Protein 1MC3 (pdb70)

Solvent-accessible surface area: 25332 Å² total

Nearest PDB structures (foldseek):
  4b4b-assembly1_B-2  TM=9.577E-01  e=1.842E-43  Pseudomonas aeruginosa PAO1
  4b42-assembly2_B-3  TM=9.585E-01  e=7.383E-43  Pseudomonas aeruginosa PAO1
  4b42-assembly2_D  TM=9.578E-01  e=2.622E-42  Pseudomonas aeruginosa PAO1
  4arw-assembly2_B  TM=9.558E-01  e=7.317E-42  Pseudomonas aeruginosa PAO1
  4hoc-assembly2_B  TM=9.678E-01  e=1.042E-40  Aneurinibacillus thermoaerophilus

Structure (mmCIF, N/CA/C/O backbone):
data_1MC3
#
_entry.id   1MC3
#
_cell.length_a   144.338
_cell.length_b   71.682
_cell.length_c   59.413
_cell.angle_alpha   90.00
_cell.angle_beta   90.00
_cell.angle_gamma   90.00
#
_symmetry.space_group_name_H-M   'P 21 21 2'
#
loop_
_entity.id
_entity.type
_entity.pdbx_description
1 polymer 'GLUCOSE-1-PHOSPHATE THYMIDYLYLTRANSFERASE'
2 non-polymer 'MAGNESIUM ION'
3 non-polymer "THYMIDINE-5'-TRIPHOSPHATE"
4 water water
#
loop_
_atom_site.group_PDB
_atom_site.id
_atom_site.type_symbol
_atom_site.label_atom_id
_atom_site.label_alt_id
_atom_site.label_comp_id
_atom_site.label_asym_id
_atom_site.label_entity_id
_atom_site.label_seq_id
_atom_site.pdbx_PDB_ins_code
_atom_site.Cartn_x
_atom_site.Cartn_y
_atom_site.Cartn_z
_atom_site.occupancy
_atom_site.B_iso_or_equiv
_atom_site.auth_seq_id
_atom_site.auth_comp_id
_atom_site.auth_asym_id
_atom_site.auth_atom_id
_atom_site.pdbx_PDB_model_num
ATOM 1 N N . HIS A 1 3 ? 42.507 30.077 15.245 1.00 65.91 0 HIS A N 1
ATOM 2 C CA . HIS A 1 3 ? 42.082 28.716 15.674 1.00 65.81 0 HIS A CA 1
ATOM 3 C C . HIS A 1 3 ? 41.998 27.769 14.481 1.00 65.21 0 HIS A C 1
ATOM 4 O O . HIS A 1 3 ? 41.287 28.038 13.508 1.00 65.61 0 HIS A O 1
ATOM 19 N N . LYS A 1 5 ? 42.211 23.265 13.211 1.00 59.15 2 LYS A N 1
ATOM 20 C CA . LYS A 1 5 ? 41.912 21.895 13.648 1.00 56.84 2 LYS A CA 1
ATOM 21 C C . LYS A 1 5 ? 42.955 20.876 13.196 1.00 55.19 2 LYS A C 1
ATOM 22 O O . LYS A 1 5 ? 43.641 21.080 12.202 1.00 55.18 2 LYS A O 1
ATOM 28 N N . GLY A 1 6 ? 43.076 19.776 13.928 1.00 53.40 3 GLY A N 1
ATOM 29 C CA . GLY A 1 6 ? 44.054 18.784 13.545 1.00 51.14 3 GLY A CA 1
ATOM 30 C C . GLY A 1 6 ? 43.473 17.396 13.411 1.00 49.45 3 GLY A C 1
ATOM 31 O O . GLY A 1 6 ? 42.505 17.051 14.105 1.00 49.41 3 GLY A O 1
ATOM 32 N N . ILE A 1 7 ? 44.066 16.609 12.511 1.00 47.58 4 ILE A N 1
ATOM 33 C CA . ILE A 1 7 ? 43.649 15.231 12.278 1.00 45.53 4 ILE A CA 1
ATOM 34 C C . ILE A 1 7 ? 44.858 14.292 12.396 1.00 44.82 4 ILE A C 1
ATOM 35 O O . ILE A 1 7 ? 45.964 14.657 12.045 1.00 44.50 4 ILE A O 1
ATOM 40 N N . ILE A 1 8 ? 44.645 13.082 12.894 1.00 43.99 5 ILE A N 1
ATOM 41 C CA . ILE A 1 8 ? 45.722 12.113 12.985 1.00 43.16 5 ILE A CA 1
ATOM 42 C C . ILE A 1 8 ? 45.268 10.792 12.377 1.00 43.02 5 ILE A C 1
ATOM 43 O O . ILE A 1 8 ? 44.322 10.171 12.869 1.00 42.95 5 ILE A O 1
ATOM 48 N N . LEU A 1 9 ? 45.921 10.376 11.291 1.00 42.82 6 LEU A N 1
ATOM 49 C CA . LEU A 1 9 ? 45.620 9.085 10.655 1.00 42.56 6 LEU A CA 1
ATOM 50 C C . LEU A 1 9 ? 46.299 8.024 11.525 1.00 42.43 6 LEU A C 1
ATOM 51 O O . LEU A 1 9 ? 47.547 7.922 11.553 1.00 42.49 6 LEU A O 1
ATOM 56 N N . ALA A 1 10 ? 45.483 7.253 12.243 1.00 42.11 7 ALA A N 1
ATOM 57 C CA . ALA A 1 10 ? 46.001 6.222 13.123 1.00 41.87 7 ALA A CA 1
ATOM 58 C C . ALA A 1 10 ? 45.431 4.855 12.774 1.00 41.85 7 ALA A C 1
ATOM 59 O O . ALA A 1 10 ? 45.237 4.008 13.658 1.00 41.70 7 ALA A O 1
ATOM 61 N N . GLY A 1 11 ? 45.161 4.648 11.485 1.00 41.67 8 GLY A N 1
ATOM 62 C CA . GLY A 1 11 ? 44.607 3.388 11.036 1.00 41.54 8 GLY A CA 1
ATOM 63 C C . GLY A 1 11 ? 45.665 2.605 10.315 1.00 41.48 8 GLY A C 1
ATOM 64 O O . GLY A 1 11 ? 46.766 2.447 10.826 1.00 41.51 8 GLY A O 1
ATOM 65 N N . GLY A 1 12 ? 45.332 2.131 9.123 1.00 41.44 9 GLY A N 1
ATOM 66 C CA . GLY A 1 12 ? 46.271 1.360 8.331 1.00 41.38 9 GLY A CA 1
ATOM 67 C C . GLY A 1 12 ? 46.378 -0.096 8.751 1.00 41.35 9 GLY A C 1
ATOM 68 O O . GLY A 1 12 ? 46.000 -0.465 9.856 1.00 41.33 9 GLY A O 1
ATOM 69 N N . SER A 1 13 ? 46.892 -0.930 7.855 1.00 41.39 10 SER A N 1
ATOM 70 C CA . SER A 1 13 ? 47.058 -2.360 8.122 1.00 41.36 10 SER A CA 1
ATOM 71 C C . SER A 1 13 ? 48.438 -2.657 8.685 1.00 41.36 10 SER A C 1
ATOM 72 O O . SER A 1 13 ? 48.672 -3.768 9.157 1.00 41.30 10 SER A O 1
ATOM 75 N N . GLY A 1 14 ? 49.339 -1.672 8.601 1.00 41.51 11 GLY A N 1
ATOM 76 C CA . GLY A 1 14 ? 50.706 -1.816 9.083 1.00 41.75 11 GLY A CA 1
ATOM 77 C C . GLY A 1 14 ? 51.320 -3.162 8.741 1.00 41.95 11 GLY A C 1
ATOM 78 O O . GLY A 1 14 ? 51.888 -3.833 9.608 1.00 42.11 11 GLY A O 1
ATOM 79 N N . THR A 1 15 ? 51.238 -3.565 7.476 1.00 42.06 12 THR A N 1
ATOM 80 C CA . THR A 1 15 ? 51.761 -4.879 7.084 1.00 42.32 12 THR A CA 1
ATOM 81 C C . THR A 1 15 ? 53.267 -5.122 7.272 1.00 41.84 12 THR A C 1
ATOM 82 O O . THR A 1 15 ? 53.675 -6.253 7.500 1.00 41.97 12 THR A O 1
ATOM 86 N N . ARG A 1 16 ? 54.083 -4.081 7.151 1.00 41.85 13 ARG A N 1
ATOM 87 C CA . ARG A 1 16 ? 55.521 -4.244 7.286 1.00 41.96 13 ARG A CA 1
ATOM 88 C C . ARG A 1 16 ? 56.010 -4.638 8.676 1.00 41.95 13 ARG A C 1
ATOM 89 O O . ARG A 1 16 ? 57.169 -4.998 8.852 1.00 41.95 13 ARG A O 1
ATOM 97 N N . LEU A 1 17 ? 55.130 -4.584 9.663 1.00 42.27 14 LEU A N 1
ATOM 98 C CA . LEU A 1 17 ? 55.501 -4.965 11.026 1.00 42.78 14 LEU A CA 1
ATOM 99 C C . LEU A 1 17 ? 54.702 -6.217 11.322 1.00 43.00 14 LEU A C 1
ATOM 100 O O . LEU A 1 17 ? 54.498 -6.582 12.469 1.00 43.26 14 LEU A O 1
ATOM 105 N N . HIS A 1 18 ? 54.321 -6.916 10.266 1.00 43.61 15 HIS A N 1
ATOM 106 C CA . HIS A 1 18 ? 53.392 -8.013 10.399 1.00 43.92 15 HIS A CA 1
ATOM 107 C C . HIS A 1 18 ? 53.255 -9.089 11.403 1.00 43.43 15 HIS A C 1
ATOM 108 O O . HIS A 1 18 ? 52.162 -9.225 11.938 1.00 44.02 15 HIS A O 1
ATOM 115 N N . PRO A 1 19 ? 54.266 -9.892 11.685 1.00 43.23 16 PRO A N 1
ATOM 116 C CA . PRO A 1 19 ? 53.713 -10.795 12.707 1.00 43.11 16 PRO A CA 1
ATOM 117 C C . PRO A 1 19 ? 52.945 -10.030 13.843 1.00 42.71 16 PRO A C 1
ATOM 118 O O . PRO A 1 19 ? 51.824 -10.407 14.206 1.00 42.91 16 PRO A O 1
ATOM 122 N N . ILE A 1 20 ? 53.505 -8.906 14.309 1.00 42.65 17 ILE A N 1
ATOM 123 C CA . ILE A 1 20 ? 52.946 -8.083 15.387 1.00 42.33 17 ILE A CA 1
ATOM 124 C C . ILE A 1 20 ? 51.602 -7.405 15.137 1.00 42.26 17 ILE A C 1
ATOM 125 O O . ILE A 1 20 ? 50.657 -7.621 15.887 1.00 42.32 17 ILE A O 1
ATOM 130 N N . THR A 1 21 ? 51.537 -6.546 14.118 1.00 42.26 18 THR A N 1
ATOM 131 C CA . THR A 1 21 ? 50.320 -5.792 13.796 1.00 42.01 18 THR A CA 1
ATOM 132 C C . THR A 1 21 ? 49.118 -6.634 13.362 1.00 41.99 18 THR A C 1
ATOM 133 O O . THR A 1 21 ? 48.090 -6.113 12.939 1.00 41.84 18 THR A O 1
ATOM 137 N N . ARG A 1 22 ? 49.260 -7.943 13.469 1.00 42.15 19 ARG A N 1
ATOM 138 C CA . ARG A 1 22 ? 48.175 -8.846 13.143 1.00 42.19 19 ARG A CA 1
ATOM 139 C C . ARG A 1 22 ? 47.263 -8.782 14.345 1.00 42.13 19 ARG A C 1
ATOM 140 O O . ARG A 1 22 ? 46.109 -9.191 14.290 1.00 42.25 19 ARG A O 1
ATOM 148 N N . GLY A 1 23 ? 47.792 -8.269 15.444 1.00 41.95 20 GLY A N 1
ATOM 149 C CA . GLY A 1 23 ? 47.004 -8.212 16.649 1.00 41.66 20 GLY A CA 1
ATOM 150 C C . GLY A 1 23 ? 46.600 -6.831 17.065 1.00 41.39 20 GLY A C 1
ATOM 151 O O . GLY A 1 23 ? 45.415 -6.550 17.187 1.00 41.75 20 GLY A O 1
ATOM 152 N N . VAL A 1 24 ? 47.581 -5.964 17.256 1.00 40.93 21 VAL A N 1
ATOM 153 C CA . VAL A 1 24 ? 47.327 -4.610 17.712 1.00 40.56 21 VAL A CA 1
ATOM 154 C C . VAL A 1 24 ? 47.736 -3.594 16.673 1.00 39.88 21 VAL A C 1
ATOM 155 O O . VAL A 1 24 ? 48.662 -3.838 15.919 1.00 39.99 21 VAL A O 1
ATOM 159 N N . SER A 1 25 ? 47.060 -2.449 16.656 1.00 39.50 22 SER A N 1
ATOM 160 C CA . SER A 1 25 ? 47.390 -1.383 15.721 1.00 39.18 22 SER A CA 1
ATOM 161 C C . SER A 1 25 ? 48.813 -0.888 15.925 1.00 38.77 22 SER A C 1
ATOM 162 O O . SER A 1 25 ? 49.266 -0.764 17.046 1.00 38.85 22 SER A O 1
ATOM 165 N N . LYS A 1 26 ? 49.503 -0.584 14.835 1.00 38.56 23 LYS A N 1
ATOM 166 C CA . LYS A 1 26 ? 50.878 -0.061 14.879 1.00 38.28 23 LYS A CA 1
ATOM 167 C C . LYS A 1 26 ? 51.027 1.174 15.774 1.00 38.04 23 LYS A C 1
ATOM 168 O O . LYS A 1 26 ? 52.042 1.353 16.429 1.00 37.87 23 LYS A O 1
ATOM 174 N N . GLN A 1 27 ? 50.006 2.025 15.782 1.00 37.73 24 GLN A N 1
ATOM 175 C CA . GLN A 1 27 ? 50.030 3.251 16.551 1.00 37.29 24 GLN A CA 1
ATOM 176 C C . GLN A 1 27 ? 49.865 3.067 18.041 1.00 37.23 24 GLN A C 1
ATOM 177 O O . GLN A 1 27 ? 49.914 4.024 18.792 1.00 37.14 24 GLN A O 1
ATOM 183 N N . LEU A 1 28 ? 49.666 1.840 18.486 1.00 37.06 25 LEU A N 1
ATOM 184 C CA . LEU A 1 28 ? 49.551 1.602 19.913 1.00 37.01 25 LEU A CA 1
ATOM 185 C C . LEU A 1 28 ? 50.862 1.004 20.411 1.00 37.30 25 LEU A C 1
ATOM 186 O O . LEU A 1 28 ? 51.089 0.906 21.605 1.00 37.23 25 LEU A O 1
ATOM 191 N N . LEU A 1 29 ? 51.736 0.623 19.486 1.00 37.37 26 LEU A N 1
ATOM 192 C CA . LEU A 1 29 ? 53.018 0.035 19.841 1.00 37.46 26 LEU A CA 1
ATOM 193 C C . LEU A 1 29 ? 53.888 1.043 20.550 1.00 37.69 26 LEU A C 1
ATOM 194 O O . LEU A 1 29 ? 53.705 2.245 20.392 1.00 37.72 26 LEU A O 1
ATOM 199 N N . PRO A 1 30 ? 54.863 0.562 21.333 1.00 37.77 27 PRO A N 1
ATOM 200 C CA . PRO A 1 30 ? 55.703 1.515 22.033 1.00 37.63 27 PRO A CA 1
ATOM 201 C C . PRO A 1 30 ? 56.965 2.078 21.407 1.00 37.85 27 PRO A C 1
ATOM 202 O O . PRO A 1 30 ? 57.734 1.364 20.760 1.00 37.86 27 PRO A O 1
ATOM 206 N N . ILE A 1 31 ? 57.144 3.383 21.606 1.00 37.72 28 ILE A N 1
ATOM 207 C CA . ILE A 1 31 ? 58.356 4.086 21.210 1.00 37.67 28 ILE A CA 1
ATOM 208 C C . ILE A 1 31 ? 58.893 4.375 22.613 1.00 37.78 28 ILE A C 1
ATOM 209 O O . ILE A 1 31 ? 58.517 5.351 23.250 1.00 37.82 28 ILE A O 1
ATOM 214 N N . TYR A 1 32 ? 59.736 3.473 23.096 1.00 37.55 29 TYR A N 1
ATOM 215 C CA . TYR A 1 32 ? 60.312 3.525 24.433 1.00 37.29 29 TYR A CA 1
ATOM 216 C C . TYR A 1 32 ? 59.309 3.333 25.556 1.00 37.03 29 TYR A C 1
ATOM 217 O O . TYR A 1 32 ? 58.912 2.218 25.849 1.00 36.96 29 TYR A O 1
ATOM 226 N N . ASP A 1 33 ? 58.908 4.423 26.192 1.00 36.43 30 ASP A N 1
ATOM 227 C CA . ASP A 1 33 ? 57.978 4.345 27.309 1.00 35.81 30 ASP A CA 1
ATOM 228 C C . ASP A 1 33 ? 56.600 4.919 27.004 1.00 35.34 30 ASP A C 1
ATOM 229 O O . ASP A 1 33 ? 55.721 4.910 27.869 1.00 35.06 30 ASP A O 1
ATOM 234 N N . LYS A 1 34 ? 56.404 5.407 25.780 1.00 34.82 31 LYS A N 1
ATOM 235 C CA . LYS A 1 34 ? 55.116 5.993 25.423 1.00 34.51 31 LYS A CA 1
ATOM 236 C C . LYS A 1 34 ? 54.535 5.348 24.191 1.00 33.99 31 LYS A C 1
ATOM 237 O O . LYS A 1 34 ? 55.271 4.958 23.298 1.00 33.90 31 LYS A O 1
ATOM 243 N N . PRO A 1 35 ? 53.195 5.221 24.138 1.00 34.03 32 PRO A N 1
ATOM 244 C CA . PRO A 1 35 ? 52.506 4.620 22.996 1.00 34.08 32 PRO A CA 1
ATOM 245 C C . PRO A 1 35 ? 52.900 5.427 21.766 1.00 34.32 32 PRO A C 1
ATOM 246 O O . PRO A 1 35 ? 53.112 6.635 21.861 1.00 34.11 32 PRO A O 1
ATOM 258 N N . ILE A 1 37 ? 51.277 6.697 19.280 1.00 35.89 34 ILE A N 1
ATOM 259 C CA . ILE A 1 37 ? 50.426 7.840 18.975 1.00 36.10 34 ILE A CA 1
ATOM 260 C C . ILE A 1 37 ? 50.698 9.097 19.798 1.00 36.85 34 ILE A C 1
ATOM 261 O O . ILE A 1 37 ? 50.339 10.196 19.398 1.00 36.71 34 ILE A O 1
ATOM 266 N N . TYR A 1 38 ? 51.345 8.927 20.944 1.00 37.81 35 TYR A N 1
ATOM 267 C CA . TYR A 1 38 ? 51.699 10.042 21.799 1.00 38.48 35 TYR A CA 1
ATOM 268 C C . TYR A 1 38 ? 52.583 11.012 21.040 1.00 38.86 35 TYR A C 1
ATOM 269 O O . TYR A 1 38 ? 52.574 12.218 21.302 1.00 38.75 35 TYR A O 1
ATOM 278 N N . TYR A 1 39 ? 53.355 10.491 20.097 1.00 39.10 36 TYR A N 1
ATOM 279 C CA . TYR A 1 39 ? 54.251 11.346 19.362 1.00 39.33 36 TYR A CA 1
ATOM 280 C C . TYR A 1 39 ? 53.569 12.255 18.339 1.00 39.77 36 TYR A C 1
ATOM 281 O O . TYR A 1 39 ? 53.698 13.477 18.421 1.00 39.84 36 TYR A O 1
ATOM 290 N N . PRO A 1 40 ? 52.840 11.693 17.360 1.00 39.98 37 PRO A N 1
ATOM 291 C CA . PRO A 1 40 ? 52.219 12.631 16.430 1.00 40.36 37 PRO A CA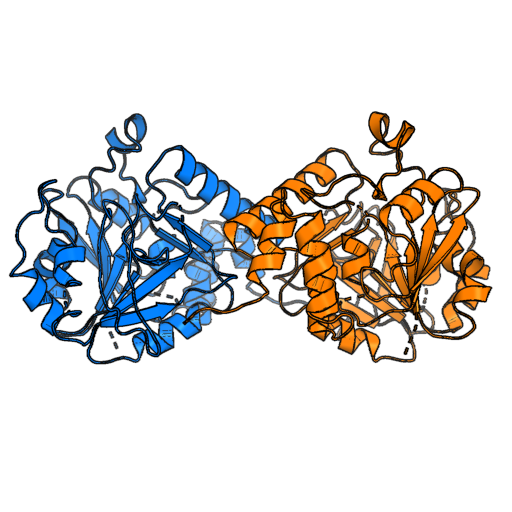 1
ATOM 292 C C . PRO A 1 40 ? 51.334 13.631 17.160 1.00 40.58 37 PRO A C 1
ATOM 293 O O . PRO A 1 40 ? 51.288 14.799 16.818 1.00 40.86 37 PRO A O 1
ATOM 297 N N . LEU A 1 41 ? 50.656 13.174 18.195 1.00 40.79 38 LEU A N 1
ATOM 298 C CA . LEU A 1 41 ? 49.777 14.023 18.979 1.00 41.15 38 LEU A CA 1
ATOM 299 C C . LEU A 1 41 ? 50.517 15.229 19.558 1.00 41.31 38 LEU A C 1
ATOM 300 O O . LEU A 1 41 ? 50.083 16.356 19.420 1.00 41.34 38 LEU A O 1
ATOM 305 N N . SER A 1 42 ? 51.651 14.987 20.198 1.00 41.47 39 SER A N 1
ATOM 306 C CA . SER A 1 42 ? 52.449 16.052 20.811 1.00 41.39 39 SER A CA 1
ATOM 307 C C . SER A 1 42 ? 52.816 17.149 19.818 1.00 41.23 39 SER A C 1
ATOM 308 O O . SER A 1 42 ? 52.973 18.320 20.186 1.00 41.21 39 SER A O 1
ATOM 311 N N . VAL A 1 43 ? 52.976 16.755 18.561 1.00 41.21 40 VAL A N 1
ATOM 312 C CA . VAL A 1 43 ? 53.305 17.704 17.517 1.00 41.22 40 VAL A CA 1
ATOM 313 C C . VAL A 1 43 ? 52.149 18.711 17.415 1.00 41.24 40 VAL A C 1
ATOM 314 O O . VAL A 1 43 ? 52.359 19.926 17.571 1.00 41.19 40 VAL A O 1
ATOM 318 N N . LEU A 1 44 ? 50.935 18.196 17.185 1.00 41.41 41 LEU A N 1
ATOM 319 C CA . LEU A 1 44 ? 49.744 19.034 17.085 1.00 41.42 41 LEU A CA 1
ATOM 320 C C . LEU A 1 44 ? 49.638 19.923 18.323 1.00 41.76 41 LEU A C 1
ATOM 321 O O . LEU A 1 44 ? 49.264 21.094 18.239 1.00 41.78 41 LEU A O 1
ATOM 334 N N . LEU A 1 46 ? 52.115 20.973 20.145 1.00 43.76 43 LEU A N 1
ATOM 335 C CA . LEU A 1 46 ? 53.185 21.963 20.104 1.00 44.27 43 LEU A CA 1
ATOM 336 C C . LEU A 1 46 ? 52.807 23.045 19.078 1.00 44.62 43 LEU A C 1
ATOM 337 O O . LEU A 1 46 ? 53.312 24.172 19.113 1.00 44.80 43 LEU A O 1
ATOM 342 N N . ALA A 1 47 ? 51.889 22.702 18.181 1.00 44.93 44 ALA A N 1
ATOM 343 C CA . ALA A 1 47 ? 51.428 23.656 17.175 1.00 45.26 44 ALA A CA 1
ATOM 344 C C . ALA A 1 47 ? 50.273 24.454 17.770 1.00 45.57 44 ALA A C 1
ATOM 345 O O . ALA A 1 47 ? 49.729 25.347 17.118 1.00 45.60 44 ALA A O 1
ATOM 347 N N . GLY A 1 48 ? 49.909 24.131 19.011 1.00 45.98 45 GLY A N 1
ATOM 348 C CA . GLY A 1 48 ? 48.821 24.830 19.673 1.00 46.60 45 GLY A CA 1
ATOM 349 C C . GLY A 1 48 ? 47.401 24.443 19.263 1.00 47.20 45 GLY A C 1
ATOM 350 O O . GLY A 1 48 ? 46.481 25.241 19.436 1.00 47.19 45 GLY A O 1
ATOM 351 N N . ILE A 1 49 ? 47.213 23.226 18.746 1.00 47.62 46 ILE A N 1
ATOM 352 C CA . ILE A 1 49 ? 45.898 22.748 18.299 1.00 47.60 46 ILE A CA 1
ATOM 353 C C . ILE A 1 49 ? 45.233 21.876 19.360 1.00 48.53 46 ILE A C 1
ATOM 354 O O . ILE A 1 49 ? 45.809 20.873 19.777 1.00 48.51 46 ILE A O 1
ATOM 359 N N . ARG A 1 50 ? 44.025 22.245 19.787 1.00 49.07 47 ARG A N 1
ATOM 360 C CA . ARG A 1 50 ? 43.306 21.480 20.809 1.00 49.57 47 ARG A CA 1
ATOM 361 C C . ARG A 1 50 ? 42.162 20.593 20.335 1.00 49.48 47 ARG A C 1
ATOM 362 O O . ARG A 1 50 ? 41.741 19.700 21.078 1.00 49.63 47 ARG A O 1
ATOM 370 N N . GLU A 1 51 ? 41.621 20.868 19.147 1.00 49.12 48 GLU A N 1
ATOM 371 C CA . GLU A 1 51 ? 40.535 20.058 18.610 1.00 48.69 48 GLU A CA 1
ATOM 372 C C . GLU A 1 51 ? 41.205 19.095 17.645 1.00 47.70 48 GLU A C 1
ATOM 373 O O . GLU A 1 51 ? 41.730 19.493 16.610 1.00 47.85 48 GLU A O 1
ATOM 379 N N . ILE A 1 52 ? 41.195 17.819 17.993 1.00 46.58 49 ILE A N 1
ATOM 380 C CA . ILE A 1 52 ? 41.862 16.805 17.185 1.00 45.50 49 ILE A CA 1
ATOM 381 C C . ILE A 1 52 ? 41.006 15.581 16.919 1.00 44.64 49 ILE A C 1
ATOM 382 O O . ILE A 1 52 ? 40.478 14.966 17.850 1.00 44.57 49 ILE A O 1
ATOM 387 N N . LEU A 1 53 ? 40.886 15.231 15.642 1.00 44.01 50 LEU A N 1
ATOM 388 C CA . LEU A 1 53 ? 40.133 14.053 15.240 1.00 43.39 50 LEU A CA 1
ATOM 389 C C . LEU A 1 53 ? 41.142 12.928 15.018 1.00 42.85 50 LEU A C 1
ATOM 390 O O . LEU A 1 53 ? 42.147 13.125 14.347 1.00 43.04 50 LEU A O 1
ATOM 395 N N . ILE A 1 54 ? 40.904 11.771 15.622 1.00 42.33 51 ILE A N 1
ATOM 396 C CA . ILE A 1 54 ? 41.791 10.637 15.445 1.00 41.86 51 ILE A CA 1
ATOM 397 C C . ILE A 1 54 ? 41.038 9.631 14.594 1.00 41.49 51 ILE A C 1
ATOM 398 O O . ILE A 1 54 ? 39.957 9.186 14.971 1.00 41.59 51 ILE A O 1
ATOM 403 N N . ILE A 1 55 ? 41.590 9.284 13.440 1.00 41.25 52 ILE A N 1
ATOM 404 C CA . ILE A 1 55 ? 40.932 8.307 12.601 1.00 41.28 52 ILE A CA 1
ATOM 405 C C . ILE A 1 55 ? 41.650 6.981 12.816 1.00 41.05 52 ILE A C 1
ATOM 406 O O . ILE A 1 55 ? 42.878 6.887 12.697 1.00 41.01 52 ILE A O 1
ATOM 411 N N . THR A 1 56 ? 40.858 5.964 13.135 1.00 41.35 53 THR A N 1
ATOM 412 C CA . THR A 1 56 ? 41.354 4.625 13.400 1.00 41.93 53 THR A CA 1
ATOM 413 C C . THR A 1 56 ? 40.480 3.569 12.696 1.00 41.77 53 THR A C 1
ATOM 414 O O . THR A 1 56 ? 39.452 3.882 12.096 1.00 42.01 53 THR A O 1
ATOM 418 N N . THR A 1 57 ? 40.901 2.313 12.768 1.00 42.31 54 THR A N 1
ATOM 419 C CA . THR A 1 57 ? 40.134 1.234 12.183 1.00 43.69 54 THR A CA 1
ATOM 420 C C . THR A 1 57 ? 38.987 0.911 13.156 1.00 43.32 54 THR A C 1
ATOM 421 O O . THR A 1 57 ? 39.008 1.290 14.324 1.00 43.48 54 THR A O 1
ATOM 425 N N . PRO A 1 58 ? 37.957 0.201 12.679 1.00 43.63 55 PRO A N 1
ATOM 426 C CA . PRO A 1 58 ? 36.838 -0.131 13.572 1.00 45.14 55 PRO A CA 1
ATOM 427 C C . PRO A 1 58 ? 37.275 -1.050 14.695 1.00 45.05 55 PRO A C 1
ATOM 428 O O . PRO A 1 58 ? 36.721 -1.015 15.793 1.00 45.18 55 PRO A O 1
ATOM 432 N N . GLU A 1 59 ? 38.275 -1.875 14.416 1.00 45.66 56 GLU A N 1
ATOM 433 C CA . GLU A 1 59 ? 38.749 -2.820 15.401 1.00 46.54 56 GLU A CA 1
ATOM 434 C C . GLU A 1 59 ? 39.604 -2.230 16.510 1.00 46.64 56 GLU A C 1
ATOM 435 O O . GLU A 1 59 ? 39.510 -2.678 17.654 1.00 46.94 56 GLU A O 1
ATOM 441 N N . ASP A 1 60 ? 40.422 -1.229 16.198 1.00 46.68 57 ASP A N 1
ATOM 442 C CA . ASP A 1 60 ? 41.290 -0.651 17.220 1.00 46.64 57 ASP A CA 1
ATOM 443 C C . ASP A 1 60 ? 40.691 0.456 18.089 1.00 46.69 57 ASP A C 1
ATOM 444 O O . ASP A 1 60 ? 41.158 0.689 19.194 1.00 46.57 57 ASP A O 1
ATOM 449 N N . LYS A 1 61 ? 39.660 1.127 17.584 1.00 46.75 58 LYS A N 1
ATOM 450 C CA . LYS A 1 61 ? 38.981 2.236 18.259 1.00 46.71 58 LYS A CA 1
ATOM 451 C C . LYS A 1 61 ? 38.924 2.198 19.800 1.00 46.94 58 LYS A C 1
ATOM 452 O O . LYS A 1 61 ? 39.455 3.074 20.484 1.00 46.74 58 LYS A O 1
ATOM 458 N N . GLY A 1 62 ? 38.261 1.188 20.341 1.00 47.03 59 GLY A N 1
ATOM 459 C CA . GLY A 1 62 ? 38.125 1.091 21.775 1.00 47.28 59 GLY A CA 1
ATOM 460 C C . GLY A 1 62 ? 39.433 1.071 22.523 1.00 47.56 59 GLY A C 1
ATOM 461 O O . GLY A 1 62 ? 39.509 1.458 23.686 1.00 47.67 59 GLY A O 1
ATOM 462 N N . TYR A 1 63 ? 40.480 0.605 21.871 1.00 47.64 60 TYR A N 1
ATOM 463 C CA . TYR A 1 63 ? 41.778 0.560 22.526 1.00 47.51 60 TYR A CA 1
ATOM 464 C C . TYR A 1 63 ? 42.316 1.975 22.641 1.00 47.08 60 TYR A C 1
ATOM 465 O O . TYR A 1 63 ? 42.913 2.338 23.652 1.00 46.79 60 TYR A O 1
ATOM 474 N N . PHE A 1 64 ? 42.098 2.776 21.600 1.00 46.36 61 PHE A N 1
ATOM 475 C CA . PHE A 1 64 ? 42.554 4.148 21.630 1.00 45.59 61 PHE A CA 1
ATOM 476 C C . PHE A 1 64 ? 41.757 4.912 22.659 1.00 45.68 61 PHE A C 1
ATOM 477 O O . PHE A 1 64 ? 42.324 5.669 23.438 1.00 45.57 61 PHE A O 1
ATOM 485 N N . GLN A 1 65 ? 40.444 4.708 22.666 1.00 45.69 62 GLN A N 1
ATOM 486 C CA . GLN A 1 65 ? 39.588 5.397 23.609 1.00 45.75 62 GLN A CA 1
ATOM 487 C C . GLN A 1 65 ? 39.987 4.999 24.998 1.00 45.99 62 GLN A C 1
ATOM 488 O O . GLN A 1 65 ? 40.068 5.821 25.902 1.00 46.02 62 GLN A O 1
ATOM 494 N N . ARG A 1 66 ? 40.243 3.716 25.156 1.00 46.36 63 ARG A N 1
ATOM 495 C CA . ARG A 1 66 ? 40.650 3.161 26.433 1.00 46.78 63 ARG A CA 1
ATOM 496 C C . ARG A 1 66 ? 41.958 3.798 26.928 1.00 45.98 63 ARG A C 1
ATOM 497 O O . ARG A 1 66 ? 42.188 3.925 28.125 1.00 46.05 63 ARG A O 1
ATOM 505 N N . LEU A 1 67 ? 42.802 4.209 25.990 1.00 45.30 64 LEU A N 1
ATOM 506 C CA . LEU A 1 67 ? 44.083 4.824 26.301 1.00 44.70 64 LEU A CA 1
ATOM 507 C C . LEU A 1 67 ? 44.071 6.355 26.323 1.00 44.21 64 LEU A C 1
ATOM 508 O O . LEU A 1 67 ? 44.819 6.975 27.065 1.00 44.30 64 LEU A O 1
ATOM 513 N N . LEU A 1 68 ? 43.236 6.975 25.506 1.00 44.13 65 LEU A N 1
ATOM 514 C CA . LEU A 1 68 ? 43.218 8.433 25.448 1.00 44.16 65 LEU A CA 1
ATOM 515 C C . LEU A 1 68 ? 41.943 9.117 25.968 1.00 44.05 65 LEU A C 1
ATOM 516 O O . LEU A 1 68 ? 41.950 10.314 26.267 1.00 44.07 65 LEU A O 1
ATOM 521 N N . GLY A 1 69 ? 40.852 8.367 26.069 1.00 44.30 66 GLY A N 1
ATOM 522 C CA . GLY A 1 69 ? 39.617 8.948 26.552 1.00 44.56 66 GLY A CA 1
ATOM 523 C C . GLY A 1 69 ? 39.198 10.105 25.689 1.00 44.80 66 GLY A C 1
ATOM 524 O O . GLY A 1 69 ? 39.459 10.093 24.481 1.00 44.81 66 GLY A O 1
ATOM 525 N N . ASP A 1 70 ? 38.554 11.100 26.292 1.00 45.16 67 ASP A N 1
ATOM 526 C CA . ASP A 1 70 ? 38.108 12.269 25.535 1.00 45.49 67 ASP A CA 1
ATOM 527 C C . ASP A 1 70 ? 39.223 13.305 25.425 1.00 45.78 67 ASP A C 1
ATOM 528 O O . ASP A 1 70 ? 39.026 14.386 24.857 1.00 45.84 67 ASP A O 1
ATOM 533 N N . GLY A 1 71 ? 40.388 12.966 25.975 1.00 46.13 68 GLY A N 1
ATOM 534 C CA . GLY A 1 71 ? 41.535 13.854 25.912 1.00 46.54 68 GLY A CA 1
ATOM 535 C C . GLY A 1 71 ? 41.552 14.937 26.964 1.00 46.83 68 GLY A C 1
ATOM 536 O O . GLY A 1 71 ? 42.483 15.746 27.028 1.00 46.84 68 GLY A O 1
ATOM 537 N N . SER A 1 72 ? 40.517 14.958 27.791 1.00 47.15 69 SER A N 1
ATOM 538 C CA . SER A 1 72 ? 40.432 15.952 28.845 1.00 47.47 69 SER A CA 1
ATOM 539 C C . SER A 1 72 ? 41.612 15.814 29.809 1.00 47.64 69 SER A C 1
ATOM 540 O O . SER A 1 72 ? 41.989 16.768 30.486 1.00 47.70 69 SER A O 1
ATOM 543 N N . GLU A 1 73 ? 42.200 14.626 29.864 1.00 47.86 70 GLU A N 1
ATOM 544 C CA . GLU A 1 73 ? 43.340 14.396 30.730 1.00 48.05 70 GLU A CA 1
ATOM 545 C C . GLU A 1 73 ? 44.576 15.142 30.248 1.00 47.99 70 GLU A C 1
ATOM 546 O O . GLU A 1 73 ? 45.533 15.320 30.988 1.00 48.02 70 GLU A O 1
ATOM 552 N N . PHE A 1 74 ? 44.558 15.579 29.002 1.00 48.06 71 PHE A N 1
ATOM 553 C CA . PHE A 1 74 ? 45.696 16.290 28.461 1.00 48.16 71 PHE A CA 1
ATOM 554 C C . PHE A 1 74 ? 45.224 17.666 28.067 1.00 48.17 71 PHE A C 1
ATOM 555 O O . PHE A 1 74 ? 45.913 18.387 27.338 1.00 48.27 71 PHE A O 1
ATOM 563 N N . GLY A 1 75 ? 44.033 18.016 28.538 1.00 48.03 72 GLY A N 1
ATOM 564 C CA . GLY A 1 75 ? 43.481 19.315 28.230 1.00 47.84 72 GLY A CA 1
ATOM 565 C C . GLY A 1 75 ? 43.362 19.528 26.745 1.00 47.65 72 GLY A C 1
ATOM 566 O O . GLY A 1 75 ? 43.887 20.487 26.206 1.00 47.71 72 GLY A O 1
ATOM 567 N N . ILE A 1 76 ? 42.685 18.614 26.073 1.00 47.53 73 ILE A N 1
ATOM 568 C CA . ILE A 1 76 ? 42.473 18.743 24.642 1.00 47.45 73 ILE A CA 1
ATOM 569 C C . ILE A 1 76 ? 41.132 18.097 24.338 1.00 47.37 73 ILE A C 1
ATOM 570 O O . ILE A 1 76 ? 40.640 17.300 25.130 1.00 47.25 73 ILE A O 1
ATOM 575 N N . GLN A 1 77 ? 40.538 18.458 23.203 1.00 47.41 74 GLN A N 1
ATOM 576 C CA . GLN A 1 77 ? 39.237 17.925 22.811 1.00 47.43 74 GLN A CA 1
ATOM 577 C C . GLN A 1 77 ? 39.367 16.871 21.714 1.00 47.32 74 GLN A C 1
ATOM 578 O O . GLN A 1 77 ? 39.486 17.209 20.556 1.00 47.42 74 GLN A O 1
ATOM 580 N N . LEU A 1 78 ? 39.332 15.596 22.088 1.00 47.39 75 LEU A N 1
ATOM 581 C CA . LEU A 1 78 ? 39.480 14.513 21.127 1.00 47.62 75 LEU A CA 1
ATOM 582 C C . LEU A 1 78 ? 38.201 13.950 20.553 1.00 47.54 75 LEU A C 1
ATOM 583 O O . LEU A 1 78 ? 37.278 13.629 21.284 1.00 47.78 75 LEU A O 1
ATOM 588 N N . GLU A 1 79 ? 38.163 13.803 19.237 1.00 47.77 76 GLU A N 1
ATOM 589 C CA . GLU A 1 79 ? 37.020 13.211 18.585 1.00 48.20 76 GLU A CA 1
ATOM 590 C C . GLU A 1 79 ? 37.535 11.990 17.851 1.00 47.56 76 GLU A C 1
ATOM 591 O O . GLU A 1 79 ? 38.679 11.968 17.417 1.00 47.62 76 GLU A O 1
ATOM 597 N N . TYR A 1 80 ? 36.695 10.973 17.715 1.00 47.29 77 TYR A N 1
ATOM 598 C CA . TYR A 1 80 ? 37.110 9.766 17.020 1.00 47.03 77 TYR A CA 1
ATOM 599 C C . TYR A 1 80 ? 36.248 9.526 15.776 1.00 46.80 77 TYR A C 1
ATOM 600 O O . TYR A 1 80 ? 35.113 9.979 15.710 1.00 47.00 77 TYR A O 1
ATOM 609 N N . ALA A 1 81 ? 36.807 8.825 14.797 1.00 46.89 78 ALA A N 1
ATOM 610 C CA . ALA A 1 81 ? 36.120 8.500 13.556 1.00 46.94 78 ALA A CA 1
ATOM 611 C C . ALA A 1 81 ? 36.740 7.204 12.979 1.00 46.92 78 ALA A C 1
ATOM 612 O O . ALA A 1 81 ? 37.953 7.025 13.033 1.00 46.97 78 ALA A O 1
ATOM 614 N N . GLU A 1 82 ? 35.921 6.304 12.434 1.00 47.01 79 GLU A N 1
ATOM 615 C CA . GLU A 1 82 ? 36.431 5.043 11.889 1.00 46.99 79 GLU A CA 1
ATOM 616 C C . GLU A 1 82 ? 36.625 5.038 10.371 1.00 46.76 79 GLU A C 1
ATOM 617 O O . GLU A 1 82 ? 35.779 5.530 9.636 1.00 46.92 79 GLU A O 1
ATOM 623 N N . GLN A 1 83 ? 37.741 4.482 9.911 1.00 46.42 80 GLN A N 1
ATOM 624 C CA . GLN A 1 83 ? 38.005 4.358 8.487 1.00 45.95 80 GLN A CA 1
ATOM 625 C C . GLN A 1 83 ? 37.834 2.847 8.263 1.00 46.07 80 GLN A C 1
ATOM 626 O O . GLN A 1 83 ? 38.753 2.065 8.535 1.00 46.11 80 GLN A O 1
ATOM 632 N N . PRO A 1 84 ? 36.651 2.431 7.758 1.00 45.84 81 PRO A N 1
ATOM 633 C CA . PRO A 1 84 ? 36.215 1.057 7.466 1.00 45.60 81 PRO A CA 1
ATOM 634 C C . PRO A 1 84 ? 37.270 0.137 6.876 1.00 45.78 81 PRO A C 1
ATOM 635 O O . PRO A 1 84 ? 37.461 -0.996 7.338 1.00 45.65 81 PRO A O 1
ATOM 639 N N . SER A 1 85 ? 37.940 0.646 5.846 1.00 45.69 82 SER A N 1
ATOM 640 C CA . SER A 1 85 ? 38.963 -0.077 5.113 1.00 45.59 82 SER A CA 1
ATOM 641 C C . SER A 1 85 ? 40.078 0.908 4.794 1.00 45.74 82 SER A C 1
ATOM 642 O O . SER A 1 85 ? 39.794 2.051 4.457 1.00 45.61 82 SER A O 1
ATOM 645 N N . PRO A 1 86 ? 41.357 0.476 4.865 1.00 45.57 83 PRO A N 1
ATOM 646 C CA . PRO A 1 86 ? 42.527 1.338 4.591 1.00 45.51 83 PRO A CA 1
ATOM 647 C C . PRO A 1 86 ? 42.697 1.773 3.127 1.00 45.73 83 PRO A C 1
ATOM 648 O O . PRO A 1 86 ? 43.617 1.352 2.434 1.00 45.80 83 PRO A O 1
ATOM 652 N N . ASP A 1 87 ? 41.826 2.663 2.677 1.00 45.68 84 ASP A N 1
ATOM 653 C CA . ASP A 1 87 ? 41.831 3.116 1.293 1.00 45.59 84 ASP A CA 1
ATOM 654 C C . ASP A 1 87 ? 42.760 4.281 0.910 1.00 45.61 84 ASP A C 1
ATOM 655 O O . ASP A 1 87 ? 42.624 4.853 -0.182 1.00 45.79 84 ASP A O 1
ATOM 660 N N . GLY A 1 88 ? 43.703 4.641 1.769 1.00 45.25 85 GLY A N 1
ATOM 661 C CA . GLY A 1 88 ? 44.578 5.741 1.400 1.00 44.97 85 GLY A CA 1
ATOM 662 C C . GLY A 1 88 ? 44.493 6.925 2.336 1.00 44.77 85 GLY A C 1
ATOM 663 O O . GLY A 1 88 ? 43.527 7.077 3.057 1.00 44.72 85 GLY A O 1
ATOM 664 N N . LEU A 1 89 ? 45.503 7.781 2.309 1.00 44.56 86 LEU A N 1
ATOM 665 C CA . LEU A 1 89 ? 45.559 8.942 3.196 1.00 44.34 86 LEU A CA 1
ATOM 666 C C . LEU A 1 89 ? 44.608 10.092 2.870 1.00 44.34 86 LEU A C 1
ATOM 667 O O . LEU A 1 89 ? 44.017 10.682 3.753 1.00 44.37 86 LEU A O 1
ATOM 672 N N . ALA A 1 90 ? 44.488 10.431 1.599 1.00 44.30 87 ALA A N 1
ATOM 673 C CA . ALA A 1 90 ? 43.624 11.518 1.166 1.00 44.37 87 ALA A CA 1
ATOM 674 C C . ALA A 1 90 ? 42.220 11.404 1.768 1.00 44.54 87 ALA A C 1
ATOM 675 O O . ALA A 1 90 ? 41.547 12.395 2.032 1.00 44.53 87 ALA A O 1
ATOM 677 N N . GLN A 1 91 ? 41.803 10.164 1.975 1.00 44.67 88 GLN A N 1
ATOM 678 C CA . GLN A 1 91 ? 40.492 9.826 2.487 1.00 44.65 88 GLN A CA 1
ATOM 679 C C . GLN A 1 91 ? 40.213 10.428 3.843 1.00 44.85 88 GLN A C 1
ATOM 680 O O . GLN A 1 91 ? 39.068 10.452 4.298 1.00 44.91 88 GLN A O 1
ATOM 686 N N . ALA A 1 92 ? 41.253 10.930 4.492 1.00 44.95 89 ALA A N 1
ATOM 687 C CA . ALA A 1 92 ? 41.091 11.507 5.812 1.00 45.06 89 ALA A CA 1
ATOM 688 C C . ALA A 1 92 ? 40.174 12.698 5.750 1.00 45.20 89 ALA A C 1
ATOM 689 O O . ALA A 1 92 ? 39.316 12.888 6.618 1.00 45.26 89 ALA A O 1
ATOM 691 N N . PHE A 1 93 ? 40.360 13.508 4.717 1.00 45.27 90 PHE A N 1
ATOM 692 C CA . PHE A 1 93 ? 39.552 14.699 4.561 1.00 45.26 90 PHE A CA 1
ATOM 693 C C . PHE A 1 93 ? 38.093 14.379 4.209 1.00 45.35 90 PHE A C 1
ATOM 694 O O . PHE A 1 93 ? 37.166 15.073 4.634 1.00 45.24 90 PHE A O 1
ATOM 702 N N . ILE A 1 94 ? 37.888 13.314 3.448 1.00 45.41 91 ILE A N 1
ATOM 703 C CA . ILE A 1 94 ? 36.538 12.892 3.118 1.00 45.43 91 ILE A CA 1
ATOM 704 C C . ILE A 1 94 ? 35.944 12.520 4.469 1.00 45.58 91 ILE A C 1
ATOM 705 O O . ILE A 1 94 ? 35.037 13.168 4.954 1.00 45.63 91 ILE A O 1
ATOM 710 N N . ILE A 1 95 ? 36.497 11.481 5.079 1.00 45.60 92 ILE A N 1
ATOM 711 C CA . ILE A 1 95 ? 36.042 11.007 6.377 1.00 45.69 92 ILE A CA 1
ATOM 712 C C . ILE A 1 95 ? 35.921 12.108 7.412 1.00 45.78 92 ILE A C 1
ATOM 713 O O . ILE A 1 95 ? 35.027 12.079 8.262 1.00 45.75 92 ILE A O 1
ATOM 718 N N . GLY A 1 96 ? 36.812 13.083 7.346 1.00 46.14 93 GLY A N 1
ATOM 719 C CA . GLY A 1 96 ? 36.760 14.150 8.328 1.00 46.88 93 GLY A CA 1
ATOM 720 C C . GLY A 1 96 ? 36.089 15.438 7.889 1.00 46.99 93 GLY A C 1
ATOM 721 O O . GLY A 1 96 ? 36.322 16.497 8.499 1.00 47.10 93 GLY A O 1
ATOM 722 N N . GLU A 1 97 ? 35.249 15.369 6.853 1.00 47.22 94 GLU A N 1
ATOM 723 C CA . GLU A 1 97 ? 34.603 16.579 6.373 1.00 48.78 94 GLU A CA 1
ATOM 724 C C . GLU A 1 97 ? 33.787 17.237 7.471 1.00 49.17 94 GLU A C 1
ATOM 725 O O . GLU A 1 97 ? 34.145 18.312 7.973 1.00 48.89 94 GLU A O 1
ATOM 731 N N . THR A 1 98 ? 32.696 16.583 7.849 1.00 49.45 95 THR A N 1
ATOM 732 C CA . THR A 1 98 ? 31.822 17.116 8.877 1.00 48.65 95 THR A CA 1
ATOM 733 C C . THR A 1 98 ? 32.634 17.697 10.059 1.00 48.07 95 THR A C 1
ATOM 734 O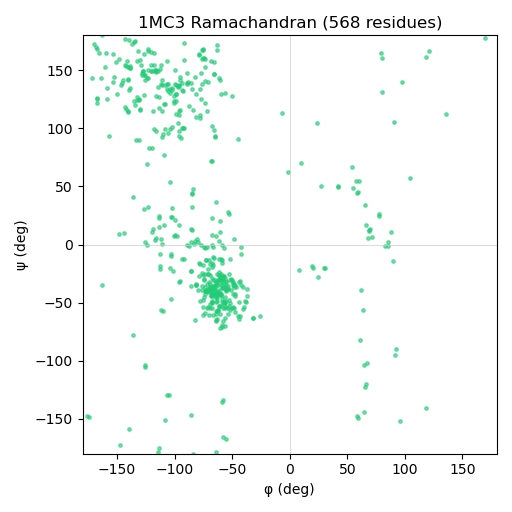 O . THR A 1 98 ? 32.250 18.701 10.634 1.00 48.69 95 THR A O 1
ATOM 736 N N . PHE A 1 99 ? 33.769 17.086 10.391 1.00 48.13 96 PHE A N 1
ATOM 737 C CA . PHE A 1 99 ? 34.599 17.542 11.510 1.00 48.12 96 PHE A CA 1
ATOM 738 C C . PHE A 1 99 ? 35.332 18.862 11.235 1.00 49.42 96 PHE A C 1
ATOM 739 O O . PHE A 1 99 ? 35.252 19.822 12.015 1.00 49.09 96 PHE A O 1
ATOM 747 N N . LEU A 1 100 ? 36.081 18.884 10.140 1.00 51.21 97 LEU A N 1
ATOM 748 C CA . LEU A 1 100 ? 36.825 20.063 9.745 1.00 51.82 97 LEU A CA 1
ATOM 749 C C . LEU A 1 100 ? 35.897 21.250 9.559 1.00 52.98 97 LEU A C 1
ATOM 750 O O . LEU A 1 100 ? 36.249 22.420 9.840 1.00 53.99 97 LEU A O 1
ATOM 755 N N . ASN A 1 101 ? 34.689 20.930 9.093 1.00 53.95 98 ASN A N 1
ATOM 756 C CA . ASN A 1 101 ? 33.677 21.933 8.780 1.00 53.41 98 ASN A CA 1
ATOM 757 C C . ASN A 1 101 ? 34.335 22.678 7.617 1.00 54.50 98 ASN A C 1
ATOM 758 O O . ASN A 1 101 ? 34.711 22.051 6.617 1.00 54.56 98 ASN A O 1
ATOM 763 N N . GLY A 1 102 ? 34.528 23.985 7.738 1.00 54.50 99 GLY A N 1
ATOM 764 C CA . GLY A 1 102 ? 35.153 24.674 6.631 1.00 54.22 99 GLY A CA 1
ATOM 765 C C . GLY A 1 102 ? 36.478 25.265 7.011 1.00 54.60 99 GLY A C 1
ATOM 766 O O . GLY A 1 102 ? 37.102 25.961 6.219 1.00 54.47 99 GLY A O 1
ATOM 767 N N . GLU A 1 103 ? 36.917 24.981 8.229 1.00 53.91 100 GLU A N 1
ATOM 768 C CA . GLU A 1 103 ? 38.168 25.525 8.712 1.00 54.06 100 GLU A CA 1
ATOM 769 C C . GLU A 1 103 ? 39.441 24.870 8.179 1.00 53.72 100 GLU A C 1
ATOM 770 O O . GLU A 1 103 ? 39.413 23.813 7.528 1.00 53.76 100 GLU A O 1
ATOM 776 N N . PRO A 1 104 ? 40.583 25.537 8.412 1.00 52.59 101 PRO A N 1
ATOM 777 C CA . PRO A 1 104 ? 41.906 25.069 7.983 1.00 52.01 101 PRO A CA 1
ATOM 778 C C . PRO A 1 104 ? 42.369 23.914 8.891 1.00 51.38 101 PRO A C 1
ATOM 779 O O . PRO A 1 104 ? 41.878 23.765 10.029 1.00 51.07 101 PRO A O 1
ATOM 783 N N . SER A 1 105 ? 43.330 23.125 8.407 1.00 50.08 102 SER A N 1
ATOM 784 C CA . SER A 1 105 ? 43.755 21.961 9.166 1.00 49.25 102 SER A CA 1
ATOM 785 C C . SER A 1 105 ? 45.219 21.596 9.143 1.00 48.89 102 SER A C 1
ATOM 786 O O . SER A 1 105 ? 46.032 22.193 8.430 1.00 48.97 102 SER A O 1
ATOM 789 N N . CYS A 1 106 ? 45.514 20.559 9.927 1.00 47.95 103 CYS A N 1
ATOM 790 C CA . CYS A 1 106 ? 46.839 20.005 10.079 1.00 46.85 103 CYS A CA 1
ATOM 791 C C . CYS A 1 106 ? 46.756 18.482 10.188 1.00 46.17 103 CYS A C 1
ATOM 792 O O . CYS A 1 106 ? 46.168 17.948 11.133 1.00 46.12 103 CYS A O 1
ATOM 795 N N . LEU A 1 107 ? 47.334 17.788 9.215 1.00 45.03 104 LEU A N 1
ATOM 796 C CA . LEU A 1 107 ? 47.333 16.336 9.226 1.00 43.75 104 LEU A CA 1
ATOM 797 C C . LEU A 1 107 ? 48.705 15.840 9.639 1.00 43.42 104 LEU A C 1
ATOM 798 O O . LEU A 1 107 ? 49.715 16.327 9.157 1.00 43.24 104 LEU A O 1
ATOM 803 N N . VAL A 1 108 ? 48.735 14.876 10.548 1.00 42.59 105 VAL A N 1
ATOM 804 C CA . VAL A 1 108 ? 49.979 14.299 10.981 1.00 41.73 105 VAL A CA 1
ATOM 805 C C . VAL A 1 108 ? 49.823 12.780 10.922 1.00 41.64 105 VAL A C 1
ATOM 806 O O . VAL A 1 108 ? 48.872 12.218 11.480 1.00 41.60 105 VAL A O 1
ATOM 810 N N . LEU A 1 109 ? 50.729 12.121 10.199 1.00 41.24 106 LEU A N 1
ATOM 811 C CA . LEU A 1 109 ? 50.673 10.679 10.076 1.00 40.73 106 LEU A CA 1
ATOM 812 C C . LEU A 1 109 ? 50.938 10.104 11.454 1.00 40.75 106 LEU A C 1
ATOM 813 O O . LEU A 1 109 ? 51.674 10.683 12.238 1.00 40.66 106 LEU A O 1
ATOM 818 N N . GLY A 1 110 ? 50.316 8.973 11.762 1.00 40.59 107 GLY A N 1
ATOM 819 C CA . GLY A 1 110 ? 50.501 8.395 13.068 1.00 40.19 107 GLY A CA 1
ATOM 820 C C . GLY A 1 110 ? 51.817 7.693 13.342 1.00 40.13 107 GLY A C 1
ATOM 821 O O . GLY A 1 110 ? 52.118 7.491 14.511 1.00 40.17 107 GLY A O 1
ATOM 822 N N . ASP A 1 111 ? 52.593 7.321 12.322 1.00 39.88 108 ASP A N 1
ATOM 823 C CA . ASP A 1 111 ? 53.841 6.614 12.553 1.00 39.89 108 ASP A CA 1
ATOM 824 C C . ASP A 1 111 ? 55.084 7.491 12.406 1.00 40.23 108 ASP A C 1
ATOM 825 O O . ASP A 1 111 ? 56.190 6.993 12.180 1.00 40.16 108 ASP A O 1
ATOM 830 N N . ASN A 1 112 ? 54.902 8.795 12.576 1.00 40.39 109 ASN A N 1
ATOM 831 C CA . ASN A 1 112 ? 55.986 9.750 12.440 1.00 40.53 109 ASN A CA 1
ATOM 832 C C . ASN A 1 112 ? 56.470 10.317 13.775 1.00 41.03 109 ASN A C 1
ATOM 833 O O . ASN A 1 112 ? 55.663 10.718 14.613 1.00 40.96 109 ASN A O 1
ATOM 838 N N . ILE A 1 113 ? 57.789 10.358 13.971 1.00 41.33 110 ILE A N 1
ATOM 839 C CA . ILE A 1 113 ? 58.359 10.906 15.202 1.00 41.45 110 ILE A CA 1
ATOM 840 C C . ILE A 1 113 ? 59.155 12.116 14.782 1.00 42.10 110 ILE A C 1
ATOM 841 O O . ILE A 1 113 ? 59.997 12.029 13.899 1.00 42.05 110 ILE A O 1
ATOM 846 N N . PHE A 1 114 ? 58.888 13.248 15.417 1.00 42.72 111 PHE A N 1
ATOM 847 C CA . PHE A 1 114 ? 59.596 14.488 15.104 1.00 43.42 111 PHE A CA 1
ATOM 848 C C . PHE A 1 114 ? 60.245 15.025 16.349 1.00 44.26 111 PHE A C 1
ATOM 849 O O . PHE A 1 114 ? 59.667 14.946 17.416 1.00 44.43 111 PHE A O 1
ATOM 857 N N . PHE A 1 115 ? 61.431 15.599 16.215 1.00 45.38 112 PHE A N 1
ATOM 858 C CA . PHE A 1 115 ? 62.090 16.170 17.369 1.00 46.47 112 PHE A CA 1
ATOM 859 C C . PHE A 1 115 ? 63.282 17.051 17.057 1.00 47.37 112 PHE A C 1
ATOM 860 O O . PHE A 1 115 ? 64.229 16.657 16.383 1.00 47.55 112 PHE A O 1
ATOM 868 N N . GLY A 1 116 ? 63.236 18.257 17.581 1.00 48.34 113 GLY A N 1
ATOM 869 C CA . GLY A 1 116 ? 64.334 19.175 17.386 1.00 49.67 113 GLY A CA 1
ATOM 870 C C . GLY A 1 116 ? 64.181 20.322 18.357 1.00 50.56 113 GLY A C 1
ATOM 871 O O . GLY A 1 116 ? 63.109 20.499 18.950 1.00 50.53 113 GLY A O 1
ATOM 872 N N . GLN A 1 117 ? 65.249 21.092 18.537 1.00 51.41 114 GLN A N 1
ATOM 873 C CA . GLN A 1 117 ? 65.197 22.240 19.424 1.00 52.38 114 GLN A CA 1
ATOM 874 C C . GLN A 1 117 ? 64.434 23.348 18.694 1.00 52.59 114 GLN A C 1
ATOM 875 O O . GLN A 1 117 ? 64.613 23.558 17.490 1.00 52.57 114 GLN A O 1
ATOM 881 N N . GLY A 1 118 ? 63.567 24.041 19.425 1.00 52.82 115 GLY A N 1
ATOM 882 C CA . GLY A 1 118 ? 62.793 25.100 18.811 1.00 53.03 115 GLY A CA 1
ATOM 883 C C . GLY A 1 118 ? 62.057 24.557 17.596 1.00 53.08 115 GLY A C 1
ATOM 884 O O . GLY A 1 118 ? 62.339 24.910 16.441 1.00 53.14 115 GLY A O 1
ATOM 885 N N . PHE A 1 119 ? 61.119 23.663 17.867 1.00 52.91 116 PHE A N 1
ATOM 886 C CA . PHE A 1 119 ? 60.317 23.069 16.818 1.00 52.70 116 PHE A CA 1
ATOM 887 C C . PHE A 1 119 ? 58.985 23.794 16.924 1.00 52.61 116 PHE A C 1
ATOM 888 O O . PHE A 1 119 ? 58.455 24.285 15.931 1.00 52.59 116 PHE A O 1
ATOM 896 N N . SER A 1 120 ? 58.488 23.896 18.156 1.00 52.62 117 SER A N 1
ATOM 897 C CA . SER A 1 120 ? 57.213 24.535 18.453 1.00 52.71 117 SER A CA 1
ATOM 898 C C . SER A 1 120 ? 57.026 25.838 17.700 1.00 53.01 117 SER A C 1
ATOM 899 O O . SER A 1 120 ? 55.989 26.052 17.067 1.00 52.80 117 SER A O 1
ATOM 902 N N . PRO A 1 121 ? 58.033 26.732 17.746 1.00 53.01 118 PRO A N 1
ATOM 903 C CA . PRO A 1 121 ? 57.904 28.015 17.029 1.00 53.27 118 PRO A CA 1
ATOM 904 C C . PRO A 1 121 ? 57.661 27.748 15.551 1.00 53.50 118 PRO A C 1
ATOM 905 O O . PRO A 1 121 ? 56.589 28.043 15.022 1.00 53.47 118 PRO A O 1
ATOM 909 N N . LYS A 1 122 ? 58.668 27.173 14.903 1.00 53.60 119 LYS A N 1
ATOM 910 C CA . LYS A 1 122 ? 58.583 26.839 13.492 1.00 53.88 119 LYS A CA 1
ATOM 911 C C . LYS A 1 122 ? 57.155 26.359 13.183 1.00 54.06 119 LYS A C 1
ATOM 912 O O . LYS A 1 122 ? 56.536 26.765 12.190 1.00 54.11 119 LYS A O 1
ATOM 918 N N . LEU A 1 123 ? 56.625 25.508 14.054 1.00 54.01 120 LEU A N 1
ATOM 919 C CA . LEU A 1 123 ? 55.276 24.992 13.871 1.00 54.04 120 LEU A CA 1
ATOM 920 C C . LEU A 1 123 ? 54.249 26.136 13.860 1.00 54.19 120 LEU A C 1
ATOM 921 O O . LEU A 1 123 ? 53.540 26.339 12.876 1.00 54.11 120 LEU A O 1
ATOM 926 N N . ARG A 1 124 ? 54.194 26.880 14.962 1.00 54.36 121 ARG A N 1
ATOM 927 C CA . ARG A 1 124 ? 53.263 27.995 15.121 1.00 54.65 121 ARG A CA 1
ATOM 928 C C . ARG A 1 124 ? 53.261 28.934 13.924 1.00 55.07 121 ARG A C 1
ATOM 929 O O . ARG A 1 124 ? 52.204 29.224 13.347 1.00 55.18 121 ARG A O 1
ATOM 937 N N . HIS A 1 125 ? 54.442 29.429 13.572 1.00 55.57 122 HIS A N 1
ATOM 938 C CA . HIS A 1 125 ? 54.580 30.326 12.439 1.00 56.10 122 HIS A CA 1
ATOM 939 C C . HIS A 1 125 ? 53.830 29.731 11.245 1.00 56.47 122 HIS A C 1
ATOM 940 O O . HIS A 1 125 ? 52.905 30.354 10.736 1.00 56.51 122 HIS A O 1
ATOM 947 N N . VAL A 1 126 ? 54.194 28.516 10.824 1.00 56.94 123 VAL A N 1
ATOM 948 C CA . VAL A 1 126 ? 53.529 27.878 9.677 1.00 57.37 123 VAL A CA 1
ATOM 949 C C . VAL A 1 126 ? 52.023 27.743 9.906 1.00 57.63 123 VAL A C 1
ATOM 950 O O . VAL A 1 126 ? 51.245 27.734 8.945 1.00 57.62 123 VAL A O 1
ATOM 952 N N . ALA A 1 127 ? 51.623 27.644 11.177 1.00 57.97 124 ALA A N 1
ATOM 953 C CA . ALA A 1 127 ? 50.215 27.497 11.561 1.00 58.31 124 ALA A CA 1
ATOM 954 C C . ALA A 1 127 ? 49.544 28.862 11.586 1.00 58.56 124 ALA A C 1
ATOM 955 O O . ALA A 1 127 ? 48.368 29.003 11.941 1.00 58.60 124 ALA A O 1
ATOM 957 N N . ALA A 1 128 ? 50.316 29.873 11.216 1.00 58.82 125 ALA A N 1
ATOM 958 C CA . ALA A 1 128 ? 49.780 31.216 11.157 1.00 59.08 125 ALA A CA 1
ATOM 959 C C . ALA A 1 128 ? 49.405 31.522 9.712 1.00 59.21 125 ALA A C 1
ATOM 960 O O . ALA A 1 128 ? 49.035 32.648 9.386 1.00 59.36 125 ALA A O 1
ATOM 961 N N . ARG A 1 129 ? 49.487 30.518 8.841 1.00 59.16 126 ARG A N 1
ATOM 962 C CA . ARG A 1 129 ? 49.161 30.726 7.439 1.00 59.18 126 ARG A CA 1
ATOM 963 C C . ARG A 1 129 ? 47.748 30.344 6.997 1.00 59.39 126 ARG A C 1
ATOM 964 O O . ARG A 1 129 ? 47.432 29.154 6.854 1.00 59.50 126 ARG A O 1
ATOM 972 N N . THR A 1 130 ? 46.902 31.360 6.793 1.00 59.49 127 THR A N 1
ATOM 973 C CA . THR A 1 130 ? 45.553 31.123 6.300 1.00 59.45 127 THR A CA 1
ATOM 974 C C . THR A 1 130 ? 45.735 31.121 4.784 1.00 59.39 127 THR A C 1
ATOM 975 O O . THR A 1 130 ? 46.198 32.124 4.228 1.00 59.60 127 THR A O 1
ATOM 976 N N . GLU A 1 131 ? 45.417 30.007 4.118 1.00 59.10 128 GLU A N 1
ATOM 977 C CA . GLU A 1 131 ? 45.585 29.929 2.671 1.00 58.58 128 GLU A CA 1
ATOM 978 C C . GLU A 1 131 ? 46.889 29.259 2.251 1.00 58.21 128 GLU A C 1
ATOM 979 O O . GLU A 1 131 ? 47.945 29.486 2.866 1.00 58.28 128 GLU A O 1
ATOM 980 N N . GLY A 1 132 ? 46.817 28.440 1.201 1.00 57.69 129 GLY A N 1
ATOM 981 C CA . GLY A 1 132 ? 47.992 27.728 0.713 1.00 57.13 129 GLY A CA 1
ATOM 982 C C . GLY A 1 132 ? 48.135 26.293 1.237 1.00 56.70 129 GLY A C 1
ATOM 983 O O . GLY A 1 132 ? 47.150 25.635 1.555 1.00 56.79 129 GLY A O 1
ATOM 984 N N . ALA A 1 133 ? 49.369 25.805 1.333 1.00 56.20 130 ALA A N 1
ATOM 985 C CA . ALA A 1 133 ? 49.644 24.449 1.818 1.00 55.45 130 ALA A CA 1
ATOM 986 C C . ALA A 1 133 ? 51.140 24.319 2.104 1.00 54.87 130 ALA A C 1
ATOM 987 O O . ALA A 1 133 ? 51.974 24.528 1.208 1.00 54.94 130 ALA A O 1
ATOM 989 N N . THR A 1 134 ? 51.493 23.981 3.339 1.00 53.98 131 THR A N 1
ATOM 990 C CA . THR A 1 134 ? 52.905 23.848 3.683 1.00 53.17 131 THR A CA 1
ATOM 991 C C . THR A 1 134 ? 53.233 22.384 3.947 1.00 52.63 131 THR A C 1
ATOM 992 O O . THR A 1 134 ? 52.402 21.671 4.511 1.00 52.73 131 THR A O 1
ATOM 996 N N . VAL A 1 135 ? 54.412 21.922 3.526 1.00 51.90 132 VAL A N 1
ATOM 997 C CA . VAL A 1 135 ? 54.826 20.536 3.793 1.00 51.02 132 VAL A CA 1
ATOM 998 C C . VAL A 1 135 ? 56.210 20.614 4.407 1.00 50.56 132 VAL A C 1
ATOM 999 O O . VAL A 1 135 ? 56.914 21.582 4.170 1.00 50.54 132 VAL A O 1
ATOM 1003 N N . PHE A 1 136 ? 56.607 19.621 5.195 1.00 49.98 133 PHE A N 1
ATOM 1004 C CA . PHE A 1 136 ? 57.922 19.665 5.825 1.00 49.52 133 PHE A CA 1
ATOM 1005 C C . PHE A 1 136 ? 58.854 18.619 5.242 1.00 49.68 133 PHE A C 1
ATOM 1006 O O . PHE A 1 136 ? 58.620 17.415 5.366 1.00 49.66 133 PHE A O 1
ATOM 1014 N N . GLY A 1 137 ? 59.909 19.091 4.590 1.00 49.87 134 GLY A N 1
ATOM 1015 C CA . GLY A 1 137 ? 60.876 18.196 3.984 1.00 50.30 134 GLY A CA 1
ATOM 1016 C C . GLY A 1 137 ? 62.022 17.883 4.928 1.00 50.75 134 GLY A C 1
ATOM 1017 O O . GLY A 1 137 ? 62.303 18.621 5.875 1.00 50.68 134 GLY A O 1
ATOM 1018 N N . TYR A 1 138 ? 62.702 16.779 4.679 1.00 51.36 135 TYR A N 1
ATOM 1019 C CA . TYR A 1 138 ? 63.798 16.401 5.544 1.00 52.44 135 TYR A CA 1
ATOM 1020 C C . TYR A 1 138 ? 64.835 15.755 4.663 1.00 54.22 135 TYR A C 1
ATOM 1021 O O . TYR A 1 138 ? 64.489 15.018 3.740 1.00 54.20 135 TYR A O 1
ATOM 1030 N N . GLN A 1 139 ? 66.105 16.028 4.943 1.00 56.50 136 GLN A N 1
ATOM 1031 C CA . GLN A 1 139 ? 67.177 15.460 4.144 1.00 58.78 136 GLN A CA 1
ATOM 1032 C C . GLN A 1 139 ? 67.371 13.972 4.370 1.00 60.64 136 GLN A C 1
ATOM 1033 O O . GLN A 1 139 ? 67.743 13.555 5.463 1.00 61.07 136 GLN A O 1
ATOM 1039 N N . VAL A 1 140 ? 67.120 13.178 3.335 1.00 62.73 137 VAL A N 1
ATOM 1040 C CA . VAL A 1 140 ? 67.290 11.735 3.420 1.00 64.91 137 VAL A CA 1
ATOM 1041 C C . VAL A 1 140 ? 68.516 11.330 2.591 1.00 66.30 137 VAL A C 1
ATOM 1042 O O . VAL A 1 140 ? 69.019 12.114 1.784 1.00 67.07 137 VAL A O 1
ATOM 1052 N N . ASP A 1 142 ? 68.451 8.154 1.250 1.00 67.63 139 ASP A N 1
ATOM 1053 C CA . ASP A 1 142 ? 67.808 7.196 0.358 1.00 66.76 139 ASP A CA 1
ATOM 1054 C C . ASP A 1 142 ? 66.580 7.857 -0.281 1.00 66.00 139 ASP A C 1
ATOM 1055 O O . ASP A 1 142 ? 65.456 7.399 -0.064 1.00 65.89 139 ASP A O 1
ATOM 1060 N N . PRO A 1 143 ? 66.773 8.944 -1.063 1.00 65.48 140 PRO A N 1
ATOM 1061 C CA . PRO A 1 143 ? 65.681 9.672 -1.730 1.00 64.89 140 PRO A CA 1
ATOM 1062 C C . PRO A 1 143 ? 64.776 8.898 -2.708 1.00 64.06 140 PRO A C 1
ATOM 1063 O O . PRO A 1 143 ? 63.850 9.477 -3.274 1.00 64.08 140 PRO A O 1
ATOM 1067 N N . GLU A 1 144 ? 65.036 7.605 -2.917 1.00 63.14 141 GLU A N 1
ATOM 1068 C CA . GLU A 1 144 ? 64.196 6.794 -3.809 1.00 62.03 141 GLU A CA 1
ATOM 1069 C C . GLU A 1 144 ? 62.952 6.316 -3.038 1.00 61.06 141 GLU A C 1
ATOM 1070 O O . GLU A 1 144 ? 61.821 6.714 -3.358 1.00 60.96 141 GLU A O 1
ATOM 1076 N N . ARG A 1 145 ? 63.158 5.479 -2.019 1.00 59.87 142 ARG A N 1
ATOM 1077 C CA . ARG A 1 145 ? 62.044 4.961 -1.223 1.00 58.84 142 ARG A CA 1
ATOM 1078 C C . ARG A 1 145 ? 61.322 6.017 -0.364 1.00 58.06 142 ARG A C 1
ATOM 1079 O O . ARG A 1 145 ? 60.682 5.665 0.627 1.00 57.88 142 ARG A O 1
ATOM 1081 N N . PHE A 1 146 ? 61.426 7.296 -0.737 1.00 57.29 143 PHE A N 1
ATOM 1082 C CA . PHE A 1 146 ? 60.748 8.388 -0.003 1.00 56.62 143 PHE A CA 1
ATOM 1083 C C . PHE A 1 146 ? 60.177 9.453 -0.962 1.00 56.09 143 PHE A C 1
ATOM 1084 O O . PHE A 1 146 ? 60.697 9.637 -2.068 1.00 56.07 143 PHE A O 1
ATOM 1086 N N . GLY A 1 147 ? 59.117 10.146 -0.548 1.00 55.56 144 GLY A N 1
ATOM 1087 C CA . GLY A 1 147 ? 58.534 11.169 -1.408 1.00 55.20 144 GLY A CA 1
ATOM 1088 C C . GLY A 1 147 ? 59.386 12.430 -1.500 1.00 54.95 144 GLY A C 1
ATOM 1089 O O . GLY A 1 147 ? 59.637 13.090 -0.488 1.00 54.82 144 GLY A O 1
ATOM 1090 N N . VAL A 1 148 ? 59.801 12.805 -2.709 1.00 54.74 145 VAL A N 1
ATOM 1091 C CA . VAL A 1 148 ? 60.660 13.988 -2.871 1.00 54.47 145 VAL A CA 1
ATOM 1092 C C . VAL A 1 148 ? 60.014 15.299 -3.307 1.00 54.65 145 VAL A C 1
ATOM 1093 O O . VAL A 1 148 ? 59.038 15.298 -4.037 1.00 54.60 145 VAL A O 1
ATOM 1097 N N . VAL A 1 149 ? 60.584 16.423 -2.879 1.00 54.90 146 VAL A N 1
ATOM 1098 C CA . VAL A 1 149 ? 60.051 17.723 -3.265 1.00 55.28 146 VAL A CA 1
ATOM 1099 C C . VAL A 1 149 ? 61.149 18.681 -3.678 1.00 55.62 146 VAL A C 1
ATOM 1100 O O . VAL A 1 149 ? 62.062 18.958 -2.908 1.00 55.59 146 VAL A O 1
ATOM 1102 N N . GLU A 1 150 ? 61.050 19.206 -4.895 1.00 56.05 147 GLU A N 1
ATOM 1103 C CA . GLU A 1 150 ? 62.038 20.156 -5.380 1.00 56.48 147 GLU A CA 1
ATOM 1104 C C . GLU A 1 150 ? 61.575 21.563 -5.067 1.00 56.54 147 GLU A C 1
ATOM 1105 O O . GLU A 1 150 ? 60.458 21.743 -4.608 1.00 56.60 147 GLU A O 1
ATOM 1111 N N . PHE A 1 151 ? 62.424 22.559 -5.315 1.00 56.79 148 PHE A N 1
ATOM 1112 C CA . PHE A 1 151 ? 62.068 23.947 -5.002 1.00 57.13 148 PHE A CA 1
ATOM 1113 C C . PHE A 1 151 ? 63.269 24.926 -5.110 1.00 57.39 148 PHE A C 1
ATOM 1114 O O . PHE A 1 151 ? 64.407 24.509 -5.384 1.00 57.53 148 PHE A O 1
ATOM 1122 N N . ASP A 1 152 ? 63.002 26.221 -4.887 1.00 57.66 149 ASP A N 1
ATOM 1123 C CA . ASP A 1 152 ? 64.024 27.286 -4.901 1.00 57.88 149 ASP A CA 1
ATOM 1124 C C . ASP A 1 152 ? 63.461 28.481 -4.115 1.00 58.02 149 ASP A C 1
ATOM 1125 O O . ASP A 1 152 ? 62.252 28.522 -3.864 1.00 58.00 149 ASP A O 1
ATOM 1127 N N . ASP A 1 153 ? 64.331 29.434 -3.744 1.00 58.24 150 ASP A N 1
ATOM 1128 C CA . ASP A 1 153 ? 63.960 30.633 -2.957 1.00 58.49 150 ASP A CA 1
ATOM 1129 C C . ASP A 1 153 ? 62.457 30.764 -2.738 1.00 58.73 150 ASP A C 1
ATOM 1130 O O . ASP A 1 153 ? 61.691 30.984 -3.689 1.00 58.79 150 ASP A O 1
ATOM 1132 N N . ASN A 1 154 ? 62.039 30.629 -1.479 1.00 58.97 151 ASN A N 1
ATOM 1133 C CA . ASN A 1 154 ? 60.624 30.684 -1.150 1.00 59.25 151 ASN A CA 1
ATOM 1134 C C . ASN A 1 154 ? 60.031 29.296 -1.341 1.00 59.46 151 ASN A C 1
ATOM 1135 O O . ASN A 1 154 ? 58.828 29.089 -1.163 1.00 59.55 151 ASN A O 1
ATOM 1136 N N . PHE A 1 155 ? 60.891 28.343 -1.714 1.00 59.57 152 PHE A N 1
ATOM 1137 C CA . PHE A 1 155 ? 60.466 26.969 -1.938 1.00 59.66 152 PHE A CA 1
ATOM 1138 C C . PHE A 1 155 ? 59.428 26.802 -3.041 1.00 59.67 152 PHE A C 1
ATOM 1139 O O . PHE A 1 155 ? 59.758 26.457 -4.190 1.00 59.79 152 PHE A O 1
ATOM 1140 N N . ARG A 1 156 ? 58.165 27.047 -2.695 1.00 59.51 153 ARG A N 1
ATOM 1141 C CA . ARG A 1 156 ? 57.094 26.906 -3.664 1.00 59.16 153 ARG A CA 1
ATOM 1142 C C . ARG A 1 156 ? 57.028 25.468 -4.133 1.00 59.00 153 ARG A C 1
ATOM 1143 O O . ARG A 1 156 ? 55.935 24.903 -4.298 1.00 59.05 153 ARG A O 1
ATOM 1144 N N . ALA A 1 157 ? 58.198 24.864 -4.321 1.00 58.70 154 ALA A N 1
ATOM 1145 C CA . ALA A 1 157 ? 58.247 23.498 -4.786 1.00 58.58 154 ALA A CA 1
ATOM 1146 C C . ALA A 1 157 ? 58.031 23.531 -6.286 1.00 58.39 154 ALA A C 1
ATOM 1147 O O . ALA A 1 157 ? 57.099 24.183 -6.764 1.00 58.52 154 ALA A O 1
ATOM 1148 N N . ILE A 1 158 ? 58.886 22.841 -7.037 1.00 58.14 155 ILE A N 1
ATOM 1149 C CA . ILE A 1 158 ? 58.768 22.827 -8.486 1.00 57.76 155 ILE A CA 1
ATOM 1150 C C . ILE A 1 158 ? 58.369 21.442 -8.991 1.00 57.56 155 ILE A C 1
ATOM 1151 O O . ILE A 1 158 ? 58.079 21.265 -10.166 1.00 57.55 155 ILE A O 1
ATOM 1153 N N . SER A 1 159 ? 58.353 20.465 -8.090 1.00 57.37 156 SER A N 1
ATOM 1154 C CA . SER A 1 159 ? 57.962 19.090 -8.430 1.00 57.26 156 SER A CA 1
ATOM 1155 C C . SER A 1 159 ? 57.818 18.183 -7.198 1.00 57.21 156 SER A C 1
ATOM 1156 O O . SER A 1 159 ? 58.565 18.310 -6.221 1.00 57.01 156 SER A O 1
ATOM 1159 N N . LEU A 1 160 ? 56.835 17.290 -7.233 1.00 57.26 157 LEU A N 1
ATOM 1160 C CA . LEU A 1 160 ? 56.638 16.368 -6.127 1.00 57.37 157 LEU A CA 1
ATOM 1161 C C . LEU A 1 160 ? 56.675 14.959 -6.694 1.00 57.55 157 LEU A C 1
ATOM 1162 O O . LEU A 1 160 ? 55.653 14.280 -6.748 1.00 57.40 157 LEU A O 1
ATOM 1164 N N . GLU A 1 161 ? 57.852 14.529 -7.142 1.00 57.84 158 GLU A N 1
ATOM 1165 C CA . GLU A 1 161 ? 58.001 13.190 -7.698 1.00 58.25 158 GLU A CA 1
ATOM 1166 C C . GLU A 1 161 ? 58.151 12.186 -6.551 1.00 58.58 158 GLU A C 1
ATOM 1167 O O . GLU A 1 161 ? 59.170 12.177 -5.856 1.00 58.53 158 GLU A O 1
ATOM 1169 N N . GLU A 1 162 ? 57.124 11.357 -6.339 1.00 59.08 159 GLU A N 1
ATOM 1170 C CA . GLU A 1 162 ? 57.159 10.354 -5.270 1.00 59.51 159 GLU A CA 1
ATOM 1171 C C . GLU A 1 162 ? 57.674 9.028 -5.823 1.00 59.66 159 GLU A C 1
ATOM 1172 O O . GLU A 1 162 ? 57.300 8.620 -6.923 1.00 59.75 159 GLU A O 1
ATOM 1178 N N . LYS A 1 163 ? 58.516 8.347 -5.050 1.00 59.93 160 LYS A N 1
ATOM 1179 C CA . LYS A 1 163 ? 59.095 7.077 -5.493 1.00 60.17 160 LYS A CA 1
ATOM 1180 C C . LYS A 1 163 ? 59.766 7.379 -6.829 1.00 60.35 160 LYS A C 1
ATOM 1181 O O . LYS A 1 163 ? 59.569 6.659 -7.816 1.00 60.26 160 LYS A O 1
ATOM 1183 N N . PRO A 1 164 ? 60.575 8.461 -6.872 1.00 60.44 161 PRO A N 1
ATOM 1184 C CA . PRO A 1 164 ? 61.252 8.818 -8.128 1.00 60.52 161 PRO A CA 1
ATOM 1185 C C . PRO A 1 164 ? 61.973 7.621 -8.747 1.00 60.68 161 PRO A C 1
ATOM 1186 O O . PRO A 1 164 ? 62.750 6.911 -8.079 1.00 60.60 161 PRO A O 1
ATOM 1190 N N . LYS A 1 165 ? 61.682 7.389 -10.023 1.00 60.64 162 LYS A N 1
ATOM 1191 C CA . LYS A 1 165 ? 62.303 6.294 -10.729 1.00 60.63 162 LYS A CA 1
ATOM 1192 C C . LYS A 1 165 ? 63.812 6.546 -10.885 1.00 60.60 162 LYS A C 1
ATOM 1193 O O . LYS A 1 165 ? 64.569 5.592 -11.120 1.00 60.63 162 LYS A O 1
ATOM 1195 N N . GLN A 1 166 ? 64.266 7.798 -10.709 1.00 60.47 163 GLN A N 1
ATOM 1196 C CA . GLN A 1 166 ? 65.697 8.074 -10.891 1.00 60.37 163 GLN A CA 1
ATOM 1197 C C . GLN A 1 166 ? 66.407 9.346 -10.360 1.00 60.22 163 GLN A C 1
ATOM 1198 O O . GLN A 1 166 ? 67.570 9.258 -9.945 1.00 60.32 163 GLN A O 1
ATOM 1200 N N . PRO A 1 167 ? 65.738 10.526 -10.345 1.00 60.19 164 PRO A N 1
ATOM 1201 C CA . PRO A 1 167 ? 66.512 11.685 -9.857 1.00 60.14 164 PRO A CA 1
ATOM 1202 C C . PRO A 1 167 ? 66.002 12.571 -8.722 1.00 59.94 164 PRO A C 1
ATOM 1203 O O . PRO A 1 167 ? 66.127 12.240 -7.530 1.00 59.94 164 PRO A O 1
ATOM 1207 N N . LYS A 1 168 ? 65.509 13.744 -9.154 1.00 59.86 165 LYS A N 1
ATOM 1208 C CA . LYS A 1 168 ? 64.951 14.767 -8.282 1.00 59.69 165 LYS A CA 1
ATOM 1209 C C . LYS A 1 168 ? 65.938 15.393 -7.310 1.00 59.53 165 LYS A C 1
ATOM 1210 O O . LYS A 1 168 ? 67.104 15.599 -7.640 1.00 59.52 165 LYS A O 1
ATOM 1211 N N . SER A 1 169 ? 65.446 15.705 -6.108 1.00 59.37 166 SER A N 1
ATOM 1212 C CA . SER A 1 169 ? 66.232 16.294 -5.024 1.00 59.07 166 SER A CA 1
ATOM 1213 C C . SER A 1 169 ? 66.295 15.250 -3.915 1.00 58.69 166 SER A C 1
ATOM 1214 O O . SER A 1 169 ? 65.807 14.139 -4.099 1.00 58.85 166 SER A O 1
ATOM 1217 N N . ASN A 1 170 ? 66.882 15.580 -2.768 1.00 58.28 167 ASN A N 1
ATOM 1218 C CA . ASN A 1 170 ? 66.976 14.599 -1.668 1.00 57.86 167 ASN A CA 1
ATOM 1219 C C . ASN A 1 170 ? 66.148 14.986 -0.426 1.00 57.19 167 ASN A C 1
ATOM 1220 O O . ASN A 1 170 ? 66.359 14.449 0.674 1.00 57.20 167 ASN A O 1
ATOM 1225 N N . TRP A 1 171 ? 65.233 15.938 -0.594 1.00 56.34 168 TRP A N 1
ATOM 1226 C CA . TRP A 1 171 ? 64.385 16.357 0.507 1.00 55.40 168 TRP A CA 1
ATOM 1227 C C . TRP A 1 171 ? 63.073 15.582 0.502 1.00 54.65 168 TRP A C 1
ATOM 1228 O O . TRP A 1 171 ? 62.154 15.883 -0.278 1.00 54.67 168 TRP A O 1
ATOM 1239 N N . ALA A 1 172 ? 63.004 14.576 1.372 1.00 53.69 169 ALA A N 1
ATOM 1240 C CA . ALA A 1 172 ? 61.807 13.763 1.509 1.00 52.72 169 ALA A CA 1
ATOM 1241 C C . ALA A 1 172 ? 60.789 14.638 2.231 1.00 52.05 169 ALA A C 1
ATOM 1242 O O . ALA A 1 172 ? 61.173 15.563 2.952 1.00 51.91 169 ALA A O 1
ATOM 1244 N N . VAL A 1 173 ? 59.506 14.379 1.994 1.00 51.31 170 VAL A N 1
ATOM 1245 C CA . VAL A 1 173 ? 58.422 15.125 2.639 1.00 50.47 170 VAL A CA 1
ATOM 1246 C C . VAL A 1 173 ? 57.868 14.211 3.710 1.00 49.95 170 VAL A C 1
ATOM 1247 O O . VAL A 1 173 ? 57.548 13.041 3.447 1.00 49.82 170 VAL A O 1
ATOM 1251 N N . THR A 1 174 ? 57.748 14.762 4.910 1.00 49.16 171 THR A N 1
ATOM 1252 C CA . THR A 1 174 ? 57.271 14.017 6.062 1.00 48.45 171 THR A CA 1
ATOM 1253 C C . THR A 1 174 ? 55.752 13.929 6.215 1.00 48.12 171 THR A C 1
ATOM 1254 O O . THR A 1 174 ? 54.986 14.471 5.408 1.00 48.20 171 THR A O 1
ATOM 1258 N N . GLY A 1 175 ? 55.326 13.246 7.272 1.00 47.61 172 GLY A N 1
ATOM 1259 C CA . GLY A 1 175 ? 53.910 13.085 7.530 1.00 46.97 172 GLY A CA 1
ATOM 1260 C C . GLY A 1 175 ? 53.314 14.249 8.288 1.00 46.67 172 GLY A C 1
ATOM 1261 O O . GLY A 1 175 ? 52.399 14.052 9.076 1.00 46.50 172 GLY A O 1
ATOM 1262 N N . LEU A 1 176 ? 53.840 15.454 8.062 1.00 46.40 173 LEU A N 1
ATOM 1263 C CA . LEU A 1 176 ? 53.343 16.671 8.711 1.00 46.04 173 LEU A CA 1
ATOM 1264 C C . LEU A 1 176 ? 52.821 17.632 7.661 1.00 46.25 173 LEU A C 1
ATOM 1265 O O . LEU A 1 176 ? 53.597 18.335 7.040 1.00 46.26 173 LEU A O 1
ATOM 1270 N N . TYR A 1 177 ? 51.511 17.676 7.457 1.00 46.43 174 TYR A N 1
ATOM 1271 C CA . TYR A 1 177 ? 50.954 18.588 6.458 1.00 46.73 174 TYR A CA 1
ATOM 1272 C C . TYR A 1 177 ? 50.019 19.670 7.006 1.00 47.24 174 TYR A C 1
ATOM 1273 O O . TYR A 1 177 ? 49.349 19.486 8.011 1.00 47.18 174 TYR A O 1
ATOM 1282 N N . PHE A 1 178 ? 50.002 20.810 6.334 1.00 47.78 175 PHE A N 1
ATOM 1283 C CA . PHE A 1 178 ? 49.136 21.916 6.711 1.00 48.39 175 PHE A CA 1
ATOM 1284 C C . PHE A 1 178 ? 48.327 22.296 5.485 1.00 48.84 175 PHE A C 1
ATOM 1285 O O . PHE A 1 178 ? 48.846 22.273 4.367 1.00 48.82 175 PHE A O 1
ATOM 1293 N N . TYR A 1 179 ? 47.060 22.631 5.670 1.00 49.23 176 TYR A N 1
ATOM 1294 C CA . TYR A 1 179 ? 46.279 23.015 4.516 1.00 49.90 176 TYR A CA 1
ATOM 1295 C C . TYR A 1 179 ? 45.367 24.184 4.812 1.00 50.39 176 TYR A C 1
ATOM 1296 O O . TYR A 1 179 ? 45.588 24.965 5.756 1.00 50.65 176 TYR A O 1
ATOM 1305 N N . ASP A 1 180 ? 44.345 24.290 3.972 1.00 50.90 177 ASP A N 1
ATOM 1306 C CA . ASP A 1 180 ? 43.328 25.327 4.052 1.00 51.31 177 ASP A CA 1
ATOM 1307 C C . ASP A 1 180 ? 42.083 24.718 3.402 1.00 51.38 177 ASP A C 1
ATOM 1308 O O . ASP A 1 180 ? 42.171 23.707 2.675 1.00 51.47 177 ASP A O 1
ATOM 1313 N N . SER A 1 181 ? 40.941 25.354 3.648 1.00 51.49 178 SER A N 1
ATOM 1314 C CA . SER A 1 181 ? 39.651 24.921 3.135 1.00 51.53 178 SER A CA 1
ATOM 1315 C C . SER A 1 181 ? 39.664 24.100 1.852 1.00 51.50 178 SER A C 1
ATOM 1316 O O . SER A 1 181 ? 39.236 22.935 1.835 1.00 51.46 178 SER A O 1
ATOM 1319 N N . LYS A 1 182 ? 40.156 24.694 0.773 1.00 51.60 179 LYS A N 1
ATOM 1320 C CA . LYS A 1 182 ? 40.177 23.988 -0.513 1.00 51.83 179 LYS A CA 1
ATOM 1321 C C . LYS A 1 182 ? 40.599 22.518 -0.400 1.00 52.03 179 LYS A C 1
ATOM 1322 O O . LYS A 1 182 ? 40.486 21.779 -1.361 1.00 51.92 179 LYS A O 1
ATOM 1324 N N . VAL A 1 183 ? 41.051 22.090 0.780 1.00 52.39 180 VAL A N 1
ATOM 1325 C CA . VAL A 1 183 ? 41.534 20.713 0.983 1.00 52.55 180 VAL A CA 1
ATOM 1326 C C . VAL A 1 183 ? 40.505 19.585 0.838 1.00 53.03 180 VAL A C 1
ATOM 1327 O O . VAL A 1 183 ? 40.783 18.573 0.189 1.00 52.96 180 VAL A O 1
ATOM 1331 N N . VAL A 1 184 ? 39.325 19.747 1.428 1.00 53.56 181 VAL A N 1
ATOM 1332 C CA . VAL A 1 184 ? 38.302 18.707 1.317 1.00 54.25 181 VAL A CA 1
ATOM 1333 C C . VAL A 1 184 ? 37.938 18.575 -0.161 1.00 54.89 181 VAL A C 1
ATOM 1334 O O . VAL A 1 184 ? 37.554 17.502 -0.652 1.00 54.80 181 VAL A O 1
ATOM 1338 N N . GLU A 1 185 ? 38.068 19.709 -0.847 1.00 55.77 182 GLU A N 1
ATOM 1339 C CA . GLU A 1 185 ? 37.821 19.833 -2.279 1.00 56.60 182 GLU A CA 1
ATOM 1340 C C . GLU A 1 185 ? 38.773 18.861 -3.009 1.00 56.68 182 GLU A C 1
ATOM 1341 O O . GLU A 1 185 ? 38.346 17.815 -3.527 1.00 56.83 182 GLU A O 1
ATOM 1347 N N . TYR A 1 186 ? 40.062 19.207 -3.007 1.00 56.78 183 TYR A N 1
ATOM 1348 C CA . TYR A 1 186 ? 41.080 18.425 -3.684 1.00 57.00 183 TYR A CA 1
ATOM 1349 C C . TYR A 1 186 ? 41.004 16.957 -3.339 1.00 56.68 183 TYR A C 1
ATOM 1350 O O . TYR A 1 186 ? 41.309 16.093 -4.167 1.00 56.85 183 TYR A O 1
ATOM 1359 N N . ALA A 1 187 ? 40.606 16.670 -2.106 1.00 56.30 184 ALA A N 1
ATOM 1360 C CA . ALA A 1 187 ? 40.503 15.280 -1.664 1.00 55.92 184 ALA A CA 1
ATOM 1361 C C . ALA A 1 187 ? 39.385 14.557 -2.405 1.00 55.52 184 ALA A C 1
ATOM 1362 O O . ALA A 1 187 ? 39.591 13.455 -2.929 1.00 55.45 184 ALA A O 1
ATOM 1364 N N . LYS A 1 188 ? 38.209 15.192 -2.449 1.00 55.13 185 LYS A N 1
ATOM 1365 C CA . LYS A 1 188 ? 37.043 14.607 -3.099 1.00 54.71 185 LYS A CA 1
ATOM 1366 C C . LYS A 1 188 ? 37.341 14.186 -4.512 1.00 54.61 185 LYS A C 1
ATOM 1367 O O . LYS A 1 188 ? 36.697 13.287 -5.030 1.00 54.56 185 LYS A O 1
ATOM 1373 N N . GLN A 1 189 ? 38.325 14.817 -5.138 1.00 54.63 186 GLN A N 1
ATOM 1374 C CA . GLN A 1 189 ? 38.690 14.422 -6.486 1.00 54.78 186 GLN A CA 1
ATOM 1375 C C . GLN A 1 189 ? 40.123 13.894 -6.449 1.00 54.73 186 GLN A C 1
ATOM 1376 O O . GLN A 1 189 ? 41.076 14.680 -6.451 1.00 54.77 186 GLN A O 1
ATOM 1382 N N . VAL A 1 190 ? 40.264 12.566 -6.374 1.00 54.67 187 VAL A N 1
ATOM 1383 C CA . VAL A 1 190 ? 41.573 11.889 -6.333 1.00 54.68 187 VAL A CA 1
ATOM 1384 C C . VAL A 1 190 ? 41.382 10.435 -6.776 1.00 54.75 187 VAL A C 1
ATOM 1385 O O . VAL A 1 190 ? 40.561 9.687 -6.218 1.00 54.70 187 VAL A O 1
ATOM 1389 N N . LYS A 1 191 ? 42.157 10.042 -7.779 1.00 54.93 188 LYS A N 1
ATOM 1390 C CA . LYS A 1 191 ? 42.095 8.700 -8.331 1.00 55.06 188 LYS A CA 1
ATOM 1391 C C . LYS A 1 191 ? 43.021 7.742 -7.582 1.00 55.13 188 LYS A C 1
ATOM 1392 O O . LYS A 1 191 ? 44.139 8.120 -7.208 1.00 55.15 188 LYS A O 1
ATOM 1394 N N . PRO A 1 192 ? 42.566 6.488 -7.345 1.00 55.16 189 PRO A N 1
ATOM 1395 C CA . PRO A 1 192 ? 43.382 5.493 -6.641 1.00 55.26 189 PRO A CA 1
ATOM 1396 C C . PRO A 1 192 ? 44.701 5.223 -7.376 1.00 55.45 189 PRO A C 1
ATOM 1397 O O . PRO A 1 192 ? 44.702 4.962 -8.578 1.00 55.42 189 PRO A O 1
ATOM 1401 N N . SER A 1 193 ? 45.812 5.295 -6.642 1.00 55.80 190 SER A N 1
ATOM 1402 C CA . SER A 1 193 ? 47.152 5.058 -7.188 1.00 56.14 190 SER A CA 1
ATOM 1403 C C . SER A 1 193 ? 47.296 3.623 -7.697 1.00 56.29 190 SER A C 1
ATOM 1404 O O . SER A 1 193 ? 46.414 2.781 -7.471 1.00 56.25 190 SER A O 1
ATOM 1407 N N . GLU A 1 194 ? 48.417 3.350 -8.375 1.00 56.47 191 GLU A N 1
ATOM 1408 C CA . GLU A 1 194 ? 48.688 2.005 -8.896 1.00 56.54 191 GLU A CA 1
ATOM 1409 C C . GLU A 1 194 ? 48.506 1.032 -7.729 1.00 56.59 191 GLU A C 1
ATOM 1410 O O . GLU A 1 194 ? 47.783 0.030 -7.842 1.00 56.67 191 GLU A O 1
ATOM 1412 N N . ARG A 1 195 ? 49.160 1.355 -6.608 1.00 56.60 192 ARG A N 1
ATOM 1413 C CA . ARG A 1 195 ? 49.081 0.564 -5.374 1.00 56.51 192 ARG A CA 1
ATOM 1414 C C . ARG A 1 195 ? 47.599 0.336 -5.109 1.00 56.44 192 ARG A C 1
ATOM 1415 O O . ARG A 1 195 ? 47.171 -0.760 -4.742 1.00 56.51 192 ARG A O 1
ATOM 1417 N N . GLY A 1 196 ? 46.814 1.390 -5.309 1.00 56.36 193 GLY A N 1
ATOM 1418 C CA . GLY A 1 196 ? 45.383 1.285 -5.101 1.00 56.10 193 GLY A CA 1
ATOM 1419 C C . GLY A 1 196 ? 44.907 1.933 -3.814 1.00 55.93 193 GLY A C 1
ATOM 1420 O O . GLY A 1 196 ? 44.298 1.271 -2.965 1.00 56.07 193 GLY A O 1
ATOM 1421 N N . GLU A 1 197 ? 45.190 3.222 -3.655 1.00 55.67 194 GLU A N 1
ATOM 1422 C CA . GLU A 1 197 ? 44.761 3.958 -2.469 1.00 55.42 194 GLU A CA 1
ATOM 1423 C C . GLU A 1 197 ? 44.854 5.457 -2.711 1.00 55.28 194 GLU A C 1
ATOM 1424 O O . GLU A 1 197 ? 45.770 5.948 -3.405 1.00 55.30 194 GLU A O 1
ATOM 1430 N N . LEU A 1 198 ? 43.894 6.186 -2.148 1.00 55.13 195 LEU A N 1
ATOM 1431 C CA . LEU A 1 198 ? 43.880 7.630 -2.299 1.00 55.11 195 LEU A CA 1
ATOM 1432 C C . LEU A 1 198 ? 45.112 8.177 -1.585 1.00 54.95 195 LEU A C 1
ATOM 1433 O O . LEU A 1 198 ? 45.117 8.314 -0.369 1.00 55.01 195 LEU A O 1
ATOM 1438 N N . GLU A 1 199 ? 46.153 8.454 -2.374 1.00 55.01 196 GLU A N 1
ATOM 1439 C CA . GLU A 1 199 ? 47.446 8.968 -1.913 1.00 54.98 196 GLU A CA 1
ATOM 1440 C C . GLU A 1 199 ? 47.424 10.469 -1.680 1.00 54.55 196 GLU A C 1
ATOM 1441 O O . GLU A 1 199 ? 47.004 11.240 -2.548 1.00 54.49 196 GLU A O 1
ATOM 1447 N N . ILE A 1 200 ? 47.890 10.867 -0.499 1.00 54.11 197 ILE A N 1
ATOM 1448 C CA . ILE A 1 200 ? 47.952 12.270 -0.096 1.00 53.65 197 ILE A CA 1
ATOM 1449 C C . ILE A 1 200 ? 48.822 13.032 -1.075 1.00 53.29 197 ILE A C 1
ATOM 1450 O O . ILE A 1 200 ? 48.692 14.237 -1.225 1.00 53.19 197 ILE A O 1
ATOM 1455 N N . THR A 1 201 ? 49.730 12.328 -1.729 1.00 52.99 198 THR A N 1
ATOM 1456 C CA . THR A 1 201 ? 50.605 12.997 -2.678 1.00 52.74 198 THR A CA 1
ATOM 1457 C C . THR A 1 201 ? 49.774 13.641 -3.806 1.00 52.85 198 THR A C 1
ATOM 1458 O O . THR A 1 201 ? 50.038 14.777 -4.218 1.00 52.68 198 THR A O 1
ATOM 1462 N N . SER A 1 202 ? 48.760 12.924 -4.284 1.00 52.85 199 SER A N 1
ATOM 1463 C CA . SER A 1 202 ? 47.896 13.438 -5.343 1.00 52.89 199 SER A CA 1
ATOM 1464 C C . SER A 1 202 ? 47.278 14.792 -4.981 1.00 53.36 199 SER A C 1
ATOM 1465 O O . SER A 1 202 ? 47.163 15.688 -5.819 1.00 53.31 199 SER A O 1
ATOM 1468 N N . ILE A 1 203 ? 46.893 14.938 -3.724 1.00 53.92 200 ILE A N 1
ATOM 1469 C CA . ILE A 1 203 ? 46.292 16.178 -3.232 1.00 54.61 200 ILE A CA 1
ATOM 1470 C C . ILE A 1 203 ? 47.314 17.306 -3.167 1.00 55.68 200 ILE A C 1
ATOM 1471 O O . ILE A 1 203 ? 46.984 18.480 -3.340 1.00 55.55 200 ILE A O 1
ATOM 1476 N N . ASN A 1 204 ? 48.559 16.934 -2.888 1.00 57.01 201 ASN A N 1
ATOM 1477 C CA . ASN A 1 204 ? 49.629 17.912 -2.775 1.00 58.30 201 ASN A CA 1
ATOM 1478 C C . ASN A 1 204 ? 50.040 18.353 -4.136 1.00 59.42 201 ASN A C 1
ATOM 1479 O O . ASN A 1 204 ? 50.582 19.443 -4.295 1.00 59.70 201 ASN A O 1
ATOM 1484 N N . GLN A 1 205 ? 49.790 17.487 -5.115 1.00 60.65 202 GLN A N 1
ATOM 1485 C CA . GLN A 1 205 ? 50.134 17.770 -6.510 1.00 61.79 202 GLN A CA 1
ATOM 1486 C C . GLN A 1 205 ? 49.359 19.028 -6.920 1.00 62.34 202 GLN A C 1
ATOM 1487 O O . GLN A 1 205 ? 49.944 20.044 -7.348 1.00 62.82 202 GLN A O 1
ATOM 1501 N N . TYR A 1 207 ? 47.973 21.400 -5.248 1.00 61.01 204 TYR A N 1
ATOM 1502 C CA . TYR A 1 207 ? 48.405 22.659 -4.648 1.00 59.56 204 TYR A CA 1
ATOM 1503 C C . TYR A 1 207 ? 49.673 23.208 -5.342 1.00 59.34 204 TYR A C 1
ATOM 1504 O O . TYR A 1 207 ? 49.895 24.437 -5.377 1.00 59.25 204 TYR A O 1
ATOM 1513 N N . LEU A 1 208 ? 50.491 22.301 -5.894 1.00 58.88 205 LEU A N 1
ATOM 1514 C CA . LEU A 1 208 ? 51.734 22.696 -6.561 1.00 58.57 205 LEU A CA 1
ATOM 1515 C C . LEU A 1 208 ? 51.431 23.471 -7.831 1.00 58.61 205 LEU A C 1
ATOM 1516 O O . LEU A 1 208 ? 51.980 24.557 -8.081 1.00 58.72 205 LEU A O 1
ATOM 1521 N N . GLU A 1 209 ? 50.548 22.887 -8.633 1.00 58.58 206 GLU A N 1
ATOM 1522 C CA . GLU A 1 209 ? 50.111 23.497 -9.872 1.00 58.44 206 GLU A CA 1
ATOM 1523 C C . GLU A 1 209 ? 49.312 24.740 -9.511 1.00 58.18 206 GLU A C 1
ATOM 1524 O O . GLU A 1 209 ? 49.592 25.815 -10.015 1.00 58.27 206 GLU A O 1
ATOM 1530 N N . ALA A 1 210 ? 48.350 24.611 -8.608 1.00 57.97 207 ALA A N 1
ATOM 1531 C CA . ALA A 1 210 ? 47.604 25.781 -8.193 1.00 57.70 207 ALA A CA 1
ATOM 1532 C C . ALA A 1 210 ? 48.626 26.829 -7.780 1.00 57.54 207 ALA A C 1
ATOM 1533 O O . ALA A 1 210 ? 48.281 28.005 -7.592 1.00 57.49 207 ALA A O 1
ATOM 1534 N N . GLY A 1 211 ? 49.885 26.389 -7.635 1.00 57.37 208 GLY A N 1
ATOM 1535 C CA . GLY A 1 211 ? 50.995 27.261 -7.255 1.00 57.14 208 GLY A CA 1
ATOM 1536 C C . GLY A 1 211 ? 50.962 27.894 -5.868 1.00 57.02 208 GLY A C 1
ATOM 1537 O O . GLY A 1 211 ? 51.428 29.011 -5.682 1.00 57.01 208 GLY A O 1
ATOM 1538 N N . ASN A 1 212 ? 50.419 27.191 -4.884 1.00 56.95 209 ASN A N 1
ATOM 1539 C CA . ASN A 1 212 ? 50.341 27.744 -3.532 1.00 56.92 209 ASN A CA 1
ATOM 1540 C C . ASN A 1 212 ? 50.758 26.665 -2.507 1.00 56.77 209 ASN A C 1
ATOM 1541 O O . ASN A 1 212 ? 50.153 26.520 -1.432 1.00 56.82 209 ASN A O 1
ATOM 1543 N N . LEU A 1 213 ? 51.801 25.916 -2.871 1.00 56.41 210 LEU A N 1
ATOM 1544 C CA . LEU A 1 213 ? 52.343 24.835 -2.049 1.00 56.03 210 LEU A CA 1
ATOM 1545 C C . LEU A 1 213 ? 53.705 25.193 -1.471 1.00 55.71 210 LEU A C 1
ATOM 1546 O O . LEU A 1 213 ? 54.737 24.722 -1.963 1.00 55.74 210 LEU A O 1
ATOM 1551 N N . THR A 1 214 ? 53.717 26.029 -0.437 1.00 55.24 211 THR A N 1
ATOM 1552 C CA . THR A 1 214 ? 54.973 26.418 0.192 1.00 54.81 211 THR A CA 1
ATOM 1553 C C . THR A 1 214 ? 55.650 25.178 0.791 1.00 54.42 211 THR A C 1
ATOM 1554 O O . THR A 1 214 ? 55.021 24.123 0.926 1.00 54.35 211 THR A O 1
ATOM 1558 N N . VAL A 1 215 ? 56.919 25.308 1.171 1.00 53.95 212 VAL A N 1
ATOM 1559 C CA . VAL A 1 215 ? 57.668 24.163 1.722 1.00 53.49 212 VAL A CA 1
ATOM 1560 C C . VAL A 1 215 ? 58.593 24.539 2.916 1.00 53.21 212 VAL A C 1
ATOM 1561 O O . VAL A 1 215 ? 59.562 25.260 2.750 1.00 53.19 212 VAL A O 1
ATOM 1565 N N . GLU A 1 216 ? 58.280 24.009 4.097 1.00 52.83 213 GLU A N 1
ATOM 1566 C CA . GLU A 1 216 ? 59.036 24.292 5.310 1.00 52.42 213 GLU A CA 1
ATOM 1567 C C . GLU A 1 216 ? 60.237 23.382 5.427 1.00 52.49 213 GLU A C 1
ATOM 1568 O O . GLU A 1 216 ? 60.183 22.160 5.266 1.00 52.46 213 GLU A O 1
ATOM 1574 N N . LEU A 1 217 ? 61.363 23.999 5.748 1.00 55.91 214 LEU A N 1
ATOM 1575 C CA . LEU A 1 217 ? 62.631 23.295 5.784 1.00 54.52 214 LEU A CA 1
ATOM 1576 C C . LEU A 1 217 ? 63.049 22.807 7.164 1.00 51.85 214 LEU A C 1
ATOM 1577 O O . LEU A 1 217 ? 63.279 23.634 8.005 1.00 51.55 214 LEU A O 1
ATOM 1582 N N . LEU A 1 218 ? 63.136 21.487 7.391 1.00 48.75 215 LEU A N 1
ATOM 1583 C CA . LEU A 1 218 ? 63.569 20.955 8.709 1.00 48.35 215 LEU A CA 1
ATOM 1584 C C . LEU A 1 218 ? 65.073 20.730 8.702 1.00 49.52 215 LEU A C 1
ATOM 1585 O O . LEU A 1 218 ? 65.597 19.735 8.171 1.00 49.36 215 LEU A O 1
ATOM 1590 N N . GLY A 1 219 ? 65.711 21.731 9.305 1.00 50.09 216 GLY A N 1
ATOM 1591 C CA . GLY A 1 219 ? 67.144 21.891 9.431 1.00 50.48 216 GLY A CA 1
ATOM 1592 C C . GLY A 1 219 ? 67.952 20.788 10.056 1.00 50.76 216 GLY A C 1
ATOM 1593 O O . GLY A 1 219 ? 67.463 19.675 10.273 1.00 48.35 216 GLY A O 1
ATOM 1594 N N . ARG A 1 220 ? 69.203 21.102 10.372 1.00 52.90 217 ARG A N 1
ATOM 1595 C CA . ARG A 1 220 ? 70.075 20.099 10.922 1.00 54.91 217 ARG A CA 1
ATOM 1596 C C . ARG A 1 220 ? 69.612 19.492 12.249 1.00 54.77 217 ARG A C 1
ATOM 1597 O O . ARG A 1 220 ? 69.157 18.337 12.253 1.00 56.93 217 ARG A O 1
ATOM 1605 N N . GLY A 1 221 ? 69.680 20.232 13.356 1.00 51.22 218 GLY A N 1
ATOM 1606 C CA . GLY A 1 221 ? 69.281 19.643 14.628 1.00 50.54 218 GLY A CA 1
ATOM 1607 C C . GLY A 1 221 ? 67.959 18.890 14.752 1.00 51.50 218 GLY A C 1
ATOM 1608 O O . GLY A 1 221 ? 67.594 18.474 15.845 1.00 51.80 218 GLY A O 1
ATOM 1609 N N . PHE A 1 222 ? 67.246 18.704 13.643 1.00 50.41 219 PHE A N 1
ATOM 1610 C CA . PHE A 1 222 ? 65.955 18.036 13.671 1.00 47.93 219 PHE A CA 1
ATOM 1611 C C . PHE A 1 222 ? 66.065 16.567 13.335 1.00 45.58 219 PHE A C 1
ATOM 1612 O O . PHE A 1 222 ? 66.772 16.157 12.428 1.00 43.06 219 PHE A O 1
ATOM 1620 N N . ALA A 1 223 ? 65.341 15.761 14.102 1.00 43.03 220 ALA A N 1
ATOM 1621 C CA . ALA A 1 223 ? 65.339 14.309 13.891 1.00 40.52 220 ALA A CA 1
ATOM 1622 C C . ALA A 1 223 ? 63.967 13.908 13.371 1.00 39.50 220 ALA A C 1
ATOM 1623 O O . ALA A 1 223 ? 62.922 14.331 13.878 1.00 39.36 220 ALA A O 1
ATOM 1625 N N . TRP A 1 224 ? 63.965 13.019 12.381 1.00 45.75 221 TRP A N 1
ATOM 1626 C CA . TRP A 1 224 ? 62.734 12.519 11.806 1.00 45.19 221 TRP A CA 1
ATOM 1627 C C . TRP A 1 224 ? 62.750 11.033 11.492 1.00 44.91 221 TRP A C 1
ATOM 1628 O O . TRP A 1 224 ? 63.706 10.533 10.969 1.00 44.83 221 TRP A O 1
ATOM 1639 N N . LEU A 1 225 ? 61.711 10.316 11.884 1.00 44.72 222 LEU A N 1
ATOM 1640 C CA . LEU A 1 225 ? 61.662 8.888 11.619 1.00 44.44 222 LEU A CA 1
ATOM 1641 C C . LEU A 1 225 ? 60.272 8.462 11.192 1.00 44.50 222 LEU A C 1
ATOM 1642 O O . LEU A 1 225 ? 59.294 9.102 11.563 1.00 44.54 222 LEU A O 1
ATOM 1647 N N . ASP A 1 226 ? 60.184 7.379 10.421 1.00 44.28 223 ASP A N 1
ATOM 1648 C CA . ASP A 1 226 ? 58.893 6.859 9.977 1.00 44.12 223 ASP A CA 1
ATOM 1649 C C . ASP A 1 226 ? 58.824 5.421 10.462 1.00 44.08 223 ASP A C 1
ATOM 1650 O O . ASP A 1 226 ? 59.106 4.484 9.729 1.00 44.12 223 ASP A O 1
ATOM 1655 N N . THR A 1 227 ? 58.441 5.255 11.712 1.00 43.72 224 THR A N 1
ATOM 1656 C CA . THR A 1 227 ? 58.357 3.942 12.317 1.00 43.14 224 THR A CA 1
ATOM 1657 C C . THR A 1 227 ? 57.306 3.003 11.719 1.00 42.95 224 THR A C 1
ATOM 1658 O O . THR A 1 227 ? 56.161 2.981 12.142 1.00 42.90 224 THR A O 1
ATOM 1662 N N . GLY A 1 228 ? 57.718 2.204 10.749 1.00 42.38 225 GLY A N 1
ATOM 1663 C CA . GLY A 1 228 ? 56.790 1.287 10.138 1.00 41.71 225 GLY A CA 1
ATOM 1664 C C . GLY A 1 228 ? 57.421 -0.031 9.751 1.00 41.49 225 GLY A C 1
ATOM 1665 O O . GLY A 1 228 ? 56.820 -0.847 9.042 1.00 41.36 225 GLY A O 1
ATOM 1666 N N . THR A 1 229 ? 58.653 -0.239 10.195 1.00 41.15 226 THR A N 1
ATOM 1667 C CA . THR A 1 229 ? 59.349 -1.489 9.915 1.00 40.54 226 THR A CA 1
ATOM 1668 C C . THR A 1 229 ? 59.937 -1.953 11.232 1.00 40.51 226 THR A C 1
ATOM 1669 O O . THR A 1 229 ? 60.118 -1.137 12.139 1.00 40.38 226 THR A O 1
ATOM 1673 N N . HIS A 1 230 ? 60.217 -3.248 11.358 1.00 40.08 227 HIS A N 1
ATOM 1674 C CA . HIS A 1 230 ? 60.779 -3.764 12.596 1.00 39.38 227 HIS A CA 1
ATOM 1675 C C . HIS A 1 230 ? 62.036 -3.001 13.026 1.00 39.41 227 HIS A C 1
ATOM 1676 O O . HIS A 1 230 ? 62.138 -2.591 14.171 1.00 39.24 227 HIS A O 1
ATOM 1683 N N . ASP A 1 231 ? 62.972 -2.781 12.107 1.00 39.29 228 ASP A N 1
ATOM 1684 C CA . ASP A 1 231 ? 64.201 -2.051 12.430 1.00 39.09 228 ASP A CA 1
ATOM 1685 C C . ASP A 1 231 ? 64.052 -0.573 12.767 1.00 39.26 228 ASP A C 1
ATOM 1686 O O . ASP A 1 231 ? 64.755 -0.074 13.630 1.00 39.12 228 ASP A O 1
ATOM 1691 N N . SER A 1 232 ? 63.165 0.143 12.091 1.00 39.41 229 SER A N 1
ATOM 1692 C CA . SER A 1 232 ? 63.006 1.562 12.391 1.00 39.61 229 SER A CA 1
ATOM 1693 C C . SER A 1 232 ? 62.269 1.751 13.724 1.00 40.07 229 SER A C 1
ATOM 1694 O O . SER A 1 232 ? 62.417 2.770 14.408 1.00 40.01 229 SER A O 1
ATOM 1697 N N . LEU A 1 233 ? 61.471 0.757 14.092 1.00 40.41 230 LEU A N 1
ATOM 1698 C CA . LEU A 1 233 ? 60.754 0.813 15.343 1.00 40.75 230 LEU A CA 1
ATOM 1699 C C . LEU A 1 233 ? 61.798 0.761 16.448 1.00 41.19 230 LEU A C 1
ATOM 1700 O O . LEU A 1 233 ? 61.671 1.460 17.440 1.00 41.35 230 LEU A O 1
ATOM 1705 N N . ILE A 1 234 ? 62.838 -0.057 16.282 1.00 41.66 231 ILE A N 1
ATOM 1706 C CA . ILE A 1 234 ? 63.894 -0.148 17.285 1.00 42.30 231 ILE A CA 1
ATOM 1707 C C . ILE A 1 234 ? 64.784 1.104 17.343 1.00 42.45 231 ILE A C 1
ATOM 1708 O O . ILE A 1 234 ? 65.181 1.544 18.418 1.00 42.49 231 ILE A O 1
ATOM 1713 N N . GLU A 1 235 ? 65.108 1.657 16.179 1.00 42.86 232 GLU A N 1
ATOM 1714 C CA . GLU A 1 235 ? 65.940 2.840 16.097 1.00 43.03 232 GLU A CA 1
ATOM 1715 C C . GLU A 1 235 ? 65.258 3.960 16.854 1.00 42.37 232 GLU A C 1
ATOM 1716 O O . GLU A 1 235 ? 65.899 4.684 17.601 1.00 42.45 232 GLU A O 1
ATOM 1722 N N . ALA A 1 236 ? 63.945 4.084 16.647 1.00 41.65 233 ALA A N 1
ATOM 1723 C CA . ALA A 1 236 ? 63.130 5.124 17.271 1.00 40.66 233 ALA A CA 1
ATOM 1724 C C . ALA A 1 236 ? 63.167 4.992 18.762 1.00 39.94 233 ALA A C 1
ATOM 1725 O O . ALA A 1 236 ? 63.453 5.945 19.464 1.00 39.94 233 ALA A O 1
ATOM 1727 N N . SER A 1 237 ? 62.859 3.807 19.257 1.00 39.04 234 SER A N 1
ATOM 1728 C CA . SER A 1 237 ? 62.889 3.583 20.690 1.00 38.05 234 SER A CA 1
ATOM 1729 C C . SER A 1 237 ? 64.243 3.935 21.267 1.00 37.50 234 SER A C 1
ATOM 1730 O O . SER A 1 237 ? 64.336 4.713 22.195 1.00 37.47 234 SER A O 1
ATOM 1733 N N . THR A 1 238 ? 65.295 3.358 20.703 1.00 37.07 235 THR A N 1
ATOM 1734 C CA . THR A 1 238 ? 66.643 3.555 21.210 1.00 36.86 235 THR A CA 1
ATOM 1735 C C . THR A 1 238 ? 67.054 5.029 21.217 1.00 36.74 235 THR A C 1
ATOM 1736 O O . THR A 1 238 ? 67.824 5.481 22.074 1.00 36.78 235 THR A O 1
ATOM 1738 N N . PHE A 1 239 ? 66.511 5.781 20.271 1.00 36.69 236 PHE A N 1
ATOM 1739 C CA . PHE A 1 239 ? 66.832 7.188 20.155 1.00 36.88 236 PHE A CA 1
ATOM 1740 C C . PHE A 1 239 ? 66.234 7.965 21.280 1.00 36.80 236 PHE A C 1
ATOM 1741 O O . PHE A 1 239 ? 66.912 8.706 21.977 1.00 36.96 236 PHE A O 1
ATOM 1749 N N . VAL A 1 240 ? 64.937 7.806 21.437 1.00 37.11 237 VAL A N 1
ATOM 1750 C CA . VAL A 1 240 ? 64.236 8.506 22.482 1.00 37.70 237 VAL A CA 1
ATOM 1751 C C . VAL A 1 240 ? 64.814 8.128 23.835 1.00 37.74 237 VAL A C 1
ATOM 1752 O O . VAL A 1 240 ? 65.018 9.000 24.680 1.00 37.76 237 VAL A O 1
ATOM 1756 N N . GLN A 1 241 ? 65.101 6.847 24.040 1.00 38.13 238 GLN A N 1
ATOM 1757 C CA . GLN A 1 241 ? 65.642 6.439 25.320 1.00 38.69 238 GLN A CA 1
ATOM 1758 C C . GLN A 1 241 ? 66.996 7.097 25.561 1.00 39.23 238 GLN A C 1
ATOM 1759 O O . GLN A 1 241 ? 67.300 7.551 26.663 1.00 39.06 238 GLN A O 1
ATOM 1765 N N . THR A 1 242 ? 67.805 7.164 24.516 1.00 39.79 239 THR A N 1
ATOM 1766 C CA . THR A 1 242 ? 69.125 7.738 24.650 1.00 40.35 239 THR A CA 1
ATOM 1767 C C . THR A 1 242 ? 69.133 9.203 25.016 1.00 40.77 239 THR A C 1
ATOM 1768 O O . THR A 1 242 ? 69.825 9.592 25.949 1.00 40.64 239 THR A O 1
ATOM 1772 N N . VAL A 1 243 ? 68.361 10.022 24.311 1.00 41.08 240 VAL A N 1
ATOM 1773 C CA . VAL A 1 243 ? 68.375 11.443 24.612 1.00 41.38 240 VAL A CA 1
ATOM 1774 C C . VAL A 1 243 ? 67.625 11.733 25.879 1.00 41.69 240 VAL A C 1
ATOM 1775 O O . VAL A 1 243 ? 67.955 12.659 26.598 1.00 41.76 240 VAL A O 1
ATOM 1779 N N . GLU A 1 244 ? 66.615 10.938 26.184 1.00 41.88 241 GLU A N 1
ATOM 1780 C CA . GLU A 1 244 ? 65.885 11.216 27.409 1.00 42.16 241 GLU A CA 1
ATOM 1781 C C . GLU A 1 244 ? 66.745 10.963 28.638 1.00 42.41 241 GLU A C 1
ATOM 1782 O O . GLU A 1 244 ? 66.731 11.740 29.583 1.00 42.65 241 GLU A O 1
ATOM 1788 N N . LYS A 1 245 ? 67.498 9.878 28.624 1.00 42.90 242 LYS A N 1
ATOM 1789 C CA . LYS A 1 245 ? 68.343 9.561 29.755 1.00 43.49 242 LYS A CA 1
ATOM 1790 C C . LYS A 1 245 ? 69.655 10.331 29.724 1.00 43.64 242 LYS A C 1
ATOM 1791 O O . LYS A 1 245 ? 70.191 10.736 30.753 1.00 43.84 242 LYS A O 1
ATOM 1797 N N . ARG A 1 246 ? 70.170 10.549 28.532 1.00 43.97 243 ARG A N 1
ATOM 1798 C CA . ARG A 1 246 ? 71.422 11.247 28.408 1.00 44.20 243 ARG A CA 1
ATOM 1799 C C . ARG A 1 246 ? 71.260 12.746 28.653 1.00 44.04 243 ARG A C 1
ATOM 1800 O O . ARG A 1 246 ? 72.015 13.324 29.433 1.00 44.07 243 ARG A O 1
ATOM 1808 N N . GLN A 1 247 ? 70.263 13.366 28.016 1.00 43.99 244 GLN A N 1
ATOM 1809 C CA . GLN A 1 247 ? 70.067 14.803 28.129 1.00 44.07 244 GLN A CA 1
ATOM 1810 C C . GLN A 1 247 ? 68.998 15.334 29.075 1.00 44.25 244 GLN A C 1
ATOM 1811 O O . GLN A 1 247 ? 68.702 16.527 29.075 1.00 44.19 244 GLN A O 1
ATOM 1817 N N . GLY A 1 248 ? 68.399 14.463 29.870 1.00 44.68 245 GLY A N 1
ATOM 1818 C CA . GLY A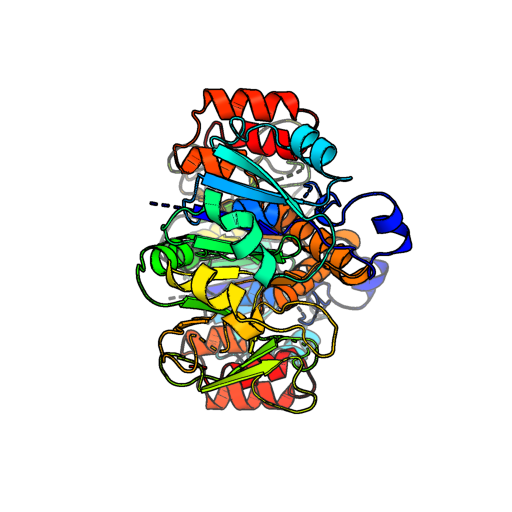 1 248 ? 67.442 14.937 30.839 1.00 45.10 245 GLY A CA 1
ATOM 1819 C C . GLY A 1 248 ? 66.082 15.519 30.522 1.00 45.63 245 GLY A C 1
ATOM 1820 O O . GLY A 1 248 ? 65.498 16.123 31.420 1.00 45.97 245 GLY A O 1
ATOM 1821 N N . PHE A 1 249 ? 65.556 15.408 29.305 1.00 45.93 246 PHE A N 1
ATOM 1822 C CA . PHE A 1 249 ? 64.195 15.910 29.077 1.00 45.99 246 PHE A CA 1
ATOM 1823 C C . PHE A 1 249 ? 63.383 14.783 28.455 1.00 45.75 246 PHE A C 1
ATOM 1824 O O . PHE A 1 249 ? 63.948 13.812 27.985 1.00 45.80 246 PHE A O 1
ATOM 1832 N N . LYS A 1 250 ? 62.064 14.902 28.464 1.00 45.26 247 LYS A N 1
ATOM 1833 C CA . LYS A 1 250 ? 61.206 13.871 27.902 1.00 44.69 247 LYS A CA 1
ATOM 1834 C C . LYS A 1 250 ? 60.619 14.304 26.561 1.00 44.44 247 LYS A C 1
ATOM 1835 O O . LYS A 1 250 ? 60.204 1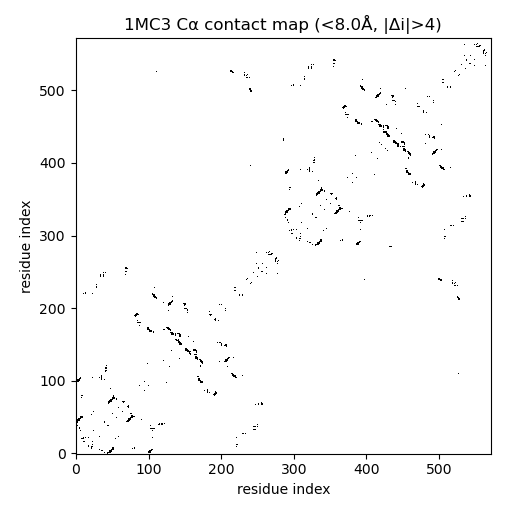5.434 26.384 1.00 44.10 247 LYS A O 1
ATOM 1841 N N . ILE A 1 251 ? 60.588 13.398 25.604 1.00 44.01 248 ILE A N 1
ATOM 1842 C CA . ILE A 1 251 ? 60.020 13.729 24.310 1.00 43.23 248 ILE A CA 1
ATOM 1843 C C . ILE A 1 251 ? 58.573 13.247 24.273 1.00 43.43 248 ILE A C 1
ATOM 1844 O O . ILE A 1 251 ? 58.270 12.129 24.706 1.00 43.32 248 ILE A O 1
ATOM 1849 N N . ALA A 1 252 ? 57.685 14.088 23.758 1.00 43.05 249 ALA A N 1
ATOM 1850 C CA . ALA A 1 252 ? 56.273 13.754 23.654 1.00 42.83 249 ALA A CA 1
ATOM 1851 C C . ALA A 1 252 ? 55.609 13.435 24.988 1.00 42.95 249 ALA A C 1
ATOM 1852 O O . ALA A 1 252 ? 54.881 12.458 25.115 1.00 42.98 249 ALA A O 1
ATOM 1854 N N . CYS A 1 253 ? 55.873 14.261 25.990 1.00 43.00 250 CYS A N 1
ATOM 1855 C CA . CYS A 1 253 ? 55.268 14.100 27.311 1.00 43.08 250 CYS A CA 1
ATOM 1856 C C . CYS A 1 253 ? 54.078 15.050 27.294 1.00 43.47 250 CYS A C 1
ATOM 1857 O O . CYS A 1 253 ? 54.203 16.241 27.590 1.00 43.40 250 CYS A O 1
ATOM 1860 N N . LEU A 1 254 ? 52.922 14.507 26.934 1.00 43.87 251 LEU A N 1
ATOM 1861 C CA . LEU A 1 254 ? 51.713 15.298 26.790 1.00 44.39 251 LEU A CA 1
ATOM 1862 C C . LEU A 1 254 ? 51.312 16.179 27.966 1.00 44.77 251 LEU A C 1
ATOM 1863 O O . LEU A 1 254 ? 51.089 17.363 27.804 1.00 44.83 251 LEU A O 1
ATOM 1868 N N . GLU A 1 255 ? 51.209 15.618 29.155 1.00 45.45 252 GLU A N 1
ATOM 1869 C CA . GLU A 1 255 ? 50.812 16.443 30.276 1.00 46.25 252 GLU A CA 1
ATOM 1870 C C . GLU A 1 255 ? 51.745 17.639 30.399 1.00 46.63 252 GLU A C 1
ATOM 1871 O O . GLU A 1 255 ? 51.280 18.746 30.676 1.00 46.73 252 GLU A O 1
ATOM 1877 N N . GLU A 1 256 ? 53.044 17.439 30.180 1.00 47.13 253 GLU A N 1
ATOM 1878 C CA . GLU A 1 256 ? 53.981 18.560 30.277 1.00 47.83 253 GLU A CA 1
ATOM 1879 C C . GLU A 1 256 ? 53.759 19.609 29.176 1.00 47.94 253 GLU A C 1
ATOM 1880 O O . GLU A 1 256 ? 53.921 20.798 29.411 1.00 48.10 253 GLU A O 1
ATOM 1886 N N . ILE A 1 257 ? 53.412 19.181 27.971 1.00 48.10 254 ILE A N 1
ATOM 1887 C CA . ILE A 1 257 ? 53.177 20.133 26.891 1.00 48.46 254 ILE A CA 1
ATOM 1888 C C . ILE A 1 257 ? 51.921 20.935 27.212 1.00 48.86 254 ILE A C 1
ATOM 1889 O O . ILE A 1 257 ? 51.878 22.142 27.018 1.00 48.77 254 ILE A O 1
ATOM 1894 N N . ALA A 1 258 ? 50.898 20.259 27.715 1.00 49.35 255 ALA A N 1
ATOM 1895 C CA . ALA A 1 258 ? 49.659 20.938 28.074 1.00 49.89 255 ALA A CA 1
ATOM 1896 C C . ALA A 1 258 ? 49.960 21.955 29.151 1.00 50.27 255 ALA A C 1
ATOM 1897 O O . ALA A 1 258 ? 49.631 23.117 29.024 1.00 50.30 255 ALA A O 1
ATOM 1899 N N . TRP A 1 259 ? 50.597 21.507 30.214 1.00 50.76 256 TRP A N 1
ATOM 1900 C CA . TRP A 1 259 ? 50.916 22.375 31.324 1.00 51.37 256 TRP A CA 1
ATOM 1901 C C . TRP A 1 259 ? 51.450 23.735 30.894 1.00 51.83 256 TRP A C 1
ATOM 1902 O O . TRP A 1 259 ? 50.860 24.777 31.181 1.00 51.68 256 TRP A O 1
ATOM 1913 N N . ARG A 1 260 ? 52.572 23.721 30.198 1.00 52.43 257 ARG A N 1
ATOM 1914 C CA . ARG A 1 260 ? 53.185 24.963 29.757 1.00 53.04 257 ARG A CA 1
ATOM 1915 C C . ARG A 1 260 ? 52.286 25.780 28.838 1.00 52.91 257 ARG A C 1
ATOM 1916 O O . ARG A 1 260 ? 52.372 27.009 28.796 1.00 52.93 257 ARG A O 1
ATOM 1924 N N . ASN A 1 261 ? 51.425 25.089 28.103 1.00 52.70 258 ASN A N 1
ATOM 1925 C CA . ASN A 1 261 ? 50.510 25.736 27.173 1.00 52.50 258 ASN A CA 1
ATOM 1926 C C . ASN A 1 261 ? 49.321 26.297 27.923 1.00 52.69 258 ASN A C 1
ATOM 1927 O O . ASN A 1 261 ? 48.403 26.860 27.330 1.00 52.54 258 ASN A O 1
ATOM 1932 N N . GLY A 1 262 ? 49.357 26.146 29.239 1.00 52.97 259 GLY A N 1
ATOM 1933 C CA . GLY A 1 262 ? 48.278 26.637 30.063 1.00 53.29 259 GLY A CA 1
ATOM 1934 C C . GLY A 1 262 ? 47.026 25.818 29.865 1.00 53.65 259 GLY A C 1
ATOM 1935 O O . GLY A 1 262 ? 45.955 26.220 30.291 1.00 53.65 259 GLY A O 1
ATOM 1936 N N . TRP A 1 263 ? 47.152 24.666 29.219 1.00 54.09 260 TRP A N 1
ATOM 1937 C CA . TRP A 1 263 ? 46.001 23.798 28.981 1.00 54.49 260 TRP A CA 1
ATOM 1938 C C . TRP A 1 263 ? 45.547 23.034 30.212 1.00 55.12 260 TRP A C 1
ATOM 1939 O O . TRP A 1 263 ? 44.380 22.647 30.316 1.00 55.19 260 TRP A O 1
ATOM 1950 N N . LEU A 1 264 ? 46.473 22.793 31.130 1.00 55.73 261 LEU A N 1
ATOM 1951 C CA . LEU A 1 264 ? 46.101 22.163 32.378 1.00 56.45 261 LEU A CA 1
ATOM 1952 C C . LEU A 1 264 ? 46.942 22.679 33.542 1.00 56.84 261 LEU A C 1
ATOM 1953 O O . LEU A 1 264 ? 48.145 22.912 33.418 1.00 56.95 261 LEU A O 1
ATOM 1958 N N . ASP A 1 265 ? 46.257 22.895 34.660 1.00 57.36 262 ASP A N 1
ATOM 1959 C CA . ASP A 1 265 ? 46.838 23.420 35.880 1.00 57.89 262 ASP A CA 1
ATOM 1960 C C . ASP A 1 265 ? 47.694 22.413 36.629 1.00 58.14 262 ASP A C 1
ATOM 1961 O O . ASP A 1 265 ? 47.560 21.207 36.440 1.00 58.23 262 ASP A O 1
ATOM 1966 N N . ASP A 1 266 ? 48.559 22.929 37.497 1.00 58.32 263 ASP A N 1
ATOM 1967 C CA . ASP A 1 266 ? 49.448 22.108 38.321 1.00 58.58 263 ASP A CA 1
ATOM 1968 C C . ASP A 1 266 ? 48.683 20.956 38.964 1.00 58.59 263 ASP A C 1
ATOM 1969 O O . ASP A 1 266 ? 49.200 19.844 39.125 1.00 58.57 263 ASP A O 1
ATOM 1974 N N . GLU A 1 267 ? 47.447 21.244 39.347 1.00 58.66 264 GLU A N 1
ATOM 1975 C CA . GLU A 1 267 ? 46.608 20.249 39.985 1.00 58.66 264 GLU A CA 1
ATOM 1976 C C . GLU A 1 267 ? 46.435 19.068 39.026 1.00 58.08 264 GLU A C 1
ATOM 1977 O O . GLU A 1 267 ? 46.533 17.898 39.427 1.00 58.10 264 GLU A O 1
ATOM 1983 N N . GLY A 1 268 ? 46.204 19.391 37.757 1.00 57.41 265 GLY A N 1
ATOM 1984 C CA . GLY A 1 268 ? 46.030 18.362 36.748 1.00 56.50 265 GLY A CA 1
ATOM 1985 C C . GLY A 1 268 ? 47.271 17.517 36.532 1.00 55.81 265 GLY A C 1
ATOM 1986 O O . GLY A 1 268 ? 47.174 16.291 36.414 1.00 55.73 265 GLY A O 1
ATOM 1987 N N . VAL A 1 269 ? 48.430 18.175 36.465 1.00 55.01 266 VAL A N 1
ATOM 1988 C CA . VAL A 1 269 ? 49.693 17.483 36.274 1.00 54.29 266 VAL A CA 1
ATOM 1989 C C . VAL A 1 269 ? 49.989 16.578 37.457 1.00 53.96 266 VAL A C 1
ATOM 1990 O O . VAL A 1 269 ? 50.579 15.515 37.307 1.00 53.87 266 VAL A O 1
ATOM 1994 N N . LYS A 1 270 ? 49.577 17.000 38.641 1.00 53.66 267 LYS A N 1
ATOM 1995 C CA . LYS A 1 270 ? 49.823 16.210 39.824 1.00 53.31 267 LYS A CA 1
ATOM 1996 C C . LYS A 1 270 ? 48.991 14.927 39.833 1.00 52.86 267 LYS A C 1
ATOM 1997 O O . LYS A 1 270 ? 49.466 13.897 40.286 1.00 52.89 267 LYS A O 1
ATOM 2003 N N . ARG A 1 271 ? 47.759 14.975 39.334 1.00 52.27 268 ARG A N 1
ATOM 2004 C CA . ARG A 1 271 ? 46.920 13.772 39.306 1.00 51.87 268 ARG A CA 1
ATOM 2005 C C . ARG A 1 271 ? 47.549 12.728 38.379 1.00 51.54 268 ARG A C 1
ATOM 2006 O O . ARG A 1 271 ? 47.525 11.523 38.654 1.00 51.52 268 ARG A O 1
ATOM 2008 N N . ALA A 1 272 ? 48.110 13.216 37.279 1.00 51.28 269 ALA A N 1
ATOM 2009 C CA . ALA A 1 272 ? 48.762 12.389 36.285 1.00 51.12 269 ALA A CA 1
ATOM 2010 C C . ALA A 1 272 ? 50.020 11.741 36.855 1.00 50.97 269 ALA A C 1
ATOM 2011 O O . ALA A 1 272 ? 50.124 10.512 36.914 1.00 50.95 269 ALA A O 1
ATOM 2013 N N . ALA A 1 273 ? 50.971 12.577 37.270 1.00 50.72 270 ALA A N 1
ATOM 2014 C CA . ALA A 1 273 ? 52.232 12.114 37.849 1.00 50.58 270 ALA A CA 1
ATOM 2015 C C . ALA A 1 273 ? 52.008 11.090 38.950 1.00 50.47 270 ALA A C 1
ATOM 2016 O O . ALA A 1 273 ? 52.829 10.207 39.175 1.00 50.39 270 ALA A O 1
ATOM 2018 N N . SER A 1 274 ? 50.883 11.218 39.638 1.00 50.47 271 SER A N 1
ATOM 2019 C CA . SER A 1 274 ? 50.560 10.294 40.704 1.00 50.47 271 SER A CA 1
ATOM 2020 C C . SER A 1 274 ? 50.249 8.916 40.167 1.00 50.47 271 SER A C 1
ATOM 2021 O O . SER A 1 274 ? 50.855 7.938 40.576 1.00 50.49 271 SER A O 1
ATOM 2022 N N . SER A 1 275 ? 49.307 8.843 39.240 1.00 50.44 272 SER A N 1
ATOM 2023 C CA . SER A 1 275 ? 48.903 7.573 38.661 1.00 50.58 272 SER A CA 1
ATOM 2024 C C . SER A 1 275 ? 50.003 6.931 37.830 1.00 50.57 272 SER A C 1
ATOM 2025 O O . SER A 1 275 ? 49.813 5.847 37.296 1.00 50.58 272 SER A O 1
ATOM 2028 N N . LEU A 1 276 ? 51.139 7.611 37.703 1.00 50.64 273 LEU A N 1
ATOM 2029 C CA . LEU A 1 276 ? 52.279 7.078 36.952 1.00 50.84 273 LEU A CA 1
ATOM 2030 C C . LEU A 1 276 ? 53.520 7.040 37.837 1.00 50.76 273 LEU A C 1
ATOM 2031 O O . LEU A 1 276 ? 54.577 6.613 37.406 1.00 50.93 273 LEU A O 1
ATOM 2036 N N . ALA A 1 277 ? 53.353 7.481 39.081 1.00 50.86 274 ALA A N 1
ATOM 2037 C CA . ALA A 1 277 ? 54.401 7.540 40.096 1.00 51.01 274 ALA A CA 1
ATOM 2038 C C . ALA A 1 277 ? 55.409 6.394 40.105 1.00 50.98 274 ALA A C 1
ATOM 2039 O O . ALA A 1 277 ? 56.590 6.614 40.347 1.00 51.12 274 ALA A O 1
ATOM 2041 N N . LYS A 1 278 ? 54.942 5.179 39.851 1.00 51.09 275 LYS A N 1
ATOM 2042 C CA . LYS A 1 278 ? 55.801 3.990 39.849 1.00 51.29 275 LYS A CA 1
ATOM 2043 C C . LYS A 1 278 ? 56.677 3.950 38.582 1.00 50.94 275 LYS A C 1
ATOM 2044 O O . LYS A 1 278 ? 57.528 3.066 38.403 1.00 51.16 275 LYS A O 1
ATOM 2050 N N . THR A 1 279 ? 56.461 4.943 37.725 1.00 50.42 276 THR A N 1
ATOM 2051 C CA . THR A 1 279 ? 57.111 5.067 36.427 1.00 49.75 276 THR A CA 1
ATOM 2052 C C . THR A 1 279 ? 58.083 6.257 36.274 1.00 49.30 276 THR A C 1
ATOM 2053 O O . THR A 1 279 ? 57.927 7.299 36.916 1.00 49.22 276 THR A O 1
ATOM 2057 N N . GLY A 1 280 ? 59.094 6.090 35.421 1.00 48.83 277 GLY A N 1
ATOM 2058 C CA . GLY A 1 280 ? 60.055 7.155 35.180 1.00 48.20 277 GLY A CA 1
ATOM 2059 C C . GLY A 1 280 ? 59.368 8.363 34.572 1.00 47.94 277 GLY A C 1
ATOM 2060 O O . GLY A 1 280 ? 59.816 9.496 34.700 1.00 47.79 277 GLY A O 1
ATOM 2061 N N . TYR A 1 281 ? 58.258 8.108 33.900 1.00 47.78 278 TYR A N 1
ATOM 2062 C CA . TYR A 1 281 ? 57.471 9.155 33.271 1.00 47.74 278 TYR A CA 1
ATOM 2063 C C . TYR A 1 281 ? 56.811 9.958 34.390 1.00 48.01 278 TYR A C 1
ATOM 2064 O O . TYR A 1 281 ? 56.718 11.171 34.298 1.00 48.00 278 TYR A O 1
ATOM 2073 N N . GLY A 1 282 ? 56.375 9.277 35.450 1.00 48.36 279 GLY A N 1
ATOM 2074 C CA . GLY A 1 282 ? 55.726 9.947 36.570 1.00 48.75 279 GLY A CA 1
ATOM 2075 C C . GLY A 1 282 ? 56.641 10.797 37.434 1.00 49.09 279 GLY A C 1
ATOM 2076 O O . GLY A 1 282 ? 56.274 11.884 37.855 1.00 49.03 279 GLY A O 1
ATOM 2077 N N . GLN A 1 283 ? 57.838 10.307 37.716 1.00 49.39 280 GLN A N 1
ATOM 2078 C CA . GLN A 1 283 ? 58.772 11.082 38.513 1.00 49.68 280 GLN A CA 1
ATOM 2079 C C . GLN A 1 283 ? 59.194 12.341 37.773 1.00 49.45 280 GLN A C 1
ATOM 2080 O O . GLN A 1 283 ? 59.382 13.408 38.374 1.00 49.23 280 GLN A O 1
ATOM 2086 N N . TYR A 1 284 ? 59.345 12.200 36.460 1.00 48.98 281 TYR A N 1
ATOM 2087 C CA . TYR A 1 284 ? 59.708 13.316 35.609 1.00 48.54 281 TYR A CA 1
ATOM 2088 C C . TYR A 1 284 ? 58.656 14.397 35.796 1.00 48.85 281 TYR A C 1
ATOM 2089 O O . TYR A 1 284 ? 58.963 15.580 35.798 1.00 48.76 281 TYR A O 1
ATOM 2098 N N . LEU A 1 285 ? 57.410 13.973 35.953 1.00 49.12 282 LEU A N 1
ATOM 2099 C CA . LEU A 1 285 ? 56.311 14.896 36.163 1.00 49.50 282 LEU A CA 1
ATOM 2100 C C . LEU A 1 285 ? 56.323 15.526 37.567 1.00 50.33 282 LEU A C 1
ATOM 2101 O O . LEU A 1 285 ? 56.027 16.723 37.716 1.00 50.46 282 LEU A O 1
ATOM 2106 N N . LEU A 1 286 ? 56.654 14.727 38.587 1.00 51.13 283 LEU A N 1
ATOM 2107 C CA . LEU A 1 286 ? 56.716 15.228 39.957 1.00 51.88 283 LEU A CA 1
ATOM 2108 C C . LEU A 1 286 ? 57.814 16.279 40.041 1.00 52.66 283 LEU A C 1
ATOM 2109 O O . LEU A 1 286 ? 57.632 17.335 40.656 1.00 52.90 283 LEU A O 1
ATOM 2114 N N . GLU A 1 287 ? 58.942 15.986 39.401 1.00 53.78 284 GLU A N 1
ATOM 2115 C CA . GLU A 1 287 ? 60.084 16.887 39.373 1.00 55.05 284 GLU A CA 1
ATOM 2116 C C . GLU A 1 287 ? 59.792 18.234 38.737 1.00 55.29 284 GLU A C 1
ATOM 2117 O O . GLU A 1 287 ? 60.402 19.223 39.093 1.00 55.33 284 GLU A O 1
ATOM 2123 N N . LEU A 1 288 ? 58.885 18.289 37.776 1.00 56.10 285 LEU A N 1
ATOM 2124 C CA . LEU A 1 288 ? 58.577 19.573 37.160 1.00 57.13 285 LEU A CA 1
ATOM 2125 C C . LEU A 1 288 ? 57.768 20.413 38.134 1.00 57.70 285 LEU A C 1
ATOM 2126 O O . LEU A 1 288 ? 57.601 21.619 37.952 1.00 57.92 285 LEU A O 1
ATOM 2131 N N . LEU A 1 289 ? 57.270 19.773 39.180 1.00 58.49 286 LEU A N 1
ATOM 2132 C CA . LEU A 1 289 ? 56.477 20.491 40.150 1.00 59.41 286 LEU A CA 1
ATOM 2133 C C . LEU A 1 289 ? 57.327 21.177 41.220 1.00 60.11 286 LEU A C 1
ATOM 2134 O O . LEU A 1 289 ? 57.020 21.102 42.406 1.00 60.35 286 LEU A O 1
ATOM 2139 N N . ARG A 1 290 ? 58.403 21.834 40.787 1.00 60.92 287 ARG A N 1
ATOM 2140 C CA . ARG A 1 290 ? 59.310 22.588 41.676 1.00 61.97 287 ARG A CA 1
ATOM 2141 C C . ARG A 1 290 ? 60.415 23.331 40.910 1.00 62.52 287 ARG A C 1
ATOM 2142 O O . ARG A 1 290 ? 60.192 23.790 39.782 1.00 62.52 287 ARG A O 1
ATOM 2150 N N . ALA A 1 291 ? 61.596 23.458 41.524 1.00 63.37 288 ALA A N 1
ATOM 2151 C CA . ALA A 1 291 ? 62.728 24.179 40.913 1.00 64.40 288 ALA A CA 1
ATOM 2152 C C . ALA A 1 291 ? 64.033 23.966 41.703 1.00 65.03 288 ALA A C 1
ATOM 2153 O O . ALA A 1 291 ? 64.014 23.377 42.797 1.00 65.05 288 ALA A O 1
ATOM 2155 N N . ARG A 1 292 ? 65.153 24.454 41.148 1.00 65.81 289 ARG A N 1
ATOM 2156 C CA . ARG A 1 292 ? 66.485 24.322 41.775 1.00 66.55 289 ARG A CA 1
ATOM 2157 C C . ARG A 1 292 ? 67.150 25.698 41.997 1.00 66.97 289 ARG A C 1
ATOM 2158 O O . ARG A 1 292 ? 66.645 26.726 41.492 1.00 67.03 289 ARG A O 1
ATOM 2160 N N . PRO A 1 293 ? 68.272 25.742 42.779 1.00 67.53 290 PRO A N 1
ATOM 2161 C CA . PRO A 1 293 ? 68.980 27.016 43.043 1.00 67.60 290 PRO A CA 1
ATOM 2162 C C . PRO A 1 293 ? 69.738 27.577 41.832 1.00 67.83 290 PRO A C 1
ATOM 2163 O O . PRO A 1 293 ? 69.131 28.103 40.893 1.00 68.08 290 PRO A O 1
ATOM 2167 N N . HIS B 1 3 ? 92.020 37.392 27.388 1.00 66.08 0 HIS B N 1
ATOM 2168 C CA . HIS B 1 3 ? 92.809 36.197 26.976 1.00 65.87 0 HIS B CA 1
ATOM 2169 C C . HIS B 1 3 ? 93.154 35.315 28.169 1.00 65.33 0 HIS B C 1
ATOM 2170 O O . HIS B 1 3 ? 93.766 35.778 29.132 1.00 65.72 0 HIS B O 1
ATOM 2185 N N . LYS B 1 5 ? 94.215 30.948 29.503 1.00 59.26 2 LYS B N 1
ATOM 2186 C CA . LYS B 1 5 ? 94.885 29.714 29.093 1.00 56.66 2 LYS B CA 1
ATOM 2187 C C . LYS B 1 5 ? 94.163 28.441 29.535 1.00 55.36 2 LYS B C 1
ATOM 2188 O O . LYS B 1 5 ? 93.420 28.442 30.504 1.00 55.17 2 LYS B O 1
ATOM 2194 N N . GLY B 1 6 ? 94.361 27.353 28.809 1.00 53.51 3 GLY B N 1
ATOM 2195 C CA . GLY B 1 6 ? 93.693 26.125 29.178 1.00 51.17 3 GLY B CA 1
ATOM 2196 C C . GLY B 1 6 ? 94.637 24.949 29.328 1.00 49.51 3 GLY B C 1
ATOM 2197 O O . GLY B 1 6 ? 95.667 24.885 28.649 1.00 49.55 3 GLY B O 1
ATOM 2198 N N . ILE B 1 7 ? 94.291 24.022 30.223 1.00 47.59 4 ILE B N 1
ATOM 2199 C CA . ILE B 1 7 ? 95.095 22.825 30.441 1.00 45.59 4 ILE B CA 1
ATOM 2200 C C . ILE B 1 7 ? 94.186 21.606 30.333 1.00 44.72 4 ILE B C 1
ATOM 2201 O O . ILE B 1 7 ? 93.016 21.669 30.665 1.00 44.41 4 ILE B O 1
ATOM 2206 N N . ILE B 1 8 ? 94.733 20.499 29.850 1.00 43.90 5 ILE B N 1
ATOM 2207 C CA . ILE B 1 8 ? 93.971 19.268 29.750 1.00 43.26 5 ILE B CA 1
ATOM 2208 C C . ILE B 1 8 ? 94.774 18.135 30.363 1.00 42.87 5 ILE B C 1
ATOM 2209 O O . ILE B 1 8 ? 95.847 17.826 29.880 1.00 42.77 5 ILE B O 1
ATOM 2214 N N . LEU B 1 9 ? 94.258 17.541 31.438 1.00 42.64 6 LEU B N 1
ATOM 2215 C CA . LEU B 1 9 ? 94.893 16.399 32.077 1.00 42.43 6 LEU B CA 1
ATOM 2216 C C . LEU B 1 9 ? 94.559 15.185 31.201 1.00 42.20 6 LEU B C 1
ATOM 2217 O O . LEU B 1 9 ? 93.396 14.761 31.118 1.00 42.26 6 LEU B O 1
ATOM 2222 N N . ALA B 1 10 ? 95.572 14.638 30.536 1.00 41.88 7 ALA B N 1
ATOM 2223 C CA . ALA B 1 10 ? 95.366 13.496 29.653 1.00 41.72 7 ALA B CA 1
ATOM 2224 C C . ALA B 1 10 ? 96.314 12.348 30.008 1.00 41.67 7 ALA B C 1
ATOM 2225 O O . ALA B 1 10 ? 96.726 11.573 29.136 1.00 41.56 7 ALA B O 1
ATOM 2227 N N . GLY B 1 11 ? 96.661 12.251 31.292 1.00 41.52 8 GLY B N 1
ATOM 2228 C CA . GLY B 1 11 ? 97.538 11.196 31.731 1.00 41.43 8 GLY B CA 1
ATOM 2229 C C . GLY B 1 11 ? 96.742 10.145 32.472 1.00 41.47 8 GLY B C 1
ATOM 2230 O O . GLY B 1 11 ? 95.734 9.653 31.968 1.00 41.41 8 GLY B O 1
ATOM 2231 N N . GLY B 1 12 ? 97.215 9.791 33.667 1.00 41.51 9 GLY B N 1
ATOM 2232 C CA . GLY B 1 12 ? 96.555 8.807 34.489 1.00 41.41 9 GLY B CA 1
ATOM 2233 C C . GLY B 1 12 ? 96.843 7.389 34.060 1.00 41.43 9 GLY B C 1
ATOM 2234 O O . GLY B 1 12 ? 97.312 7.147 32.950 1.00 41.40 9 GLY B O 1
ATOM 2235 N N . SER B 1 13 ? 96.529 6.446 34.943 1.00 41.45 10 SER B N 1
ATOM 2236 C CA . SER B 1 13 ? 96.764 5.031 34.696 1.00 41.41 10 SER B CA 1
ATOM 2237 C C . SER B 1 13 ? 95.567 4.345 34.116 1.00 41.36 10 SER B C 1
ATOM 2238 O O . SER B 1 13 ? 95.684 3.209 33.672 1.00 41.25 10 SER B O 1
ATOM 2241 N N . GLY B 1 14 ? 94.423 5.027 34.160 1.00 41.39 11 GLY B N 1
ATOM 2242 C CA . GLY B 1 14 ? 93.179 4.475 33.659 1.00 41.48 11 GLY B CA 1
ATOM 2243 C C . GLY B 1 14 ? 92.967 3.011 34.023 1.00 41.76 11 GLY B C 1
ATOM 2244 O O . GLY B 1 14 ? 92.618 2.204 33.163 1.00 41.71 11 GLY B O 1
ATOM 2245 N N . THR B 1 15 ? 93.141 2.652 35.294 1.00 41.88 12 THR B N 1
ATOM 2246 C CA . THR B 1 15 ? 93.003 1.250 35.702 1.00 41.50 12 THR B CA 1
ATOM 2247 C C . THR B 1 15 ? 91.631 0.599 35.516 1.00 42.01 12 THR B C 1
ATOM 2248 O O . THR B 1 15 ? 91.558 -0.605 35.289 1.00 41.63 12 THR B O 1
ATOM 2252 N N . ARG B 1 16 ? 90.553 1.380 35.617 1.00 41.86 13 ARG B N 1
ATOM 2253 C CA . ARG B 1 16 ? 89.209 0.844 35.468 1.00 41.71 13 ARG B CA 1
ATOM 2254 C C . ARG B 1 16 ? 88.839 0.319 34.099 1.00 42.11 13 ARG B C 1
ATOM 2255 O O . ARG B 1 16 ? 87.820 -0.330 33.956 1.00 42.00 13 ARG B O 1
ATOM 2263 N N . LEU B 1 17 ? 89.663 0.591 33.093 1.00 42.41 14 LEU B N 1
ATOM 2264 C CA . LEU B 1 17 ? 89.441 0.095 31.720 1.00 42.65 14 LEU B CA 1
ATOM 2265 C C . LEU B 1 17 ? 90.582 -0.891 31.434 1.00 43.32 14 LEU B C 1
ATOM 2266 O O . LEU B 1 17 ? 90.876 -1.205 30.285 1.00 43.33 14 LEU B O 1
ATOM 2271 N N . HIS B 1 18 ? 91.166 -1.427 32.501 1.00 43.71 15 HIS B N 1
ATOM 2272 C CA . HIS B 1 18 ? 92.376 -2.202 32.387 1.00 43.72 15 HIS B CA 1
ATOM 2273 C C . HIS B 1 18 ? 92.822 -3.200 31.388 1.00 43.79 1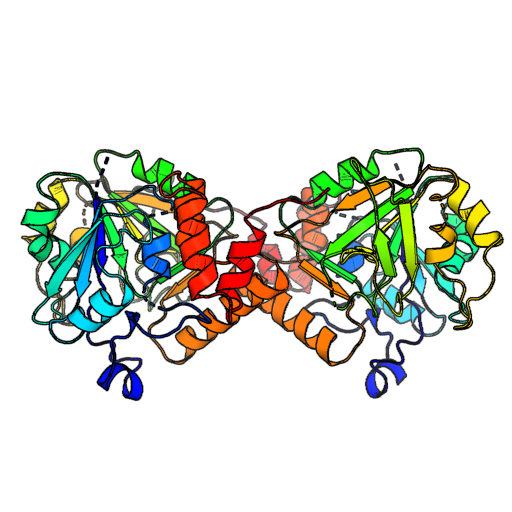5 HIS B C 1
ATOM 2274 O O . HIS B 1 18 ? 93.936 -3.038 30.861 1.00 44.03 15 HIS B O 1
ATOM 2281 N N . PRO B 1 19 ? 92.059 -4.246 31.098 1.00 43.41 16 PRO B N 1
ATOM 2282 C CA . PRO B 1 19 ? 92.845 -4.976 30.087 1.00 42.97 16 PRO B CA 1
ATOM 2283 C C . PRO B 1 19 ? 93.391 -4.023 28.960 1.00 42.95 16 PRO B C 1
ATOM 2284 O O . PRO B 1 19 ? 94.589 -4.047 28.647 1.00 42.81 16 PRO B O 1
ATOM 2288 N N . ILE B 1 20 ? 92.533 -3.114 28.474 1.00 42.68 17 ILE B N 1
ATOM 2289 C CA . ILE B 1 20 ? 92.838 -2.149 27.402 1.00 42.39 17 ILE B CA 1
ATOM 2290 C C . ILE B 1 20 ? 93.922 -1.098 27.664 1.00 42.36 17 ILE B C 1
ATOM 2291 O O . ILE B 1 20 ? 94.891 -0.983 26.909 1.00 42.34 17 ILE B O 1
ATOM 2296 N N . THR B 1 21 ? 93.749 -0.312 28.717 1.00 42.16 18 THR B N 1
ATOM 2297 C CA . THR B 1 21 ? 94.691 0.762 29.029 1.00 41.89 18 THR B CA 1
ATOM 2298 C C . THR B 1 21 ? 96.064 0.297 29.455 1.00 41.96 18 THR B C 1
ATOM 2299 O O . THR B 1 21 ? 96.878 1.102 29.891 1.00 41.82 18 THR B O 1
ATOM 2303 N N . ARG B 1 22 ? 96.309 -1.005 29.337 1.00 42.03 19 ARG B N 1
ATOM 2304 C CA . ARG B 1 22 ? 97.610 -1.575 29.657 1.00 42.15 19 ARG B CA 1
ATOM 2305 C C . ARG B 1 22 ? 98.501 -1.282 28.453 1.00 42.01 19 ARG B C 1
ATOM 2306 O O . ARG B 1 22 ? 99.730 -1.391 28.528 1.00 42.04 19 ARG B O 1
ATOM 2314 N N . GLY B 1 23 ? 97.869 -0.914 27.338 1.00 41.70 20 GLY B N 1
ATOM 2315 C CA . GLY B 1 23 ? 98.614 -0.629 26.135 1.00 41.27 20 GLY B CA 1
ATOM 2316 C C . GLY B 1 23 ? 98.590 0.820 25.721 1.00 41.17 20 GLY B C 1
ATOM 2317 O O . GLY B 1 23 ? 99.635 1.441 25.574 1.00 41.39 20 GLY B O 1
ATOM 2318 N N . VAL B 1 24 ? 97.399 1.369 25.539 1.00 40.74 21 VAL B N 1
ATOM 2319 C CA . VAL B 1 24 ? 97.224 2.743 25.099 1.00 39.96 21 VAL B CA 1
ATOM 2320 C C . VAL B 1 24 ? 96.530 3.607 26.133 1.00 39.97 21 VAL B C 1
ATOM 2321 O O . VAL B 1 24 ? 95.705 3.145 26.905 1.00 39.68 21 VAL B O 1
ATOM 2325 N N . SER B 1 25 ? 96.868 4.879 26.150 1.00 39.55 22 SER B N 1
ATOM 2326 C CA . SER B 1 25 ? 96.227 5.791 27.081 1.00 39.12 22 SER B CA 1
ATOM 2327 C C . SER B 1 25 ? 94.731 5.878 26.845 1.00 39.06 22 SER B C 1
ATOM 2328 O O . SER B 1 25 ? 94.267 5.868 25.709 1.00 38.89 22 SER B O 1
ATOM 2331 N N . LYS B 1 26 ? 93.986 6.002 27.935 1.00 38.76 23 LYS B N 1
ATOM 2332 C CA . LYS B 1 26 ? 92.532 6.115 27.890 1.00 38.38 23 LYS B CA 1
ATOM 2333 C C . LYS B 1 26 ? 92.058 7.229 26.993 1.00 38.18 23 LYS B C 1
ATOM 2334 O O . LYS B 1 26 ? 91.064 7.086 26.304 1.00 38.29 23 LYS B O 1
ATOM 2340 N N . GLN B 1 27 ? 92.773 8.348 27.013 1.00 37.86 24 GLN B N 1
ATOM 2341 C CA . GLN B 1 27 ? 92.415 9.516 26.223 1.00 37.49 24 GLN B CA 1
ATOM 2342 C C . GLN B 1 27 ? 92.657 9.371 24.731 1.00 37.27 24 GLN B C 1
ATOM 2343 O O . GLN B 1 27 ? 92.367 10.287 23.963 1.00 37.20 24 GLN B O 1
ATOM 2349 N N . LEU B 1 28 ? 93.196 8.239 24.308 1.00 37.15 25 LEU B N 1
ATOM 2350 C CA . LEU B 1 28 ? 93.379 8.049 22.895 1.00 37.10 25 LEU B CA 1
ATOM 2351 C C . LEU B 1 28 ? 92.295 7.118 22.400 1.00 37.08 25 LEU B C 1
ATOM 2352 O O . LEU B 1 28 ? 92.142 6.936 21.207 1.00 37.24 25 LEU B O 1
ATOM 2357 N N . LEU B 1 29 ? 91.526 6.546 23.319 1.00 37.30 26 LEU B N 1
ATOM 2358 C CA . LEU B 1 29 ? 90.475 5.614 22.921 1.00 37.67 26 LEU B CA 1
ATOM 2359 C C . LEU B 1 29 ? 89.356 6.318 22.185 1.00 37.64 26 LEU B C 1
ATOM 2360 O O . LEU B 1 29 ? 89.182 7.521 22.318 1.00 37.70 26 LEU B O 1
ATOM 2365 N N . PRO B 1 30 ? 88.584 5.569 21.387 1.00 37.71 27 PRO B N 1
ATOM 2366 C CA . PRO B 1 30 ? 87.508 6.250 20.672 1.00 37.99 27 PRO B CA 1
ATOM 2367 C C . PRO B 1 30 ? 86.124 6.388 21.300 1.00 37.92 27 PRO B C 1
ATOM 2368 O O . PRO B 1 30 ? 85.596 5.476 21.943 1.00 37.93 27 PRO B O 1
ATOM 2372 N N . ILE B 1 31 ? 85.556 7.573 21.109 1.00 37.95 28 ILE B N 1
ATOM 2373 C CA . ILE B 1 31 ? 84.186 7.880 21.504 1.00 37.76 28 ILE B CA 1
ATOM 2374 C C . ILE B 1 31 ? 83.610 7.980 20.072 1.00 37.78 28 ILE B C 1
ATOM 2375 O O . ILE B 1 31 ? 83.721 8.999 19.387 1.00 38.09 28 ILE B O 1
ATOM 2380 N N . TYR B 1 32 ? 83.048 6.887 19.605 1.00 37.41 29 TYR B N 1
ATOM 2381 C CA . TYR B 1 32 ? 82.517 6.823 18.265 1.00 37.27 29 TYR B CA 1
ATOM 2382 C C . TYR B 1 32 ? 83.538 6.958 17.156 1.00 36.95 29 TYR B C 1
ATOM 2383 O O . TYR B 1 32 ? 84.233 6.008 16.857 1.00 37.14 29 TYR B O 1
ATOM 2392 N N . ASP B 1 33 ? 83.610 8.116 16.517 1.00 36.45 30 ASP B N 1
ATOM 2393 C CA . ASP B 1 33 ? 84.530 8.278 15.397 1.00 35.76 30 ASP B CA 1
ATOM 2394 C C . ASP B 1 33 ? 85.666 9.217 15.665 1.00 35.29 30 ASP B C 1
ATOM 2395 O O . ASP B 1 33 ? 86.428 9.496 14.762 1.00 34.93 30 ASP B O 1
ATOM 2400 N N . LYS B 1 34 ? 85.763 9.708 16.897 1.00 34.65 31 LYS B N 1
ATOM 2401 C CA . LYS B 1 34 ? 86.826 10.640 17.264 1.00 34.25 31 LYS B CA 1
ATOM 2402 C C . LYS B 1 34 ? 87.576 10.190 18.513 1.00 34.25 31 LYS B C 1
ATOM 2403 O O . LYS B 1 34 ? 86.980 9.606 19.406 1.00 34.04 31 LYS B O 1
ATOM 2409 N N . PRO B 1 35 ? 88.894 10.466 18.593 1.00 33.84 32 PRO B N 1
ATOM 2410 C CA . PRO B 1 35 ? 89.723 10.099 19.744 1.00 33.99 32 PRO B CA 1
ATOM 2411 C C . PRO B 1 35 ? 89.111 10.786 20.960 1.00 34.50 32 PRO B C 1
ATOM 2412 O O . PRO B 1 35 ? 88.629 11.923 20.861 1.00 34.24 32 PRO B O 1
ATOM 2424 N N . ILE B 1 37 ? 90.245 12.432 23.442 1.00 35.83 34 ILE B N 1
ATOM 2425 C CA . ILE B 1 37 ? 90.732 13.780 23.741 1.00 36.40 34 ILE B CA 1
ATOM 2426 C C . ILE B 1 37 ? 90.112 14.909 22.916 1.00 36.74 34 ILE B C 1
ATOM 2427 O O . ILE B 1 37 ? 90.140 16.075 23.323 1.00 36.73 34 ILE B O 1
ATOM 2432 N N . TYR B 1 38 ? 89.540 14.549 21.771 1.00 37.68 35 TYR B N 1
ATOM 2433 C CA . TYR B 1 38 ? 88.898 15.511 20.895 1.00 38.71 35 TYR B CA 1
ATOM 2434 C C . TYR B 1 38 ? 87.792 16.229 21.610 1.00 38.75 35 TYR B C 1
ATOM 2435 O O . TYR B 1 38 ? 87.505 17.372 21.301 1.00 38.67 35 TYR B O 1
ATOM 2444 N N . TYR B 1 39 ? 87.183 15.544 22.575 1.00 39.08 36 TYR B N 1
ATOM 2445 C CA . TYR B 1 39 ? 86.061 16.092 23.335 1.00 39.34 36 TYR B CA 1
ATOM 2446 C C . TYR B 1 39 ? 86.451 17.138 24.383 1.00 39.68 36 TYR B C 1
ATOM 2447 O O . TYR B 1 39 ? 85.981 18.269 24.320 1.00 39.69 36 TYR B O 1
ATOM 2456 N N . PRO B 1 40 ? 87.284 16.789 25.370 1.00 40.12 37 PRO B N 1
ATOM 2457 C CA . PRO B 1 40 ? 87.609 17.879 26.300 1.00 40.29 37 PRO B CA 1
ATOM 2458 C C . PRO B 1 40 ? 88.186 19.132 25.551 1.00 40.72 37 PRO B C 1
ATOM 2459 O O . PRO B 1 40 ? 87.892 20.283 25.891 1.00 40.77 37 PRO B O 1
ATOM 2463 N N . LEU B 1 41 ? 88.996 18.885 24.524 1.00 41.09 38 LEU B N 1
ATOM 2464 C CA . LEU B 1 41 ? 89.609 19.936 23.733 1.00 41.24 38 LEU B CA 1
ATOM 2465 C C . LEU B 1 41 ? 88.548 20.881 23.140 1.00 41.42 38 LEU B C 1
ATOM 2466 O O . LEU B 1 41 ? 88.655 22.102 23.270 1.00 41.55 38 LEU B O 1
ATOM 2471 N N . SER B 1 42 ? 87.526 20.314 22.500 1.00 41.53 39 SER B N 1
ATOM 2472 C CA . SER B 1 42 ? 86.469 21.111 21.864 1.00 41.45 39 SER B CA 1
ATOM 2473 C C . SER B 1 42 ? 85.825 22.068 22.837 1.00 41.37 39 SER B C 1
ATOM 2474 O O . SER B 1 42 ? 85.379 23.154 22.468 1.00 41.46 39 SER B O 1
ATOM 2477 N N . VAL B 1 43 ? 85.768 21.651 24.089 1.00 41.22 40 VAL B N 1
ATOM 2478 C CA . VAL B 1 43 ? 85.183 22.468 25.135 1.00 41.19 40 VAL B CA 1
ATOM 2479 C C . VAL B 1 43 ? 86.004 23.742 25.249 1.00 41.21 40 VAL B C 1
ATOM 2480 O O . VAL B 1 43 ? 85.474 24.836 25.118 1.00 41.02 40 VAL B O 1
ATOM 2484 N N . LEU B 1 44 ? 87.309 23.587 25.472 1.00 41.21 41 LEU B N 1
ATOM 2485 C CA . LEU B 1 44 ? 88.217 24.726 25.581 1.00 41.32 41 LEU B CA 1
ATOM 2486 C C . LEU B 1 44 ? 88.053 25.613 24.356 1.00 41.71 41 LEU B C 1
ATOM 2487 O O . LEU B 1 44 ? 88.007 26.821 24.476 1.00 41.47 41 LEU B O 1
ATOM 2500 N N . LEU B 1 46 ? 85.405 25.897 22.473 1.00 43.65 43 LEU B N 1
ATOM 2501 C CA . LEU B 1 46 ? 84.115 26.541 22.494 1.00 44.19 43 LEU B CA 1
ATOM 2502 C C . LEU B 1 46 ? 84.165 27.668 23.520 1.00 44.52 43 LEU B C 1
ATOM 2503 O O . LEU B 1 46 ? 83.343 28.576 23.493 1.00 44.77 43 LEU B O 1
ATOM 2508 N N . ALA B 1 47 ? 85.142 27.619 24.419 1.00 44.75 44 ALA B N 1
ATOM 2509 C CA . ALA B 1 47 ? 85.282 28.663 25.428 1.00 45.00 44 ALA B CA 1
ATOM 2510 C C . ALA B 1 47 ? 86.172 29.762 24.874 1.00 45.30 44 ALA B C 1
ATOM 2511 O O . ALA B 1 47 ? 86.432 30.749 25.546 1.00 45.22 44 ALA B O 1
ATOM 2513 N N . GLY B 1 48 ? 86.637 29.563 23.645 1.00 45.70 45 GLY B N 1
ATOM 2514 C CA . GLY B 1 48 ? 87.488 30.530 22.985 1.00 46.25 45 GLY B CA 1
ATOM 2515 C C . GLY B 1 48 ? 88.933 30.552 23.413 1.00 46.62 45 GLY B C 1
ATOM 2516 O O . GLY B 1 48 ? 89.579 31.579 23.277 1.00 46.90 45 GLY B O 1
ATOM 2517 N N . ILE B 1 49 ? 89.449 29.433 23.907 1.00 47.09 46 ILE B N 1
ATOM 2518 C CA . ILE B 1 49 ? 90.841 29.346 24.370 1.00 47.94 46 ILE B CA 1
ATOM 2519 C C . ILE B 1 49 ? 91.754 28.688 23.356 1.00 48.24 46 ILE B C 1
ATOM 2520 O O . ILE B 1 49 ? 91.538 27.531 22.999 1.00 48.39 46 ILE B O 1
ATOM 2525 N N . ARG B 1 50 ? 92.792 29.407 22.923 1.00 49.06 47 ARG B N 1
ATOM 2526 C CA . ARG B 1 50 ? 93.714 28.883 21.904 1.00 49.87 47 ARG B CA 1
ATOM 2527 C C . ARG B 1 50 ? 95.047 28.343 22.382 1.00 49.52 47 ARG B C 1
ATOM 2528 O O . ARG B 1 50 ? 95.682 27.570 21.670 1.00 49.66 47 ARG B O 1
ATOM 2536 N N . GLU B 1 51 ? 95.491 28.789 23.553 1.00 49.18 48 GLU B N 1
ATOM 2537 C CA . GLU B 1 51 ? 96.744 28.322 24.110 1.00 48.69 48 GLU B CA 1
ATOM 2538 C C . GLU B 1 51 ? 96.356 27.217 25.072 1.00 47.86 48 GLU B C 1
ATOM 2539 O O . GLU B 1 51 ? 95.737 27.478 26.094 1.00 47.71 48 GLU B O 1
ATOM 2545 N N . ILE B 1 52 ? 96.722 25.982 24.727 1.00 46.66 49 ILE B N 1
ATOM 2546 C CA . ILE B 1 52 ? 96.388 24.795 25.508 1.00 45.23 49 ILE B CA 1
ATOM 2547 C C . ILE B 1 52 ? 97.556 23.865 25.783 1.00 44.71 49 ILE B C 1
ATOM 2548 O O . ILE B 1 52 ? 98.222 23.408 24.872 1.00 44.53 49 ILE B O 1
ATOM 2553 N N . LEU B 1 53 ? 97.793 23.578 27.050 1.00 43.84 50 LEU B N 1
ATOM 2554 C CA . LEU B 1 53 ? 98.862 22.673 27.446 1.00 43.01 50 LEU B CA 1
ATOM 2555 C C . LEU B 1 53 ? 98.210 21.324 27.697 1.00 42.90 50 LEU B C 1
ATOM 2556 O O . LEU B 1 53 ? 97.203 21.242 28.401 1.00 42.81 50 LEU B O 1
ATOM 2561 N N . ILE B 1 54 ? 98.755 20.271 27.097 1.00 42.38 51 ILE B N 1
ATOM 2562 C CA . ILE B 1 54 ? 98.227 18.933 27.304 1.00 41.79 51 ILE B CA 1
ATOM 2563 C C . ILE B 1 54 ? 99.229 18.188 28.148 1.00 41.67 51 ILE B C 1
ATOM 2564 O O . ILE B 1 54 ? 100.381 18.081 27.772 1.00 41.47 51 ILE B O 1
ATOM 2569 N N . ILE B 1 55 ? 98.799 17.717 29.311 1.00 41.27 52 ILE B N 1
ATOM 2570 C CA . ILE B 1 55 ? 99.672 16.965 30.188 1.00 40.88 52 ILE B CA 1
ATOM 2571 C C . ILE B 1 55 ? 99.375 15.476 30.020 1.00 41.26 52 ILE B C 1
ATOM 2572 O O . ILE B 1 55 ? 98.254 15.020 30.210 1.00 40.76 52 ILE B O 1
ATOM 2577 N N . THR B 1 56 ? 100.413 14.727 29.681 1.00 41.30 53 THR B N 1
ATOM 2578 C CA . THR B 1 56 ? 100.308 13.306 29.418 1.00 41.15 53 THR B CA 1
ATOM 2579 C C . THR B 1 56 ? 101.416 12.538 30.119 1.00 42.09 53 THR B C 1
ATOM 2580 O O . THR B 1 56 ? 102.293 13.120 30.718 1.00 41.85 53 THR B O 1
ATOM 2584 N N . THR B 1 57 ? 101.378 11.221 30.040 1.00 42.41 54 THR B N 1
ATOM 2585 C CA . THR B 1 57 ? 102.436 10.418 30.633 1.00 42.12 54 THR B CA 1
ATOM 2586 C C . THR B 1 57 ? 103.634 10.440 29.673 1.00 43.69 54 THR B C 1
ATOM 2587 O O . THR B 1 57 ? 103.501 10.798 28.501 1.00 43.23 54 THR B O 1
ATOM 2591 N N . PRO B 1 58 ? 104.828 10.054 30.155 1.00 44.38 55 PRO B N 1
ATOM 2592 C CA . PRO B 1 58 ? 106.003 10.055 29.274 1.00 43.90 55 PRO B CA 1
ATOM 2593 C C . PRO B 1 58 ? 105.867 9.063 28.132 1.00 45.23 55 PRO B C 1
ATOM 2594 O O . PRO B 1 58 ? 106.353 9.303 27.039 1.00 45.10 55 PRO B O 1
ATOM 2598 N N . GLU B 1 59 ? 105.175 7.961 28.395 1.00 45.93 56 GLU B N 1
ATOM 2599 C CA . GLU B 1 59 ? 104.983 6.914 27.402 1.00 46.55 56 GLU B CA 1
ATOM 2600 C C . GLU B 1 59 ? 104.001 7.249 26.295 1.00 46.69 56 GLU B C 1
ATOM 2601 O O . GLU B 1 59 ? 104.212 6.877 25.162 1.00 46.97 56 GLU B O 1
ATOM 2607 N N . ASP B 1 60 ? 102.930 7.954 26.606 1.00 46.68 57 ASP B N 1
ATOM 2608 C CA . ASP B 1 60 ? 101.931 8.252 25.592 1.00 46.80 57 ASP B CA 1
ATOM 2609 C C . ASP B 1 60 ? 102.189 9.493 24.733 1.00 46.67 57 ASP B C 1
ATOM 2610 O O . ASP B 1 60 ? 101.672 9.592 23.622 1.00 46.75 57 ASP B O 1
ATOM 2615 N N . LYS B 1 61 ? 102.994 10.422 25.244 1.00 46.74 58 LYS B N 1
ATOM 2616 C CA . LYS B 1 61 ? 103.317 11.687 24.561 1.00 47.00 58 LYS B CA 1
ATOM 2617 C C . LYS B 1 61 ? 103.365 11.702 23.030 1.00 47.02 58 LYS B C 1
ATOM 2618 O O . LYS B 1 61 ? 102.598 12.410 22.380 1.00 47.02 58 LYS B O 1
ATOM 2624 N N . GLY B 1 62 ? 104.293 10.931 22.471 1.00 47.29 59 GLY B N 1
ATOM 2625 C CA . GLY B 1 62 ? 104.472 10.873 21.041 1.00 47.44 59 GLY B CA 1
ATOM 2626 C C . GLY B 1 62 ? 103.231 10.444 20.308 1.00 47.55 59 GLY B C 1
ATOM 2627 O O . GLY B 1 62 ? 103.053 10.789 19.137 1.00 47.89 59 GLY B O 1
ATOM 2628 N N . TYR B 1 63 ? 102.377 9.672 20.967 1.00 47.56 60 TYR B N 1
ATOM 2629 C CA . TYR B 1 63 ? 101.140 9.249 20.331 1.00 47.54 60 TYR B CA 1
ATOM 2630 C C . TYR B 1 63 ? 100.218 10.458 20.207 1.00 46.82 60 TYR B C 1
ATOM 2631 O O . TYR B 1 63 ? 99.533 10.625 19.206 1.00 46.86 60 TYR B O 1
ATOM 2640 N N . PHE B 1 64 ? 100.215 11.307 21.226 1.00 46.22 61 PHE B N 1
ATOM 2641 C CA . PHE B 1 64 ? 99.399 12.499 21.183 1.00 45.67 61 PHE B CA 1
ATOM 2642 C C . PHE B 1 64 ? 99.918 13.473 20.148 1.00 45.57 61 PHE B C 1
ATOM 2643 O O . PHE B 1 64 ? 99.156 14.059 19.391 1.00 45.51 61 PHE B O 1
ATOM 2651 N N . GLN B 1 65 ? 101.229 13.657 20.133 1.00 45.68 62 GLN B N 1
ATOM 2652 C CA . GLN B 1 65 ? 101.842 14.560 19.182 1.00 45.80 62 GLN B CA 1
ATOM 2653 C C . GLN B 1 65 ? 101.582 14.034 17.786 1.00 46.03 62 GLN B C 1
ATOM 2654 O O . GLN B 1 65 ? 101.268 14.792 16.878 1.00 46.06 62 GLN B O 1
ATOM 2660 N N . ARG B 1 66 ? 101.725 12.727 17.630 1.00 46.27 63 ARG B N 1
ATOM 2661 C CA . ARG B 1 66 ? 101.508 12.059 16.362 1.00 46.57 63 ARG B CA 1
ATOM 2662 C C . ARG B 1 66 ? 100.074 12.289 15.851 1.00 46.24 63 ARG B C 1
ATOM 2663 O O . ARG B 1 66 ? 99.828 12.322 14.645 1.00 46.02 63 ARG B O 1
ATOM 2671 N N . LEU B 1 67 ? 99.136 12.463 16.781 1.00 45.48 64 LEU B N 1
ATOM 2672 C CA . LEU B 1 67 ? 97.733 12.666 16.458 1.00 44.57 64 LEU B CA 1
ATOM 2673 C C . LEU B 1 67 ? 97.304 14.128 16.422 1.00 44.52 64 LEU B C 1
ATOM 2674 O O . LEU B 1 67 ? 96.422 14.495 15.663 1.00 44.38 64 LEU B O 1
ATOM 2679 N N . LEU B 1 68 ? 97.911 14.965 17.246 1.00 44.16 65 LEU B N 1
ATOM 2680 C CA . LEU B 1 68 ? 97.521 16.368 17.302 1.00 43.92 65 LEU B CA 1
ATOM 2681 C C . LEU B 1 68 ? 98.552 17.396 16.791 1.00 44.19 65 LEU B C 1
ATOM 2682 O O . LEU B 1 68 ? 98.195 18.530 16.474 1.00 44.07 65 LEU B O 1
ATOM 2687 N N . GLY B 1 69 ? 99.825 17.013 16.742 1.00 44.29 66 GLY B N 1
ATOM 2688 C CA . GLY B 1 69 ? 100.843 17.923 16.257 1.00 44.49 66 GLY B CA 1
ATOM 2689 C C . GLY B 1 69 ? 100.885 19.166 17.098 1.00 44.74 66 GLY B C 1
ATOM 2690 O O . GLY B 1 69 ? 100.582 19.090 18.276 1.00 44.74 66 GLY B O 1
ATOM 2691 N N . ASP B 1 70 ? 101.251 20.305 16.511 1.00 45.00 67 ASP B N 1
ATOM 2692 C CA . ASP B 1 70 ? 101.332 21.541 17.269 1.00 45.41 67 ASP B CA 1
ATOM 2693 C C . ASP B 1 70 ? 99.980 22.203 17.392 1.00 45.69 67 ASP B C 1
ATOM 2694 O O . ASP B 1 70 ? 99.863 23.259 18.000 1.00 45.73 67 ASP B O 1
ATOM 2699 N N . GLY B 1 71 ? 98.953 21.573 16.822 1.00 45.99 68 GLY B N 1
ATOM 2700 C CA . GLY B 1 71 ? 97.603 22.119 16.886 1.00 46.43 68 GLY B CA 1
ATOM 2701 C C . GLY B 1 71 ? 97.273 23.141 15.805 1.00 46.73 68 GLY B C 1
ATOM 2702 O O . GLY B 1 71 ? 96.158 23.652 15.726 1.00 46.68 68 GLY B O 1
ATOM 2703 N N . SER B 1 72 ? 98.253 23.435 14.963 1.00 47.05 69 SER B N 1
ATOM 2704 C CA . SER B 1 72 ? 98.078 24.394 13.890 1.00 47.40 69 SER B CA 1
ATOM 2705 C C . SER B 1 72 ? 96.990 23.908 12.934 1.00 47.61 69 SER B C 1
ATOM 2706 O O . SER B 1 72 ? 96.336 24.709 12.281 1.00 47.68 69 SER B O 1
ATOM 2709 N N . GLU B 1 73 ? 96.777 22.597 12.866 1.00 47.87 70 GLU B N 1
ATOM 2710 C CA . GLU B 1 73 ? 95.742 22.055 11.985 1.00 48.18 70 GLU B CA 1
ATOM 2711 C C . GLU B 1 73 ? 94.324 22.424 12.430 1.00 48.27 70 GLU B C 1
ATOM 2712 O O . GLU B 1 73 ? 93.360 22.300 11.673 1.00 48.16 70 GLU B O 1
ATOM 2718 N N . PHE B 1 74 ? 94.202 22.870 13.674 1.00 48.42 71 PHE B N 1
ATOM 2719 C CA . PHE B 1 74 ? 92.900 23.231 14.223 1.00 48.41 71 PHE B CA 1
ATOM 2720 C C . PHE B 1 74 ? 92.957 24.700 14.604 1.00 48.28 71 PHE B C 1
ATOM 2721 O O . PHE B 1 74 ? 92.054 25.231 15.275 1.00 48.35 71 PHE B O 1
ATOM 2729 N N . GLY B 1 75 ? 94.029 25.352 14.163 1.00 48.08 72 GLY B N 1
ATOM 2730 C CA . GLY B 1 75 ? 94.194 26.755 14.471 1.00 47.84 72 GLY B CA 1
ATOM 2731 C C . GLY B 1 75 ? 94.247 27.017 15.966 1.00 47.71 72 GLY B C 1
ATOM 2732 O O . GLY B 1 75 ? 93.482 27.804 16.498 1.00 47.70 72 GLY B O 1
ATOM 2733 N N . ILE B 1 76 ? 95.155 26.347 16.655 1.00 47.58 73 ILE B N 1
ATOM 2734 C CA . ILE B 1 76 ? 95.301 26.521 18.086 1.00 47.24 73 ILE B CA 1
ATOM 2735 C C . ILE B 1 76 ? 96.755 26.237 18.379 1.00 47.37 73 ILE B C 1
ATOM 2736 O O . ILE B 1 76 ? 97.421 25.540 17.612 1.00 47.26 73 ILE B O 1
ATOM 2741 N N . GLN B 1 77 ? 97.242 26.777 19.488 1.00 47.31 74 GLN B N 1
ATOM 2742 C CA . GLN B 1 77 ? 98.636 26.599 19.883 1.00 47.40 74 GLN B CA 1
ATOM 2743 C C . GLN B 1 77 ? 98.772 25.554 20.999 1.00 47.58 74 GLN B C 1
ATOM 2744 O O . GLN B 1 77 ? 98.534 25.848 22.158 1.00 47.58 74 GLN B O 1
ATOM 2746 N N . LEU B 1 78 ? 99.169 24.339 20.638 1.00 47.55 75 LEU B N 1
ATOM 2747 C CA . LEU B 1 78 ? 99.319 23.259 21.605 1.00 47.39 75 LEU B CA 1
ATOM 2748 C C . LEU B 1 78 ? 100.717 23.086 22.180 1.00 47.92 75 LEU B C 1
ATOM 2749 O O . LEU B 1 78 ? 101.694 23.077 21.449 1.00 47.84 75 LEU B O 1
ATOM 2754 N N . GLU B 1 79 ? 100.813 22.940 23.492 1.00 48.00 76 GLU B N 1
ATOM 2755 C CA . GLU B 1 79 ? 102.099 22.705 24.132 1.00 47.98 76 GLU B CA 1
ATOM 2756 C C . GLU B 1 79 ? 101.934 21.401 24.900 1.00 48.05 76 GLU B C 1
ATOM 2757 O O . GLU B 1 79 ? 100.828 21.064 25.323 1.00 47.95 76 GLU B O 1
ATOM 2763 N N . TYR B 1 80 ? 103.015 20.654 25.068 1.00 47.44 77 TYR B N 1
ATOM 2764 C CA . TYR B 1 80 ? 102.933 19.400 25.793 1.00 46.87 77 TYR B CA 1
ATOM 2765 C C . TYR B 1 80 ? 103.858 19.424 27.004 1.00 47.11 77 TYR B C 1
ATOM 2766 O O . TYR B 1 80 ? 104.857 20.155 27.031 1.00 47.13 77 TYR B O 1
ATOM 2775 N N . ALA B 1 81 ? 103.519 18.616 28.004 1.00 46.92 78 ALA B N 1
ATOM 2776 C CA . ALA B 1 81 ? 104.291 18.509 29.231 1.00 46.74 78 ALA B CA 1
ATOM 2777 C C . ALA B 1 81 ? 104.044 17.104 29.795 1.00 46.82 78 ALA B C 1
ATOM 2778 O O . ALA B 1 81 ? 102.939 16.575 29.675 1.00 46.72 78 ALA B O 1
ATOM 2780 N N . GLU B 1 82 ? 105.065 16.498 30.403 1.00 46.78 79 GLU B N 1
ATOM 2781 C CA . GLU B 1 82 ? 104.940 15.150 30.956 1.00 46.77 79 GLU B CA 1
ATOM 2782 C C . GLU B 1 82 ? 104.764 15.082 32.461 1.00 46.53 79 GLU B C 1
ATOM 2783 O O . GLU B 1 82 ? 105.464 15.757 33.199 1.00 46.54 79 GLU B O 1
ATOM 2789 N N . GLN B 1 83 ? 103.823 14.252 32.903 1.00 46.24 80 GLN B N 1
ATOM 2790 C CA . GLN B 1 83 ? 103.582 14.008 34.328 1.00 45.90 80 GLN B CA 1
ATOM 2791 C C . GLN B 1 83 ? 104.176 12.597 34.576 1.00 45.57 80 GLN B C 1
ATOM 2792 O O . GLN B 1 83 ? 103.510 11.579 34.329 1.00 45.77 80 GLN B O 1
ATOM 2798 N N . PRO B 1 84 ? 105.442 12.534 35.069 1.00 45.71 81 PRO B N 1
ATOM 2799 C CA . PRO B 1 84 ? 106.255 11.352 35.378 1.00 45.66 81 PRO B CA 1
ATOM 2800 C C . PRO B 1 84 ? 105.484 10.205 35.973 1.00 45.49 81 PRO B C 1
ATOM 2801 O O . PRO B 1 84 ? 105.604 9.076 35.528 1.00 45.73 81 PRO B O 1
ATOM 2805 N N . SER B 1 85 ? 104.701 10.508 36.996 1.00 45.62 82 SER B N 1
ATOM 2806 C CA . SER B 1 85 ? 103.890 9.525 37.690 1.00 45.75 82 SER B CA 1
ATOM 2807 C C . SER B 1 85 ? 102.537 10.156 38.030 1.00 45.52 82 SER B C 1
ATOM 2808 O O . SER B 1 85 ? 102.473 11.333 38.372 1.00 45.66 82 SER B O 1
ATOM 2811 N N . PRO B 1 86 ? 101.438 9.379 37.946 1.00 45.50 83 PRO B N 1
ATOM 2812 C CA . PRO B 1 86 ? 100.074 9.868 38.232 1.00 45.53 83 PRO B CA 1
ATOM 2813 C C . PRO B 1 86 ? 99.802 10.241 39.679 1.00 45.48 83 PRO B C 1
ATOM 2814 O O . PRO B 1 86 ? 99.063 9.557 40.368 1.00 45.51 83 PRO B O 1
ATOM 2818 N N . ASP B 1 87 ? 100.378 11.349 40.125 1.00 45.46 84 ASP B N 1
ATOM 2819 C CA . ASP B 1 87 ? 100.234 11.784 41.509 1.00 45.39 84 ASP B CA 1
ATOM 2820 C C . ASP B 1 87 ? 99.001 12.616 41.889 1.00 45.31 84 ASP B C 1
ATOM 2821 O O . ASP B 1 87 ? 98.949 13.166 42.984 1.00 45.45 84 ASP B O 1
ATOM 2826 N N . GLY B 1 88 ? 98.000 12.704 41.021 1.00 45.03 85 GLY B N 1
ATOM 2827 C CA . GLY B 1 88 ? 96.830 13.487 41.379 1.00 44.73 85 GLY B CA 1
ATOM 2828 C C . GLY B 1 88 ? 96.567 14.619 40.419 1.00 44.55 85 GLY B C 1
ATOM 2829 O O . GLY B 1 88 ? 97.445 14.955 39.644 1.00 44.62 85 GLY B O 1
ATOM 2830 N N . LEU B 1 89 ? 95.381 15.226 40.483 1.00 44.41 86 LEU B N 1
ATOM 2831 C CA . LEU B 1 89 ? 94.997 16.305 39.565 1.00 44.30 86 LEU B CA 1
ATOM 2832 C C . LEU B 1 89 ? 95.534 17.691 39.880 1.00 44.27 86 LEU B C 1
ATOM 2833 O O . LEU B 1 89 ? 95.879 18.440 38.988 1.00 44.36 86 LEU B O 1
ATOM 2838 N N . ALA B 1 90 ? 95.571 18.042 41.152 1.00 44.45 87 ALA B N 1
ATOM 2839 C CA . ALA B 1 90 ? 96.068 19.343 41.575 1.00 44.52 87 ALA B CA 1
ATOM 2840 C C . ALA B 1 90 ? 97.465 19.633 40.992 1.00 44.54 87 ALA B C 1
ATOM 2841 O O . ALA B 1 90 ? 97.829 20.786 40.739 1.00 44.61 87 ALA B O 1
ATOM 2843 N N . GLN B 1 91 ? 98.224 18.561 40.789 1.00 44.66 88 GLN B N 1
ATOM 2844 C CA . GLN B 1 91 ? 99.591 18.603 40.285 1.00 44.75 88 GLN B CA 1
ATOM 2845 C C . GLN B 1 91 ? 99.725 19.260 38.919 1.00 44.78 88 GLN B C 1
ATOM 2846 O O . GLN B 1 91 ? 100.814 19.643 38.514 1.00 44.85 88 GLN B O 1
ATOM 2852 N N . ALA B 1 92 ? 98.610 19.406 38.221 1.00 44.94 89 ALA B N 1
ATOM 2853 C CA . ALA B 1 92 ? 98.599 20.011 36.894 1.00 45.12 89 ALA B CA 1
ATOM 2854 C C . ALA B 1 92 ? 99.101 21.442 36.948 1.00 45.20 89 ALA B C 1
ATOM 2855 O O . ALA B 1 92 ? 99.815 21.892 36.057 1.00 45.19 89 ALA B O 1
ATOM 2857 N N . PHE B 1 93 ? 98.710 22.163 37.994 1.00 45.35 90 PHE B N 1
ATOM 2858 C CA . PHE B 1 93 ? 99.128 23.550 38.158 1.00 45.48 90 PHE B CA 1
ATOM 2859 C C . PHE B 1 93 ? 100.594 23.647 38.534 1.00 45.34 90 PHE B C 1
ATOM 2860 O O . PHE B 1 93 ? 101.268 24.563 38.114 1.00 45.35 90 PHE B O 1
ATOM 2868 N N . ILE B 1 94 ? 101.092 22.688 39.303 1.00 45.41 91 ILE B N 1
ATOM 2869 C CA . ILE B 1 94 ? 102.507 22.667 39.644 1.00 45.56 91 ILE B CA 1
ATOM 2870 C C . ILE B 1 94 ? 103.210 22.465 38.300 1.00 45.72 91 ILE B C 1
ATOM 2871 O O . ILE B 1 94 ? 103.911 23.348 37.807 1.00 45.73 91 ILE B O 1
ATOM 2876 N N . ILE B 1 95 ? 102.999 21.298 37.709 1.00 45.79 92 ILE B N 1
ATOM 2877 C CA . ILE B 1 95 ? 103.597 20.977 36.421 1.00 45.64 92 ILE B CA 1
ATOM 2878 C C . ILE B 1 95 ? 103.389 22.095 35.405 1.00 45.92 92 ILE B C 1
ATOM 2879 O O . ILE B 1 95 ? 104.277 22.372 34.596 1.00 45.84 92 ILE B O 1
ATOM 2884 N N . GLY B 1 96 ? 102.231 22.748 35.451 1.00 46.15 93 GLY B N 1
ATOM 2885 C CA . GLY B 1 96 ? 101.960 23.784 34.475 1.00 46.86 93 GLY B CA 1
ATOM 2886 C C . GLY B 1 96 ? 102.255 25.202 34.883 1.00 46.94 93 GLY B C 1
ATOM 2887 O O . GLY B 1 96 ? 101.781 26.126 34.236 1.00 47.00 93 GLY B O 1
ATOM 2888 N N . GLU B 1 97 ? 103.045 25.389 35.935 1.00 47.24 94 GLU B N 1
ATOM 2889 C CA . GLU B 1 97 ? 103.353 26.738 36.387 1.00 48.62 94 GLU B CA 1
ATOM 2890 C C . GLU B 1 97 ? 103.967 27.587 35.270 1.00 49.10 94 GLU B C 1
ATOM 2891 O O . GLU B 1 97 ? 103.325 28.513 34.758 1.00 48.76 94 GLU B O 1
ATOM 2897 N N . THR B 1 98 ? 105.204 27.266 34.894 1.00 49.36 95 THR B N 1
ATOM 2898 C CA . THR B 1 98 ? 105.902 27.995 33.857 1.00 48.57 95 THR B CA 1
ATOM 2899 C C . THR B 1 98 ? 104.998 28.287 32.653 1.00 48.05 95 THR B C 1
ATOM 2900 O O . THR B 1 98 ? 105.153 29.293 32.003 1.00 48.81 95 THR B O 1
ATOM 2902 N N . PHE B 1 99 ? 104.046 27.416 32.362 1.00 47.98 96 PHE B N 1
ATOM 2903 C CA . PHE B 1 99 ? 103.144 27.621 31.228 1.00 48.16 96 PHE B CA 1
ATOM 2904 C C . PHE B 1 99 ? 102.070 28.691 31.473 1.00 49.64 96 PHE B C 1
ATOM 2905 O O . PHE B 1 99 ? 101.882 29.608 30.675 1.00 49.11 96 PHE B O 1
ATOM 2913 N N . LEU B 1 100 ? 101.337 28.530 32.568 1.00 51.17 97 LEU B N 1
ATOM 2914 C CA . LEU B 1 100 ? 100.269 29.451 32.935 1.00 51.81 97 LEU B CA 1
ATOM 2915 C C . LEU B 1 100 ? 100.831 30.830 33.113 1.00 52.94 97 LEU B C 1
ATOM 2916 O O . LEU B 1 100 ? 100.181 31.835 32.787 1.00 53.91 97 LEU B O 1
ATOM 2921 N N . ASN B 1 101 ? 102.063 30.861 33.619 1.00 53.72 98 ASN B N 1
ATOM 2922 C CA . ASN B 1 101 ? 102.754 32.101 33.939 1.00 53.36 98 ASN B CA 1
ATOM 2923 C C . ASN B 1 101 ? 101.903 32.639 35.084 1.00 54.51 98 ASN B C 1
ATOM 2924 O O . ASN B 1 101 ? 101.726 31.951 36.101 1.00 54.56 98 ASN B O 1
ATOM 2929 N N . GLY B 1 102 ? 101.328 33.825 34.934 1.00 54.55 99 GLY B N 1
ATOM 2930 C CA . GLY B 1 102 ? 100.528 34.316 36.037 1.00 54.32 99 GLY B CA 1
ATOM 2931 C C . GLY B 1 102 ? 99.083 34.481 35.667 1.00 54.63 99 GLY B C 1
ATOM 2932 O O . GLY B 1 102 ? 98.265 34.937 36.457 1.00 54.59 99 GLY B O 1
ATOM 2933 N N . GLU B 1 103 ? 98.760 34.087 34.451 1.00 53.94 100 GLU B N 1
ATOM 2934 C CA . GLU B 1 103 ? 97.410 34.251 33.959 1.00 53.82 100 GLU B CA 1
ATOM 2935 C C . GLU B 1 103 ? 96.355 33.284 34.487 1.00 53.84 100 GLU B C 1
ATOM 2936 O O . GLU B 1 103 ? 96.662 32.301 35.172 1.00 54.03 100 GLU B O 1
ATOM 2942 N N . PRO B 1 104 ? 95.078 33.592 34.219 1.00 52.73 101 PRO B N 1
ATOM 2943 C CA . PRO B 1 104 ? 93.960 32.763 34.655 1.00 51.86 101 PRO B CA 1
ATOM 2944 C C . PRO B 1 104 ? 93.877 31.538 33.765 1.00 51.24 101 PRO B C 1
ATOM 2945 O O . PRO B 1 104 ? 94.398 31.541 32.643 1.00 50.92 101 PRO B O 1
ATOM 2949 N N . SER B 1 105 ? 93.218 30.497 34.260 1.00 50.05 102 SER B N 1
ATOM 2950 C CA . SER B 1 105 ? 93.128 29.265 33.498 1.00 49.08 102 SER B CA 1
ATOM 2951 C C . SER B 1 105 ? 91.808 28.492 33.490 1.00 48.55 102 SER B C 1
ATOM 2952 O O . SER B 1 105 ? 90.825 28.839 34.163 1.00 48.56 102 SER B O 1
ATOM 2955 N N . CYS B 1 106 ? 91.837 27.431 32.687 1.00 47.66 103 CYS B N 1
ATOM 2956 C CA . CYS B 1 106 ? 90.734 26.508 32.527 1.00 46.73 103 CYS B CA 1
ATOM 2957 C C . CYS B 1 106 ? 91.224 25.056 32.424 1.00 45.67 103 CYS B C 1
ATOM 2958 O O . CYS B 1 106 ? 91.899 24.693 31.466 1.00 45.75 103 CYS B O 1
ATOM 2961 N N . LEU B 1 107 ? 90.883 24.243 33.422 1.00 44.79 104 LEU B N 1
ATOM 2962 C CA . LEU B 1 107 ? 91.255 22.828 33.454 1.00 44.02 104 LEU B CA 1
ATOM 2963 C C . LEU B 1 107 ? 90.072 21.949 33.059 1.00 43.19 104 LEU B C 1
ATOM 2964 O O . LEU B 1 107 ? 88.951 22.116 33.534 1.00 43.16 104 LEU B O 1
ATOM 2969 N N . VAL B 1 108 ? 90.334 21.009 32.172 1.00 42.46 105 VAL B N 1
ATOM 2970 C CA . VAL B 1 108 ? 89.309 20.097 31.735 1.00 41.92 105 VAL B CA 1
ATOM 2971 C C . VAL B 1 108 ? 89.902 18.683 31.788 1.00 41.40 105 VAL B C 1
ATOM 2972 O O . VAL B 1 108 ? 90.964 18.396 31.235 1.00 41.39 105 VAL B O 1
ATOM 2976 N N . LEU B 1 109 ? 89.229 17.809 32.512 1.00 41.01 106 LEU B N 1
ATOM 2977 C CA . LEU B 1 109 ? 89.693 16.445 32.627 1.00 40.72 106 LEU B CA 1
ATOM 2978 C C . LEU B 1 109 ? 89.595 15.825 31.263 1.00 40.46 106 LEU B C 1
ATOM 2979 O O . LEU B 1 109 ? 88.701 16.144 30.478 1.00 40.46 106 LEU B O 1
ATOM 2984 N N . GLY B 1 110 ? 90.529 14.933 30.979 1.00 40.35 107 GLY B N 1
ATOM 2985 C CA . GLY B 1 110 ? 90.547 14.286 29.692 1.00 40.09 107 GLY B CA 1
ATOM 2986 C C . GLY B 1 110 ? 89.464 13.278 29.392 1.00 39.97 107 GLY B C 1
ATOM 2987 O O . GLY B 1 110 ? 89.231 13.027 28.220 1.00 39.98 107 GLY B O 1
ATOM 2988 N N . ASP B 1 111 ? 88.812 12.698 30.401 1.00 39.91 108 ASP B N 1
ATOM 2989 C CA . ASP B 1 111 ? 87.778 11.680 30.157 1.00 40.11 108 ASP B CA 1
ATOM 2990 C C . ASP B 1 111 ? 86.339 12.182 30.288 1.00 40.10 108 ASP B C 1
ATOM 2991 O O . ASP B 1 111 ? 85.401 11.400 30.513 1.00 40.01 108 ASP B O 1
ATOM 2996 N N . ASN B 1 112 ? 86.170 13.489 30.111 1.00 40.26 109 ASN B N 1
ATOM 2997 C CA . ASN B 1 112 ? 84.859 14.097 30.224 1.00 40.68 109 ASN B CA 1
ATOM 2998 C C . ASN B 1 112 ? 84.239 14.487 28.883 1.00 40.88 109 ASN B C 1
ATOM 2999 O O . ASN B 1 112 ? 84.899 15.100 28.056 1.00 40.89 109 ASN B O 1
ATOM 3004 N N . ILE B 1 113 ? 82.971 14.111 28.670 1.00 41.30 110 ILE B N 1
ATOM 3005 C CA . ILE B 1 113 ? 82.254 14.470 27.447 1.00 41.94 110 ILE B CA 1
ATOM 3006 C C . ILE B 1 113 ? 81.143 15.420 27.874 1.00 42.11 110 ILE B C 1
ATOM 3007 O O . ILE B 1 113 ? 80.390 15.117 28.786 1.00 42.08 110 ILE B O 1
ATOM 3012 N N . PHE B 1 114 ? 81.074 16.581 27.237 1.00 42.75 111 PHE B N 1
ATOM 3013 C CA . PHE B 1 114 ? 80.050 17.580 27.541 1.00 43.41 111 PHE B CA 1
ATOM 3014 C C . PHE B 1 114 ? 79.289 17.906 26.272 1.00 44.32 111 PHE B C 1
ATOM 3015 O O . PHE B 1 114 ? 79.872 17.974 25.200 1.00 44.40 111 PHE B O 1
ATOM 3023 N N . PHE B 1 115 ? 77.990 18.127 26.390 1.00 45.46 112 PHE B N 1
ATOM 3024 C CA . PHE B 1 115 ? 77.201 18.480 25.229 1.00 46.45 112 PHE B CA 1
ATOM 3025 C C . PHE B 1 115 ? 75.805 18.990 25.508 1.00 47.38 112 PHE B C 1
ATOM 3026 O O . PHE B 1 115 ? 74.991 18.334 26.164 1.00 47.58 112 PHE B O 1
ATOM 3034 N N . GLY B 1 116 ? 75.519 20.166 24.976 1.00 48.38 113 GLY B N 1
ATOM 3035 C CA . GLY B 1 116 ? 74.192 20.717 25.137 1.00 49.62 113 GLY B CA 1
ATOM 3036 C C . GLY B 1 116 ? 74.043 21.890 24.196 1.00 50.35 113 GLY B C 1
ATOM 3037 O O . GLY B 1 116 ? 75.026 22.340 23.623 1.00 50.54 113 GLY B O 1
ATOM 3038 N N . GLN B 1 117 ? 72.819 22.373 24.024 1.00 51.08 114 GLN B N 1
ATOM 3039 C CA . GLN B 1 117 ? 72.568 23.541 23.187 1.00 51.74 114 GLN B CA 1
ATOM 3040 C C . GLN B 1 117 ? 72.867 24.785 24.049 1.00 51.76 114 GLN B C 1
ATOM 3041 O O . GLN B 1 117 ? 72.617 24.788 25.258 1.00 51.84 114 GLN B O 1
ATOM 3047 N N . GLY B 1 118 ? 73.410 25.828 23.424 1.00 51.80 115 GLY B N 1
ATOM 3048 C CA . GLY B 1 118 ? 73.716 27.063 24.132 1.00 51.61 115 GLY B CA 1
ATOM 3049 C C . GLY B 1 118 ? 74.887 26.954 25.079 1.00 51.50 115 GLY B C 1
ATOM 3050 O O . GLY B 1 118 ? 75.173 27.898 25.810 1.00 51.54 115 GLY B O 1
ATOM 3051 N N . PHE B 1 119 ? 75.571 25.811 25.067 1.00 51.25 116 PHE B N 1
ATOM 3052 C CA . PHE B 1 119 ? 76.722 25.588 25.944 1.00 51.03 116 PHE B CA 1
ATOM 3053 C C . PHE B 1 119 ? 77.786 26.698 25.861 1.00 51.01 116 PHE B C 1
ATOM 3054 O O . PHE B 1 119 ? 78.129 27.302 26.877 1.00 50.86 116 PHE B O 1
ATOM 3062 N N . SER B 1 120 ? 78.292 26.966 24.659 1.00 51.00 117 SER B N 1
ATOM 3063 C CA . SER B 1 120 ? 79.344 27.970 24.458 1.00 51.33 117 SER B CA 1
ATOM 3064 C C . SER B 1 120 ? 79.108 29.323 25.091 1.00 51.48 117 SER B C 1
ATOM 3065 O O . SER B 1 120 ? 79.949 29.836 25.831 1.00 51.23 117 SER B O 1
ATOM 3068 N N . PRO B 1 121 ? 77.960 29.934 24.785 1.00 51.61 118 PRO B N 1
ATOM 3069 C CA . PRO B 1 121 ? 77.663 31.243 25.362 1.00 51.83 118 PRO B CA 1
ATOM 3070 C C . PRO B 1 121 ? 77.849 31.159 26.858 1.00 52.12 118 PRO B C 1
ATOM 3071 O O . PRO B 1 121 ? 78.368 32.072 27.501 1.00 52.14 118 PRO B O 1
ATOM 3075 N N . LYS B 1 122 ? 77.434 30.032 27.407 1.00 52.24 119 LYS B N 1
ATOM 3076 C CA . LYS B 1 122 ? 77.528 29.827 28.830 1.00 52.43 119 LYS B CA 1
ATOM 3077 C C . LYS B 1 122 ? 78.983 29.750 29.252 1.00 52.40 119 LYS B C 1
ATOM 3078 O O . LYS B 1 122 ? 79.337 30.142 30.362 1.00 52.42 119 LYS B O 1
ATOM 3084 N N . LEU B 1 123 ? 79.828 29.265 28.350 1.00 52.43 120 LEU B N 1
ATOM 3085 C CA . LEU B 1 123 ? 81.255 29.129 28.641 1.00 52.64 120 LEU B CA 1
ATOM 3086 C C . LEU B 1 123 ? 81.954 30.473 28.616 1.00 53.09 120 LEU B C 1
ATOM 3087 O O . LEU B 1 123 ? 82.763 30.778 29.495 1.00 53.05 120 LEU B O 1
ATOM 3092 N N . ARG B 1 124 ? 81.638 31.261 27.589 1.00 53.68 121 ARG B N 1
ATOM 3093 C CA . ARG B 1 124 ? 82.212 32.589 27.412 1.00 54.15 121 ARG B CA 1
ATOM 3094 C C . ARG B 1 124 ? 81.874 33.426 28.627 1.00 54.56 121 ARG B C 1
ATOM 3095 O O . ARG B 1 124 ? 82.737 34.064 29.219 1.00 54.72 121 ARG B O 1
ATOM 3103 N N . HIS B 1 125 ? 80.610 33.428 29.008 1.00 55.09 122 HIS B N 1
ATOM 3104 C CA . HIS B 1 125 ? 80.242 34.202 30.168 1.00 55.82 122 HIS B CA 1
ATOM 3105 C C . HIS B 1 125 ? 81.071 33.819 31.399 1.00 55.85 122 HIS B C 1
ATOM 3106 O O . HIS B 1 125 ? 81.605 34.701 32.087 1.00 55.82 122 HIS B O 1
ATOM 3113 N N . VAL B 1 126 ? 81.163 32.508 31.668 1.00 56.04 123 VAL B N 1
ATOM 3114 C CA . VAL B 1 126 ? 81.912 31.972 32.817 1.00 56.12 123 VAL B CA 1
ATOM 3115 C C . VAL B 1 126 ? 83.395 32.202 32.632 1.00 56.23 123 VAL B C 1
ATOM 3116 O O . VAL B 1 126 ? 84.161 32.172 33.590 1.00 56.24 123 VAL B O 1
ATOM 3118 N N . ALA B 1 127 ? 83.786 32.438 31.385 1.00 56.41 124 ALA B N 1
ATOM 3119 C CA . ALA B 1 127 ? 85.175 32.666 31.027 1.00 56.60 124 ALA B CA 1
ATOM 3120 C C . ALA B 1 127 ? 85.558 34.116 31.194 1.00 56.79 124 ALA B C 1
ATOM 3121 O O . ALA B 1 127 ? 86.685 34.415 31.576 1.00 56.80 124 ALA B O 1
ATOM 3123 N N . ALA B 1 128 ? 84.616 35.011 30.894 1.00 57.00 125 ALA B N 1
ATOM 3124 C CA . ALA B 1 128 ? 84.845 36.445 31.001 1.00 57.07 125 ALA B CA 1
ATOM 3125 C C . ALA B 1 128 ? 85.174 36.895 32.407 1.00 57.26 125 ALA B C 1
ATOM 3126 O O . ALA B 1 128 ? 85.607 38.020 32.613 1.00 57.43 125 ALA B O 1
ATOM 3127 N N . ARG B 1 129 ? 84.967 36.021 33.384 1.00 57.44 126 ARG B N 1
ATOM 3128 C CA . ARG B 1 129 ? 85.274 36.358 34.766 1.00 57.64 126 ARG B CA 1
ATOM 3129 C C . ARG B 1 129 ? 86.797 36.354 35.001 1.00 57.69 126 ARG B C 1
ATOM 3130 O O . ARG B 1 129 ? 87.534 35.512 34.464 1.00 57.72 126 ARG B O 1
ATOM 3138 N N . THR B 1 130 ? 87.264 37.324 35.785 1.00 57.73 127 THR B N 1
ATOM 3139 C CA . THR B 1 130 ? 88.677 37.415 36.135 1.00 57.40 127 THR B CA 1
ATOM 3140 C C . THR B 1 130 ? 88.623 37.649 37.627 1.00 57.18 127 THR B C 1
ATOM 3141 O O . THR B 1 130 ? 88.528 38.803 38.050 1.00 57.55 127 THR B O 1
ATOM 3142 N N . GLU B 1 131 ? 88.634 36.573 38.419 1.00 56.72 128 GLU B N 1
ATOM 3143 C CA . GLU B 1 131 ? 88.546 36.701 39.869 1.00 56.03 128 GLU B CA 1
ATOM 3144 C C . GLU B 1 131 ? 87.575 35.696 40.482 1.00 55.46 128 GLU B C 1
ATOM 3145 O O . GLU B 1 131 ? 86.370 35.789 40.266 1.00 55.20 128 GLU B O 1
ATOM 3146 N N . GLY B 1 132 ? 88.113 34.742 41.250 1.00 54.96 129 GLY B N 1
ATOM 3147 C CA . GLY B 1 132 ? 87.310 33.706 41.897 1.00 54.26 129 GLY B CA 1
ATOM 3148 C C . GLY B 1 132 ? 87.671 32.292 41.433 1.00 53.73 129 GLY B C 1
ATOM 3149 O O . GLY B 1 132 ? 88.840 31.971 41.265 1.00 53.79 129 GLY B O 1
ATOM 3150 N N . ALA B 1 133 ? 86.663 31.441 41.254 1.00 53.12 130 ALA B N 1
ATOM 3151 C CA . ALA B 1 133 ? 86.843 30.064 40.761 1.00 52.29 130 ALA B CA 1
ATOM 3152 C C . ALA B 1 133 ? 85.474 29.644 40.240 1.00 51.60 130 ALA B C 1
ATOM 3153 O O . ALA B 1 133 ? 84.460 30.159 40.701 1.00 51.47 130 ALA B O 1
ATOM 3155 N N . THR B 1 134 ? 85.431 28.732 39.276 1.00 50.77 131 THR B N 1
ATOM 3156 C CA . THR B 1 134 ? 84.142 28.309 38.729 1.00 49.83 131 THR B CA 1
ATOM 3157 C C . THR B 1 134 ? 84.047 26.833 38.362 1.00 49.26 131 THR B C 1
ATOM 3158 O O . THR B 1 134 ? 84.764 26.348 37.479 1.00 49.07 131 THR B O 1
ATOM 3162 N N . VAL B 1 135 ? 83.131 26.150 39.042 1.00 48.54 132 VAL B N 1
ATOM 3163 C CA . VAL B 1 135 ? 82.885 24.743 38.831 1.00 47.89 132 VAL B CA 1
ATOM 3164 C C . VAL B 1 135 ? 81.466 24.522 38.330 1.00 47.62 132 VAL B C 1
ATOM 3165 O O . VAL B 1 135 ? 80.556 25.263 38.669 1.00 47.65 132 VAL B O 1
ATOM 3169 N N . PHE B 1 136 ? 81.284 23.474 37.537 1.00 47.38 133 PHE B N 1
ATOM 3170 C CA . PHE B 1 136 ? 79.974 23.125 37.008 1.00 47.12 133 PHE B CA 1
ATOM 3171 C C . PHE B 1 136 ? 79.378 21.856 37.653 1.00 47.07 133 PHE B C 1
ATOM 3172 O O . PHE B 1 136 ? 80.068 20.855 37.867 1.00 47.03 133 PHE B O 1
ATOM 3180 N N . GLY B 1 137 ? 78.086 21.915 37.965 1.00 47.16 134 GLY B N 1
ATOM 3181 C CA . GLY B 1 137 ? 77.404 20.783 38.557 1.00 47.24 134 GLY B CA 1
ATOM 3182 C C . GLY B 1 137 ? 76.493 20.154 37.526 1.00 47.68 134 GLY B C 1
ATOM 3183 O O . GLY B 1 137 ? 76.103 20.783 36.536 1.00 47.28 134 GLY B O 1
ATOM 3184 N N . TYR B 1 138 ? 76.163 18.892 37.754 1.00 48.43 135 TYR B N 1
ATOM 3185 C CA . TYR B 1 138 ? 75.288 18.138 36.867 1.00 49.36 135 TYR B CA 1
ATOM 3186 C C . TYR B 1 138 ? 74.604 17.164 37.799 1.00 51.02 135 TYR B C 1
ATOM 3187 O O . TYR B 1 138 ? 75.285 16.499 38.572 1.00 51.01 135 TYR B O 1
ATOM 3196 N N . GLN B 1 139 ? 73.278 17.076 37.758 1.00 53.20 136 GLN B N 1
ATOM 3197 C CA . GLN B 1 139 ? 72.565 16.145 38.647 1.00 55.51 136 GLN B CA 1
ATOM 3198 C C . GLN B 1 139 ? 72.801 14.659 38.346 1.00 57.54 136 GLN B C 1
ATOM 3199 O O . GLN B 1 139 ? 72.218 14.109 37.415 1.00 57.96 136 GLN B O 1
ATOM 3205 N N . VAL B 1 140 ? 73.653 14.016 39.144 1.00 59.87 137 VAL B N 1
ATOM 3206 C CA . VAL B 1 140 ? 73.951 12.597 38.975 1.00 62.13 137 VAL B CA 1
ATOM 3207 C C . VAL B 1 140 ? 72.885 11.816 39.722 1.00 63.58 137 VAL B C 1
ATOM 3208 O O . VAL B 1 140 ? 72.071 12.387 40.452 1.00 64.36 137 VAL B O 1
ATOM 3218 N N . ASP B 1 142 ? 74.061 8.894 41.078 1.00 65.82 139 ASP B N 1
ATOM 3219 C CA . ASP B 1 142 ? 75.039 8.215 41.938 1.00 65.12 139 ASP B CA 1
ATOM 3220 C C . ASP B 1 142 ? 75.847 9.305 42.720 1.00 64.23 139 ASP B C 1
ATOM 3221 O O . ASP B 1 142 ? 77.047 9.519 42.452 1.00 64.20 139 ASP B O 1
ATOM 3226 N N . PRO B 1 143 ? 75.220 10.000 43.689 1.00 63.81 140 PRO B N 1
ATOM 3227 C CA . PRO B 1 143 ? 76.025 11.014 44.377 1.00 63.10 140 PRO B CA 1
ATOM 3228 C C . PRO B 1 143 ? 77.227 10.446 45.120 1.00 62.13 140 PRO B C 1
ATOM 3229 O O . PRO B 1 143 ? 78.318 11.037 45.074 1.00 62.30 140 PRO B O 1
ATOM 3233 N N . GLU B 1 144 ? 77.040 9.306 45.792 1.00 61.11 141 GLU B N 1
ATOM 3234 C CA . GLU B 1 144 ? 78.149 8.686 46.516 1.00 59.84 141 GLU B CA 1
ATOM 3235 C C . GLU B 1 144 ? 79.374 8.734 45.607 1.00 58.84 141 GLU B C 1
ATOM 3236 O O . GLU B 1 144 ? 80.360 9.423 45.910 1.00 58.75 141 GLU B O 1
ATOM 3242 N N . ARG B 1 145 ? 79.276 8.018 44.480 1.00 57.63 142 ARG B N 1
ATOM 3243 C CA . ARG B 1 145 ? 80.353 7.904 43.494 1.00 56.57 142 ARG B CA 1
ATOM 3244 C C . ARG B 1 145 ? 80.842 9.201 42.822 1.00 55.96 142 ARG B C 1
ATOM 3245 O O . ARG B 1 145 ? 81.608 9.152 41.849 1.00 55.80 142 ARG B O 1
ATOM 3247 N N . PHE B 1 146 ? 80.423 10.356 43.334 1.00 55.37 143 PHE B N 1
ATOM 3248 C CA . PHE B 1 146 ? 80.854 11.618 42.740 1.00 54.87 143 PHE B CA 1
ATOM 3249 C C . PHE B 1 146 ? 81.124 12.679 43.798 1.00 54.47 143 PHE B C 1
ATOM 3250 O O . PHE B 1 146 ? 80.625 12.570 44.920 1.00 54.38 143 PHE B O 1
ATOM 3252 N N . GLY B 1 147 ? 81.932 13.680 43.438 1.00 54.03 144 GLY B N 1
ATOM 3253 C CA . GLY B 1 147 ? 82.194 14.781 44.338 1.00 53.63 144 GLY B CA 1
ATOM 3254 C C . GLY B 1 147 ? 80.920 15.590 44.188 1.00 53.53 144 GLY B C 1
ATOM 3255 O O . GLY B 1 147 ? 80.459 15.792 43.067 1.00 53.32 144 GLY B O 1
ATOM 3256 N N . VAL B 1 148 ? 80.335 16.037 45.296 1.00 53.57 145 VAL B N 1
ATOM 3257 C CA . VAL B 1 148 ? 79.081 16.791 45.241 1.00 53.77 145 VAL B CA 1
ATOM 3258 C C . VAL B 1 148 ? 79.152 18.209 45.822 1.00 54.18 145 VAL B C 1
ATOM 3259 O O . VAL B 1 148 ? 79.917 18.475 46.757 1.00 54.18 145 VAL B O 1
ATOM 3263 N N . VAL B 1 149 ? 78.339 19.110 45.275 1.00 54.65 146 VAL B N 1
ATOM 3264 C CA . VAL B 1 149 ? 78.322 20.492 45.733 1.00 55.23 146 VAL B CA 1
ATOM 3265 C C . VAL B 1 149 ? 76.978 20.938 46.297 1.00 55.53 146 VAL B C 1
ATOM 3266 O O . VAL B 1 149 ? 75.962 20.994 45.587 1.00 55.53 146 VAL B O 1
ATOM 3268 N N . GLU B 1 150 ? 76.959 21.250 47.584 1.00 55.84 147 GLU B N 1
ATOM 3269 C CA . GLU B 1 150 ? 75.731 21.769 48.141 1.00 56.40 147 GLU B CA 1
ATOM 3270 C C . GLU B 1 150 ? 75.965 23.260 48.066 1.00 56.54 147 GLU B C 1
ATOM 3271 O O . GLU B 1 150 ? 77.073 23.717 48.321 1.00 56.28 147 GLU B O 1
ATOM 3277 N N . PHE B 1 151 ? 74.923 24.012 47.731 1.00 57.06 148 PHE B N 1
ATOM 3278 C CA . PHE B 1 151 ? 75.027 25.470 47.610 1.00 57.75 148 PHE B CA 1
ATOM 3279 C C . PHE B 1 151 ? 73.712 26.138 48.005 1.00 58.14 148 PHE B C 1
ATOM 3280 O O . PHE B 1 151 ? 72.796 25.463 48.504 1.00 58.31 148 PHE B O 1
ATOM 3288 N N . ASP B 1 152 ? 73.622 27.457 47.796 1.00 58.63 149 ASP B N 1
ATOM 3289 C CA . ASP B 1 152 ? 72.406 28.228 48.123 1.00 59.06 149 ASP B CA 1
ATOM 3290 C C . ASP B 1 152 ? 72.335 29.542 47.338 1.00 59.34 149 ASP B C 1
ATOM 3291 O O . ASP B 1 152 ? 73.338 30.262 47.253 1.00 59.57 149 ASP B O 1
ATOM 3293 N N . ASP B 1 153 ? 71.147 29.837 46.784 1.00 59.52 150 ASP B N 1
ATOM 3294 C CA . ASP B 1 153 ? 70.856 31.055 46.003 1.00 59.47 150 ASP B CA 1
ATOM 3295 C C . ASP B 1 153 ? 72.091 31.690 45.378 1.00 59.53 150 ASP B C 1
ATOM 3296 O O . ASP B 1 153 ? 72.884 32.351 46.057 1.00 59.16 150 ASP B O 1
ATOM 3298 N N . ASN B 1 154 ? 72.247 31.507 44.074 1.00 59.84 151 ASN B N 1
ATOM 3299 C CA . ASN B 1 154 ? 73.422 32.044 43.407 1.00 60.44 151 ASN B CA 1
ATOM 3300 C C . ASN B 1 154 ? 74.464 30.940 43.494 1.00 60.50 151 ASN B C 1
ATOM 3301 O O . ASN B 1 154 ? 75.491 30.964 42.794 1.00 60.81 151 ASN B O 1
ATOM 3302 N N . PHE B 1 155 ? 74.180 29.959 44.358 1.00 60.12 152 PHE B N 1
ATOM 3303 C CA . PHE B 1 155 ? 75.087 28.839 44.535 1.00 59.51 152 PHE B CA 1
ATOM 3304 C C . PHE B 1 155 ? 76.130 28.959 45.644 1.00 59.29 152 PHE B C 1
ATOM 3305 O O . PHE B 1 155 ? 75.868 28.550 46.785 1.00 59.39 152 PHE B O 1
ATOM 3306 N N . ARG B 1 156 ? 77.308 29.506 45.316 1.00 58.79 153 ARG B N 1
ATOM 3307 C CA . ARG B 1 156 ? 78.375 29.639 46.298 1.00 58.21 153 ARG B CA 1
ATOM 3308 C C . ARG B 1 156 ? 78.829 28.263 46.769 1.00 57.56 153 ARG B C 1
ATOM 3309 O O . ARG B 1 156 ? 79.996 27.878 46.663 1.00 57.32 153 ARG B O 1
ATOM 3310 N N . ALA B 1 157 ? 77.893 27.482 47.271 1.00 57.19 154 ALA B N 1
ATOM 3311 C CA . ALA B 1 157 ? 78.281 26.179 47.735 1.00 56.91 154 ALA B CA 1
ATOM 3312 C C . ALA B 1 157 ? 78.644 26.310 49.190 1.00 56.78 154 ALA B C 1
ATOM 3313 O O . ALA B 1 157 ? 79.683 26.861 49.541 1.00 56.98 154 ALA B O 1
ATOM 3314 N N . ILE B 1 158 ? 77.756 25.836 50.047 1.00 56.56 155 ILE B N 1
ATOM 3315 C CA . ILE B 1 158 ? 78.005 25.894 51.458 1.00 56.07 155 ILE B CA 1
ATOM 3316 C C . ILE B 1 158 ? 79.059 24.826 51.719 1.00 55.77 155 ILE B C 1
ATOM 3317 O O . ILE B 1 158 ? 80.008 25.043 52.472 1.00 55.74 155 ILE B O 1
ATOM 3319 N N . SER B 1 159 ? 78.919 23.684 51.046 1.00 55.28 156 SER B N 1
ATOM 3320 C CA . SER B 1 159 ? 79.823 22.546 51.249 1.00 54.73 156 SER B CA 1
ATOM 3321 C C . SER B 1 159 ? 80.273 21.848 49.980 1.00 54.63 156 SER B C 1
ATOM 3322 O O . SER B 1 159 ? 79.785 22.133 48.898 1.00 54.66 156 SER B O 1
ATOM 3325 N N . LEU B 1 160 ? 81.205 20.918 50.125 1.00 54.60 157 LEU B N 1
ATOM 3326 C CA . LEU B 1 160 ? 81.676 20.124 49.005 1.00 54.76 157 LEU B CA 1
ATOM 3327 C C . LEU B 1 160 ? 82.223 18.886 49.670 1.00 55.06 157 LEU B C 1
ATOM 3328 O O . LEU B 1 160 ? 83.355 18.874 50.116 1.00 54.87 157 LEU B O 1
ATOM 3330 N N . GLU B 1 161 ? 81.397 17.857 49.789 1.00 55.72 158 GLU B N 1
ATOM 3331 C CA . GLU B 1 161 ? 81.847 16.603 50.390 1.00 56.55 158 GLU B CA 1
ATOM 3332 C C . GLU B 1 161 ? 82.258 15.652 49.241 1.00 57.11 158 GLU B C 1
ATOM 3333 O O . GLU B 1 161 ? 81.552 15.586 48.223 1.00 57.15 158 GLU B O 1
ATOM 3335 N N . GLU B 1 162 ? 83.391 14.946 49.379 1.00 57.75 159 GLU B N 1
ATOM 3336 C CA . GLU B 1 162 ? 83.845 13.994 48.338 1.00 58.41 159 GLU B CA 1
ATOM 3337 C C . GLU B 1 162 ? 83.196 12.628 48.556 1.00 58.71 159 GLU B C 1
ATOM 3338 O O . GLU B 1 162 ? 83.082 12.169 49.693 1.00 58.75 159 GLU B O 1
ATOM 3344 N N . LYS B 1 163 ? 82.783 11.987 47.460 1.00 59.11 160 LYS B N 1
ATOM 3345 C CA . LYS B 1 163 ? 82.098 10.687 47.504 1.00 59.48 160 LYS B CA 1
ATOM 3346 C C . LYS B 1 163 ? 81.373 10.546 48.843 1.00 59.87 160 LYS B C 1
ATOM 3347 O O . LYS B 1 163 ? 81.515 9.536 49.525 1.00 59.87 160 LYS B O 1
ATOM 3349 N N . PRO B 1 164 ? 80.570 11.554 49.229 1.00 60.31 161 PRO B N 1
ATOM 3350 C CA . PRO B 1 164 ? 79.835 11.532 50.509 1.00 60.58 161 PRO B CA 1
ATOM 3351 C C . PRO B 1 164 ? 79.125 10.228 50.884 1.00 60.80 161 PRO B C 1
ATOM 3352 O O . PRO B 1 164 ? 77.951 10.030 50.535 1.00 60.94 161 PRO B O 1
ATOM 3356 N N . LYS B 1 165 ? 79.841 9.364 51.610 1.00 60.88 162 LYS B N 1
ATOM 3357 C CA . LYS B 1 165 ? 79.317 8.073 52.072 1.00 60.93 162 LYS B CA 1
ATOM 3358 C C . LYS B 1 165 ? 77.868 8.182 52.587 1.00 60.94 162 LYS B C 1
ATOM 3359 O O . LYS B 1 165 ? 77.250 7.174 52.974 1.00 60.92 162 LYS B O 1
ATOM 3361 N N . GLN B 1 166 ? 77.321 9.396 52.591 1.00 60.89 163 GLN B N 1
ATOM 3362 C CA . GLN B 1 166 ? 75.968 9.548 53.069 1.00 60.80 163 GLN B CA 1
ATOM 3363 C C . GLN B 1 166 ? 74.933 10.427 52.316 1.00 60.61 163 GLN B C 1
ATOM 3364 O O . GLN B 1 166 ? 74.129 9.860 51.565 1.00 60.79 163 GLN B O 1
ATOM 3366 N N . PRO B 1 167 ? 74.965 11.793 52.436 1.00 60.40 164 PRO B N 1
ATOM 3367 C CA . PRO B 1 167 ? 73.934 12.593 51.733 1.00 60.08 164 PRO B CA 1
ATOM 3368 C C . PRO B 1 167 ? 74.328 13.729 50.780 1.00 59.55 164 PRO B C 1
ATOM 3369 O O . PRO B 1 167 ? 74.709 13.493 49.633 1.00 59.66 164 PRO B O 1
ATOM 3373 N N . LYS B 1 168 ? 74.139 14.962 51.282 1.00 58.99 165 LYS B N 1
ATOM 3374 C CA . LYS B 1 168 ? 74.487 16.201 50.586 1.00 58.18 165 LYS B CA 1
ATOM 3375 C C . LYS B 1 168 ? 73.463 16.903 49.698 1.00 57.49 165 LYS B C 1
ATOM 3376 O O . LYS B 1 168 ? 72.662 17.743 50.128 1.00 57.38 165 LYS B O 1
ATOM 3377 N N . SER B 1 169 ? 73.556 16.589 48.417 1.00 56.72 166 SER B N 1
ATOM 3378 C CA . SER B 1 169 ? 72.666 17.119 47.401 1.00 55.77 166 SER B CA 1
ATOM 3379 C C . SER B 1 169 ? 72.916 16.147 46.268 1.00 55.17 166 SER B C 1
ATOM 3380 O O . SER B 1 169 ? 73.721 15.223 46.429 1.00 55.25 166 SER B O 1
ATOM 3383 N N . ASN B 1 170 ? 72.256 16.313 45.129 1.00 54.12 167 ASN B N 1
ATOM 3384 C CA . ASN B 1 170 ? 72.516 15.369 44.037 1.00 53.03 167 ASN B CA 1
ATOM 3385 C C . ASN B 1 170 ? 73.295 15.942 42.825 1.00 52.14 167 ASN B C 1
ATOM 3386 O O . ASN B 1 170 ? 73.302 15.340 41.748 1.00 51.92 167 ASN B O 1
ATOM 3391 N N . TRP B 1 171 ? 73.945 17.094 43.005 1.00 50.93 168 TRP B N 1
ATOM 3392 C CA . TRP B 1 171 ? 74.729 17.703 41.931 1.00 49.68 168 TRP B CA 1
ATOM 3393 C C . TRP B 1 171 ? 76.203 17.329 42.009 1.00 49.06 168 TRP B C 1
ATOM 3394 O O . TRP B 1 171 ? 76.884 17.686 42.968 1.00 48.84 168 TRP B O 1
ATOM 3405 N N . ALA B 1 172 ? 76.692 16.620 40.996 1.00 48.23 169 ALA B N 1
ATOM 3406 C CA . ALA B 1 172 ? 78.091 16.230 40.953 1.00 47.43 169 ALA B CA 1
ATOM 3407 C C . ALA B 1 172 ? 78.898 17.338 40.245 1.00 46.84 169 ALA B C 1
ATOM 3408 O O . ALA B 1 172 ? 78.384 18.037 39.360 1.00 46.80 169 ALA B O 1
ATOM 3410 N N . VAL B 1 173 ? 80.148 17.506 40.675 1.00 46.01 170 VAL B N 1
ATOM 3411 C CA . VAL B 1 173 ? 81.082 18.488 40.125 1.00 45.16 170 VAL B CA 1
ATOM 3412 C C . VAL B 1 173 ? 81.746 17.884 38.898 1.00 44.65 170 VAL B C 1
ATOM 3413 O O . VAL B 1 173 ? 82.484 16.903 38.986 1.00 44.51 170 VAL B O 1
ATOM 3417 N N . THR B 1 174 ? 81.491 18.484 37.750 1.00 44.07 171 THR B N 1
ATOM 3418 C CA . THR B 1 174 ? 82.034 17.970 36.513 1.00 43.59 171 THR B CA 1
ATOM 3419 C C . THR B 1 174 ? 83.522 18.286 36.366 1.00 43.33 171 THR B C 1
ATOM 3420 O O . THR B 1 174 ? 84.070 19.087 37.130 1.00 43.34 171 THR B O 1
ATOM 3424 N N . GLY B 1 175 ? 84.171 17.633 35.400 1.00 43.00 172 GLY B N 1
ATOM 3425 C CA . GLY B 1 175 ? 85.600 17.823 35.175 1.00 42.50 172 GLY B CA 1
ATOM 3426 C C . GLY B 1 175 ? 85.930 19.022 34.315 1.00 42.21 172 GLY B C 1
ATOM 3427 O O . GLY B 1 175 ? 86.712 18.946 33.376 1.00 42.03 172 GLY B O 1
ATOM 3428 N N . LEU B 1 176 ? 85.307 20.134 34.667 1.00 42.02 173 LEU B N 1
ATOM 3429 C CA . LEU B 1 176 ? 85.467 21.398 33.985 1.00 41.83 173 LEU B CA 1
ATOM 3430 C C . LEU B 1 176 ? 85.644 22.456 35.067 1.00 42.02 173 LEU B C 1
ATOM 3431 O O . LEU B 1 176 ? 84.779 22.626 35.915 1.00 41.95 173 LEU B O 1
ATOM 3436 N N . TYR B 1 177 ? 86.777 23.148 35.052 1.00 42.38 174 TYR B N 1
ATOM 3437 C CA . TYR B 1 177 ? 87.041 24.167 36.050 1.00 42.85 174 TYR B CA 1
ATOM 3438 C C . TYR B 1 177 ? 87.694 25.417 35.493 1.00 43.44 174 TYR B C 1
ATOM 3439 O O . TYR B 1 177 ? 88.415 25.370 34.496 1.00 43.34 174 TYR B O 1
ATOM 3448 N N . PHE B 1 178 ? 87.425 26.538 36.163 1.00 44.36 175 PHE B N 1
ATOM 3449 C CA . PHE B 1 178 ? 88.003 27.832 35.806 1.00 45.30 175 PHE B CA 1
ATOM 3450 C C . PHE B 1 178 ? 88.662 28.427 37.044 1.00 45.87 175 PHE B C 1
ATOM 3451 O O . PHE B 1 178 ? 88.051 28.521 38.117 1.00 45.84 175 PHE B O 1
ATOM 3459 N N . TYR B 1 179 ? 89.919 28.822 36.888 1.00 46.65 176 TYR B N 1
ATOM 3460 C CA . TYR B 1 179 ? 90.658 29.396 37.986 1.00 47.51 176 TYR B CA 1
ATOM 3461 C C . TYR B 1 179 ? 91.394 30.689 37.626 1.00 47.97 176 TYR B C 1
ATOM 3462 O O . TYR B 1 179 ? 91.558 31.050 36.457 1.00 48.20 176 TYR B O 1
ATOM 3471 N N . ASP B 1 180 ? 91.845 31.381 38.663 1.00 48.58 177 ASP B N 1
ATOM 3472 C CA . ASP B 1 180 ? 92.600 32.603 38.499 1.00 49.15 177 ASP B CA 1
ATOM 3473 C C . ASP B 1 180 ? 93.999 32.291 39.030 1.00 49.33 177 ASP B C 1
ATOM 3474 O O . ASP B 1 180 ? 94.271 31.155 39.455 1.00 49.58 177 ASP B O 1
ATOM 3479 N N . SER B 1 181 ? 94.876 33.294 39.007 1.00 49.44 178 SER B N 1
ATOM 3480 C CA . SER B 1 181 ? 96.258 33.162 39.468 1.00 49.40 178 SER B CA 1
ATOM 3481 C C . SER B 1 181 ? 96.453 32.508 40.827 1.00 49.33 178 SER B C 1
ATOM 3482 O O . SER B 1 181 ? 97.448 31.811 41.034 1.00 49.41 178 SER B O 1
ATOM 3485 N N . LYS B 1 182 ? 95.528 32.735 41.761 1.00 49.20 179 LYS B N 1
ATOM 3486 C CA . LYS B 1 182 ? 95.673 32.146 43.090 1.00 49.10 179 LYS B CA 1
ATOM 3487 C C . LYS B 1 182 ? 95.728 30.620 43.046 1.00 49.11 179 LYS B C 1
ATOM 3488 O O . LYS B 1 182 ? 96.116 29.980 44.028 1.00 49.03 179 LYS B O 1
ATOM 3490 N N . VAL B 1 183 ? 95.380 30.047 41.891 1.00 48.99 180 VAL B N 1
ATOM 3491 C CA . VAL B 1 183 ? 95.319 28.589 41.704 1.00 48.81 180 VAL B CA 1
ATOM 3492 C C . VAL B 1 183 ? 96.574 27.754 41.977 1.00 48.79 180 VAL B C 1
ATOM 3493 O O . VAL B 1 183 ? 96.527 26.728 42.667 1.00 48.61 180 VAL B O 1
ATOM 3497 N N . VAL B 1 184 ? 97.681 28.197 41.402 1.00 48.73 181 VAL B N 1
ATOM 3498 C CA . VAL B 1 184 ? 98.957 27.516 41.543 1.00 48.71 181 VAL B CA 1
ATOM 3499 C C . VAL B 1 184 ? 99.450 27.626 42.979 1.00 48.90 181 VAL B C 1
ATOM 3500 O O . VAL B 1 184 ? 100.162 26.757 43.494 1.00 48.67 181 VAL B O 1
ATOM 3504 N N . GLU B 1 185 ? 99.047 28.719 43.610 1.00 49.12 182 GLU B N 1
ATOM 3505 C CA . GLU B 1 185 ? 99.386 29.001 44.988 1.00 49.23 182 GLU B CA 1
ATOM 3506 C C . GLU B 1 185 ? 98.715 27.844 45.759 1.00 48.97 182 GLU B C 1
ATOM 3507 O O . GLU B 1 185 ? 99.395 27.064 46.441 1.00 49.07 182 GLU B O 1
ATOM 3513 N N . TYR B 1 186 ? 97.400 27.688 45.601 1.00 48.50 183 TYR B N 1
ATOM 3514 C CA . TYR B 1 186 ? 96.682 26.629 46.320 1.00 48.19 183 TYR B CA 1
ATOM 3515 C C . TYR B 1 186 ? 97.240 25.219 46.162 1.00 47.95 183 TYR B C 1
ATOM 3516 O O . TYR B 1 186 ? 97.619 24.573 47.133 1.00 47.90 183 TYR B O 1
ATOM 3525 N N . ALA B 1 187 ? 97.289 24.751 44.930 1.00 47.66 184 ALA B N 1
ATOM 3526 C CA . ALA B 1 187 ? 97.787 23.432 44.625 1.00 47.35 184 ALA B CA 1
ATOM 3527 C C . ALA B 1 187 ? 99.056 23.053 45.359 1.00 47.19 184 ALA B C 1
ATOM 3528 O O . ALA B 1 187 ? 99.268 21.886 45.655 1.00 47.12 184 ALA B O 1
ATOM 3530 N N . LYS B 1 188 ? 99.917 24.021 45.647 1.00 47.15 185 LYS B N 1
ATOM 3531 C CA . LYS B 1 188 ? 101.168 23.699 46.325 1.00 47.18 185 LYS B CA 1
ATOM 3532 C C . LYS B 1 188 ? 100.950 23.296 47.781 1.00 47.32 185 LYS B C 1
ATOM 3533 O O . LYS B 1 188 ? 101.757 22.553 48.366 1.00 47.18 185 LYS B O 1
ATOM 3539 N N . GLN B 1 189 ? 99.849 23.765 48.364 1.00 47.56 186 GLN B N 1
ATOM 3540 C CA . GLN B 1 189 ? 99.548 23.386 49.728 1.00 47.78 186 GLN B CA 1
ATOM 3541 C C . GLN B 1 189 ? 98.475 22.313 49.862 1.00 47.49 186 GLN B C 1
ATOM 3542 O O . GLN B 1 189 ? 97.733 22.293 50.835 1.00 47.71 186 GLN B O 1
ATOM 3548 N N . VAL B 1 190 ? 98.396 21.416 48.889 1.00 47.13 187 VAL B N 1
ATOM 3549 C CA . VAL B 1 190 ? 97.439 20.325 48.947 1.00 46.87 187 VAL B CA 1
ATOM 3550 C C . VAL B 1 190 ? 98.237 19.105 49.419 1.00 46.89 187 VAL B C 1
ATOM 3551 O O . VAL B 1 190 ? 99.380 18.898 49.010 1.00 47.02 187 VAL B O 1
ATOM 3555 N N . LYS B 1 191 ? 97.659 18.315 50.310 1.00 46.95 188 LYS B N 1
ATOM 3556 C CA . LYS B 1 191 ? 98.344 17.119 50.785 1.00 46.93 188 LYS B CA 1
ATOM 3557 C C . LYS B 1 191 ? 97.567 15.922 50.240 1.00 46.91 188 LYS B C 1
ATOM 3558 O O . LYS B 1 191 ? 96.365 16.018 49.975 1.00 46.96 188 LYS B O 1
ATOM 3560 N N . PRO B 1 192 ? 98.235 14.776 50.077 1.00 47.12 189 PRO B N 1
ATOM 3561 C CA . PRO B 1 192 ? 97.616 13.554 49.555 1.00 47.48 189 PRO B CA 1
ATOM 3562 C C . PRO B 1 192 ? 96.371 13.044 50.311 1.00 47.98 189 PRO B C 1
ATOM 3563 O O . PRO B 1 192 ? 96.389 12.886 51.540 1.00 48.18 189 PRO B O 1
ATOM 3567 N N . SER B 1 193 ? 95.300 12.760 49.569 1.00 48.55 190 SER B N 1
ATOM 3568 C CA . SER B 1 193 ? 94.066 12.233 50.159 1.00 49.07 190 SER B CA 1
ATOM 3569 C C . SER B 1 193 ? 94.329 10.868 50.776 1.00 49.37 190 SER B C 1
ATOM 3570 O O . SER B 1 193 ? 95.453 10.364 50.760 1.00 49.53 190 SER B O 1
ATOM 3573 N N . GLU B 1 194 ? 93.278 10.263 51.314 1.00 49.79 191 GLU B N 1
ATOM 3574 C CA . GLU B 1 194 ? 93.405 8.919 51.872 1.00 50.00 191 GLU B CA 1
ATOM 3575 C C . GLU B 1 194 ? 93.780 7.989 50.679 1.00 50.10 191 GLU B C 1
ATOM 3576 O O . GLU B 1 194 ? 94.529 7.017 50.848 1.00 50.25 191 GLU B O 1
ATOM 3578 N N . ARG B 1 195 ? 93.268 8.333 49.481 1.00 50.09 192 ARG B N 1
ATOM 3579 C CA . ARG B 1 195 ? 93.508 7.601 48.224 1.00 49.85 192 ARG B CA 1
ATOM 3580 C C . ARG B 1 195 ? 94.941 7.744 47.706 1.00 49.63 192 ARG B C 1
ATOM 3581 O O . ARG B 1 195 ? 95.346 7.023 46.801 1.00 49.74 192 ARG B O 1
ATOM 3583 N N . GLY B 1 196 ? 95.697 8.690 48.260 1.00 49.28 193 GLY B N 1
ATOM 3584 C CA . GLY B 1 196 ? 97.084 8.866 47.868 1.00 48.72 193 GLY B CA 1
ATOM 3585 C C . GLY B 1 196 ? 97.392 9.773 46.699 1.00 48.43 193 GLY B C 1
ATOM 3586 O O . GLY B 1 196 ? 98.525 9.808 46.212 1.00 48.56 193 GLY B O 1
ATOM 3587 N N . GLU B 1 197 ? 96.406 10.527 46.240 1.00 48.07 194 GLU B N 1
ATOM 3588 C CA . GLU B 1 197 ? 96.640 11.404 45.107 1.00 47.69 194 GLU B CA 1
ATOM 3589 C C . GLU B 1 197 ? 96.406 12.807 45.625 1.00 47.72 194 GLU B C 1
ATOM 3590 O O . GLU B 1 197 ? 95.842 12.950 46.714 1.00 47.90 194 GLU B O 1
ATOM 3596 N N . LEU B 1 198 ? 96.848 13.826 44.878 1.00 47.67 195 LEU B N 1
ATOM 3597 C CA . LEU B 1 198 ? 96.605 15.223 45.248 1.00 47.58 195 LEU B CA 1
ATOM 3598 C C . LEU B 1 198 ? 95.300 15.614 44.557 1.00 47.68 195 LEU B C 1
ATOM 3599 O O . LEU B 1 198 ? 95.300 15.921 43.368 1.00 47.60 195 LEU B O 1
ATOM 3604 N N . GLU B 1 199 ? 94.199 15.614 45.307 1.00 47.78 196 GLU B N 1
ATOM 3605 C CA . GLU B 1 199 ? 92.859 15.903 44.775 1.00 47.88 196 GLU B CA 1
ATOM 3606 C C . GLU B 1 199 ? 92.518 17.342 44.356 1.00 47.88 196 GLU B C 1
ATOM 3607 O O . GLU B 1 199 ? 92.866 18.308 45.027 1.00 47.84 196 GLU B O 1
ATOM 3613 N N . ILE B 1 200 ? 91.799 17.478 43.253 1.00 47.84 197 ILE B N 1
ATOM 3614 C CA . ILE B 1 200 ? 91.415 18.796 42.784 1.00 47.95 197 ILE B CA 1
ATOM 3615 C C . ILE B 1 200 ? 90.397 19.375 43.764 1.00 47.98 197 ILE B C 1
ATOM 3616 O O . ILE B 1 200 ? 90.260 20.595 43.901 1.00 47.99 197 ILE B O 1
ATOM 3621 N N . THR B 1 201 ? 89.686 18.484 44.449 1.00 47.98 198 THR B N 1
ATOM 3622 C CA . THR B 1 201 ? 88.661 18.898 45.405 1.00 47.93 198 THR B CA 1
ATOM 3623 C C . THR B 1 201 ? 89.259 19.762 46.489 1.00 47.90 198 THR B C 1
ATOM 3624 O O . THR B 1 201 ? 88.625 20.710 46.935 1.00 47.89 198 THR B O 1
ATOM 3628 N N . SER B 1 202 ? 90.473 19.427 46.912 1.00 47.81 199 SER B N 1
ATOM 3629 C CA . SER B 1 202 ? 91.163 20.223 47.906 1.00 47.82 199 SER B CA 1
ATOM 3630 C C . SER B 1 202 ? 91.299 21.672 47.408 1.00 48.14 199 SER B C 1
ATOM 3631 O O . SER 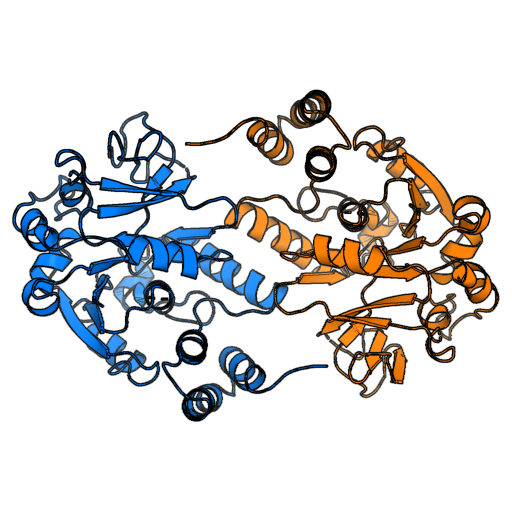B 1 202 ? 90.955 22.615 48.114 1.00 48.25 199 SER B O 1
ATOM 3634 N N . ILE B 1 203 ? 91.806 21.845 46.191 1.00 48.49 200 ILE B N 1
ATOM 3635 C CA . ILE B 1 203 ? 91.993 23.176 45.629 1.00 48.92 200 ILE B CA 1
ATOM 3636 C C . ILE B 1 203 ? 90.664 23.889 45.654 1.00 49.82 200 ILE B C 1
ATOM 3637 O O . ILE B 1 203 ? 90.598 25.113 45.756 1.00 49.84 200 ILE B O 1
ATOM 3642 N N . ASN B 1 204 ? 89.590 23.119 45.572 1.00 51.01 201 ASN B N 1
ATOM 3643 C CA . ASN B 1 204 ? 88.269 23.711 45.565 1.00 52.15 201 ASN B CA 1
ATOM 3644 C C . ASN B 1 204 ? 87.760 24.061 46.930 1.00 53.29 201 ASN B C 1
ATOM 3645 O O . ASN B 1 204 ? 87.070 25.055 47.096 1.00 53.44 201 ASN B O 1
ATOM 3650 N N . GLN B 1 205 ? 88.112 23.248 47.912 1.00 54.76 202 GLN B N 1
ATOM 3651 C CA . GLN B 1 205 ? 87.708 23.505 49.284 1.00 56.33 202 GLN B CA 1
ATOM 3652 C C . GLN B 1 205 ? 88.361 24.820 49.735 1.00 57.21 202 GLN B C 1
ATOM 3653 O O . GLN B 1 205 ? 87.911 25.459 50.675 1.00 57.75 202 GLN B O 1
ATOM 3667 N N . TYR B 1 207 ? 88.857 27.641 47.666 1.00 57.67 204 TYR B N 1
ATOM 3668 C CA . TYR B 1 207 ? 88.113 28.796 47.187 1.00 56.76 204 TYR B CA 1
ATOM 3669 C C . TYR B 1 207 ? 86.771 28.873 47.920 1.00 56.61 204 TYR B C 1
ATOM 3670 O O . TYR B 1 207 ? 86.152 29.951 47.973 1.00 56.55 204 TYR B O 1
ATOM 3679 N N . LEU B 1 208 ? 86.317 27.734 48.465 1.00 56.29 205 LEU B N 1
ATOM 3680 C CA . LEU B 1 208 ? 85.039 27.704 49.179 1.00 55.96 205 LEU B CA 1
ATOM 3681 C C . LEU B 1 208 ? 85.186 28.621 50.374 1.00 55.90 205 LEU B C 1
ATOM 3682 O O . LEU B 1 208 ? 84.493 29.650 50.455 1.00 56.08 205 LEU B O 1
ATOM 3687 N N . GLU B 1 209 ? 86.089 28.242 51.285 1.00 55.53 206 GLU B N 1
ATOM 3688 C CA . GLU B 1 209 ? 86.373 29.023 52.485 1.00 55.19 206 GLU B CA 1
ATOM 3689 C C . GLU B 1 209 ? 86.643 30.494 52.134 1.00 54.79 206 GLU B C 1
ATOM 3690 O O . GLU B 1 209 ? 85.979 31.397 52.664 1.00 54.65 206 GLU B O 1
ATOM 3696 N N . ALA B 1 210 ? 87.586 30.746 51.232 1.00 54.41 207 ALA B N 1
ATOM 3697 C CA . ALA B 1 210 ? 87.864 32.126 50.852 1.00 54.16 207 ALA B CA 1
ATOM 3698 C C . ALA B 1 210 ? 86.627 32.845 50.326 1.00 53.95 207 ALA B C 1
ATOM 3699 O O . ALA B 1 210 ? 86.659 34.038 49.992 1.00 53.87 207 ALA B O 1
ATOM 3700 N N . GLY B 1 211 ? 85.525 32.102 50.241 1.00 53.70 208 GLY B N 1
ATOM 3701 C CA . GLY B 1 211 ? 84.274 32.660 49.760 1.00 53.30 208 GLY B CA 1
ATOM 3702 C C . GLY B 1 211 ? 84.274 33.025 48.289 1.00 53.06 208 GLY B C 1
ATOM 3703 O O . GLY B 1 211 ? 83.309 33.602 47.793 1.00 52.98 208 GLY B O 1
ATOM 3704 N N . ASN B 1 212 ? 85.349 32.689 47.583 1.00 52.85 209 ASN B N 1
ATOM 3705 C CA . ASN B 1 212 ? 85.427 33.014 46.166 1.00 52.59 209 ASN B CA 1
ATOM 3706 C C . ASN B 1 212 ? 85.196 31.775 45.271 1.00 52.38 209 ASN B C 1
ATOM 3707 O O . ASN B 1 212 ? 86.010 31.482 44.388 1.00 52.41 209 ASN B O 1
ATOM 3709 N N . LEU B 1 213 ? 84.081 31.065 45.478 1.00 52.00 210 LEU B N 1
ATOM 3710 C CA . LEU B 1 213 ? 83.784 29.880 44.667 1.00 51.74 210 LEU B CA 1
ATOM 3711 C C . LEU B 1 213 ? 82.394 29.776 44.060 1.00 51.59 210 LEU B C 1
ATOM 3712 O O . LEU B 1 213 ? 81.509 29.192 44.656 1.00 51.54 210 LEU B O 1
ATOM 3717 N N . THR B 1 214 ? 82.216 30.301 42.859 1.00 51.39 211 THR B N 1
ATOM 3718 C CA . THR B 1 214 ? 80.923 30.260 42.167 1.00 51.19 211 THR B CA 1
ATOM 3719 C C . THR B 1 214 ? 80.563 28.893 41.521 1.00 51.11 211 THR B C 1
ATOM 3720 O O . THR B 1 214 ? 81.434 28.149 41.068 1.00 51.01 211 THR B O 1
ATOM 3724 N N . VAL B 1 215 ? 79.280 28.552 41.483 1.00 51.00 212 VAL B N 1
ATOM 3725 C CA . VAL B 1 215 ? 78.876 27.288 40.846 1.00 51.12 212 VAL B CA 1
ATOM 3726 C C . VAL B 1 215 ? 78.023 27.477 39.589 1.00 51.21 212 VAL B C 1
ATOM 3727 O O . VAL B 1 215 ? 77.087 28.281 39.571 1.00 51.23 212 VAL B O 1
ATOM 3731 N N . GLU B 1 216 ? 78.317 26.729 38.534 1.00 51.30 213 GLU B N 1
ATOM 3732 C CA . GLU B 1 216 ? 77.525 26.851 37.308 1.00 51.12 213 GLU B CA 1
ATOM 3733 C C . GLU B 1 216 ? 76.755 25.547 37.060 1.00 50.98 213 GLU B C 1
ATOM 3734 O O . GLU B 1 216 ? 77.340 24.473 36.839 1.00 51.21 213 GLU B O 1
ATOM 3740 N N . LEU B 1 217 ? 75.426 25.647 37.076 1.00 53.66 214 LEU B N 1
ATOM 3741 C CA . LEU B 1 217 ? 74.498 24.511 36.865 1.00 52.19 214 LEU B CA 1
ATOM 3742 C C . LEU B 1 217 ? 74.346 24.099 35.427 1.00 51.09 214 LEU B C 1
ATOM 3743 O O . LEU B 1 217 ? 74.002 24.906 34.595 1.00 50.36 214 LEU B O 1
ATOM 3748 N N . LEU B 1 218 ? 74.588 22.819 35.159 1.00 52.05 215 LEU B N 1
ATOM 3749 C CA . LEU B 1 218 ? 74.470 22.244 33.823 1.00 53.77 215 LEU B CA 1
ATOM 3750 C C . LEU B 1 218 ? 73.067 21.694 33.803 1.00 54.73 215 LEU B C 1
ATOM 3751 O O . LEU B 1 218 ? 72.800 20.587 34.270 1.00 52.35 215 LEU B O 1
ATOM 3756 N N . GLY B 1 219 ? 72.175 22.561 33.334 1.00 57.22 216 GLY B N 1
ATOM 3757 C CA . GLY B 1 219 ? 70.753 22.299 33.287 1.00 56.54 216 GLY B CA 1
ATOM 3758 C C . GLY B 1 219 ? 70.270 21.095 32.520 1.00 56.37 216 GLY B C 1
ATOM 3759 O O . GLY B 1 219 ? 71.016 20.207 32.131 1.00 57.44 216 GLY B O 1
ATOM 3760 N N . ARG B 1 220 ? 68.978 21.090 32.279 1.00 57.12 217 ARG B N 1
ATOM 3761 C CA . ARG B 1 220 ? 68.339 19.995 31.589 1.00 57.12 217 ARG B CA 1
ATOM 3762 C C . ARG B 1 220 ? 68.848 19.583 30.201 1.00 56.74 217 ARG B C 1
ATOM 3763 O O . ARG B 1 220 ? 69.316 18.464 30.051 1.00 60.73 217 ARG B O 1
ATOM 3771 N N . GLY B 1 221 ? 68.780 20.417 29.177 1.00 51.89 218 GLY B N 1
ATOM 3772 C CA . GLY B 1 221 ? 69.252 19.915 27.895 1.00 47.22 218 GLY B CA 1
ATOM 3773 C C . GLY B 1 221 ? 70.709 19.475 27.730 1.00 45.10 218 GLY B C 1
ATOM 3774 O O . GLY B 1 221 ? 71.101 19.109 26.629 1.00 40.05 218 GLY B O 1
ATOM 3775 N N . PHE B 1 222 ? 71.519 19.510 28.794 1.00 44.78 219 PHE B N 1
ATOM 3776 C CA . PHE B 1 222 ? 72.933 19.139 28.685 1.00 42.62 219 PHE B CA 1
ATOM 3777 C C . PHE B 1 222 ? 73.173 17.695 29.071 1.00 41.33 219 PHE B C 1
ATOM 3778 O O . PHE B 1 222 ? 72.541 17.160 29.967 1.00 40.05 219 PHE B O 1
ATOM 3786 N N . ALA B 1 223 ? 74.116 17.080 28.371 1.00 40.07 220 ALA B N 1
ATOM 3787 C CA . ALA B 1 223 ? 74.501 15.696 28.625 1.00 38.35 220 ALA B CA 1
ATOM 3788 C C . ALA B 1 223 ? 75.921 15.678 29.197 1.00 36.89 220 ALA B C 1
ATOM 3789 O O . ALA B 1 223 ? 76.787 16.385 28.719 1.00 39.51 220 ALA B O 1
ATOM 3791 N N . TRP B 1 224 ? 76.185 14.853 30.207 1.00 44.89 221 TRP B N 1
ATOM 3792 C CA . TRP B 1 224 ? 77.528 14.804 30.763 1.00 44.77 221 TRP B CA 1
ATOM 3793 C C . TRP B 1 224 ? 77.929 13.383 31.059 1.00 44.55 221 TRP B C 1
ATOM 3794 O O . TRP B 1 224 ? 77.131 12.618 31.542 1.00 44.76 221 TRP B O 1
ATOM 3805 N N . LEU B 1 225 ? 79.140 12.999 30.689 1.00 44.50 222 LEU B N 1
ATOM 3806 C CA . LEU B 1 225 ? 79.606 11.651 30.979 1.00 44.37 222 LEU B CA 1
ATOM 3807 C C . LEU B 1 225 ? 81.051 11.640 31.446 1.00 44.45 222 LEU B C 1
ATOM 3808 O O . LEU B 1 225 ? 81.817 12.515 31.070 1.00 44.30 222 LEU B O 1
ATOM 3813 N N . ASP B 1 226 ? 81.422 10.655 32.262 1.00 44.28 223 ASP B N 1
ATOM 3814 C CA . ASP B 1 226 ? 82.809 10.510 32.712 1.00 44.11 223 ASP B CA 1
ATOM 3815 C C . ASP B 1 226 ? 83.296 9.147 32.219 1.00 43.92 223 ASP B C 1
ATOM 3816 O O . ASP B 1 226 ? 83.262 8.182 32.954 1.00 44.07 223 ASP B O 1
ATOM 3821 N N . THR B 1 227 ? 83.733 9.081 30.972 1.00 43.54 224 THR B N 1
ATOM 3822 C CA . THR B 1 227 ? 84.202 7.840 30.361 1.00 43.31 224 THR B CA 1
ATOM 3823 C C . THR B 1 227 ? 85.480 7.214 30.974 1.00 42.96 224 THR B C 1
ATOM 3824 O O . THR B 1 227 ? 86.599 7.528 30.587 1.00 43.02 224 THR B O 1
ATOM 3828 N N . GLY B 1 228 ? 85.309 6.300 31.917 1.00 42.43 225 GLY B N 1
ATOM 3829 C CA . GLY B 1 228 ? 86.460 5.709 32.553 1.00 41.68 225 GLY B CA 1
ATOM 3830 C C . GLY B 1 228 ? 86.230 4.288 32.964 1.00 41.19 225 GLY B C 1
ATOM 3831 O O . GLY B 1 228 ? 87.029 3.714 33.680 1.00 41.19 225 GLY B O 1
ATOM 3832 N N . THR B 1 229 ? 85.110 3.737 32.533 1.00 40.76 226 THR B N 1
ATOM 3833 C CA . THR B 1 229 ? 84.774 2.342 32.803 1.00 40.54 226 THR B CA 1
ATOM 3834 C C . THR B 1 229 ? 84.373 1.703 31.476 1.00 40.12 226 THR B C 1
ATOM 3835 O O . THR B 1 229 ? 84.027 2.397 30.538 1.00 40.08 226 THR B O 1
ATOM 3839 N N . HIS B 1 230 ? 84.439 0.389 31.368 1.00 39.73 227 HIS B N 1
ATOM 3840 C CA . HIS B 1 230 ? 84.074 -0.246 30.105 1.00 39.38 227 HIS B CA 1
ATOM 3841 C C . HIS B 1 230 ? 82.667 0.115 29.647 1.00 39.08 227 HIS B C 1
ATOM 3842 O O . HIS B 1 230 ? 82.464 0.440 28.495 1.00 38.94 227 HIS B O 1
ATOM 3849 N N . ASP B 1 231 ? 81.701 0.076 30.556 1.00 39.03 228 ASP B N 1
ATOM 3850 C CA . ASP B 1 231 ? 80.321 0.414 30.224 1.00 39.07 228 ASP B CA 1
ATOM 3851 C C . ASP B 1 231 ? 80.051 1.871 29.898 1.00 39.10 228 ASP B C 1
ATOM 3852 O O . ASP B 1 231 ? 79.263 2.158 29.016 1.00 39.05 228 ASP B O 1
ATOM 3857 N N . SER B 1 232 ? 80.665 2.802 30.611 1.00 39.33 229 SER B N 1
ATOM 3858 C CA . SER B 1 232 ? 80.420 4.204 30.308 1.00 39.66 229 SER B CA 1
ATOM 3859 C C . SER B 1 232 ? 81.080 4.593 28.965 1.00 39.97 229 SER B C 1
ATOM 3860 O O . SER B 1 232 ? 80.632 5.512 28.278 1.00 40.03 229 SER B O 1
ATOM 3863 N N . LEU B 1 233 ? 82.130 3.873 28.588 1.00 40.35 230 LEU B N 1
ATOM 3864 C CA . LEU B 1 233 ? 82.802 4.115 27.329 1.00 40.78 230 LEU B CA 1
ATOM 3865 C C . LEU B 1 233 ? 81.853 3.766 26.196 1.00 41.09 230 LEU B C 1
ATOM 3866 O O . LEU B 1 233 ? 81.852 4.412 25.171 1.00 41.21 230 LEU B O 1
ATOM 3871 N N . ILE B 1 234 ? 81.039 2.739 26.388 1.00 41.57 231 ILE B N 1
ATOM 3872 C CA . ILE B 1 234 ? 80.082 2.333 25.381 1.00 42.18 231 ILE B CA 1
ATOM 3873 C C . ILE B 1 234 ? 78.877 3.266 25.333 1.00 42.33 231 ILE B C 1
ATOM 3874 O O . ILE B 1 234 ? 78.359 3.562 24.258 1.00 42.43 231 ILE B O 1
ATOM 3879 N N . GLU B 1 235 ? 78.417 3.701 26.501 1.00 42.62 232 GLU B N 1
ATOM 3880 C CA . GLU B 1 235 ? 77.284 4.602 26.588 1.00 42.78 232 GLU B CA 1
ATOM 3881 C C . GLU B 1 235 ? 77.632 5.851 25.818 1.00 42.19 232 GLU B C 1
ATOM 3882 O O . GLU B 1 235 ? 76.840 6.328 25.025 1.00 42.17 232 GLU B O 1
ATOM 3888 N N . ALA B 1 236 ? 78.834 6.375 26.065 1.00 41.38 233 ALA B N 1
ATOM 3889 C CA . ALA B 1 236 ? 79.319 7.591 25.419 1.00 40.34 233 ALA B CA 1
ATOM 3890 C C . ALA B 1 236 ? 79.316 7.422 23.940 1.00 39.71 233 ALA B C 1
ATOM 3891 O O . ALA B 1 236 ? 78.731 8.218 23.249 1.00 39.70 233 ALA B O 1
ATOM 3893 N N . SER B 1 237 ? 79.976 6.381 23.448 1.00 38.90 234 SER B N 1
ATOM 3894 C CA . SER B 1 237 ? 80.009 6.127 22.017 1.00 38.05 234 SER B CA 1
ATOM 3895 C C . SER B 1 237 ? 78.601 6.074 21.404 1.00 37.71 234 SER B C 1
ATOM 3896 O O . SER B 1 237 ? 78.299 6.796 20.456 1.00 37.53 234 SER B O 1
ATOM 3899 N N . THR B 1 238 ? 77.748 5.220 21.962 1.00 37.27 235 THR B N 1
ATOM 3900 C CA . THR B 1 238 ? 76.389 5.039 21.474 1.00 36.88 235 THR B CA 1
ATOM 3901 C C . THR B 1 238 ? 75.608 6.350 21.435 1.00 36.87 235 THR B C 1
ATOM 3902 O O . THR B 1 238 ? 74.798 6.582 20.538 1.00 36.84 235 THR B O 1
ATOM 3904 N N . PHE B 1 239 ? 75.878 7.219 22.393 1.00 36.69 236 PHE B N 1
ATOM 3905 C CA . PHE B 1 239 ? 75.189 8.494 22.476 1.00 36.53 236 PHE B CA 1
ATOM 3906 C C . PHE B 1 239 ? 75.560 9.441 21.353 1.00 37.07 236 PHE B C 1
ATOM 3907 O O . PHE B 1 239 ? 74.699 10.006 20.689 1.00 36.81 236 PHE B O 1
ATOM 3915 N N . VAL B 1 240 ? 76.857 9.627 21.165 1.00 37.29 237 VAL B N 1
ATOM 3916 C CA . VAL B 1 240 ? 77.348 10.508 20.146 1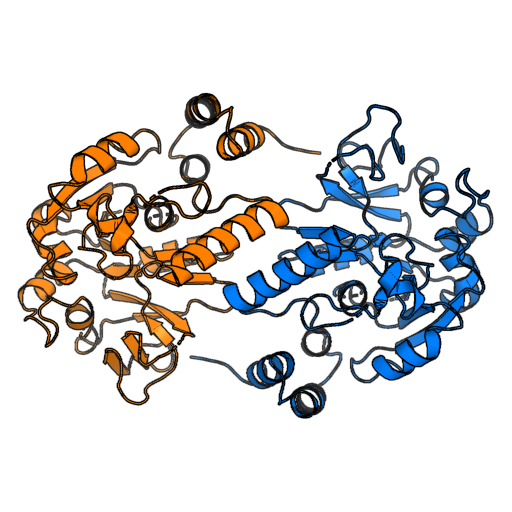.00 37.37 237 VAL B CA 1
ATOM 3917 C C . VAL B 1 240 ? 76.923 9.991 18.807 1.00 37.94 237 VAL B C 1
ATOM 3918 O O . VAL B 1 240 ? 76.524 10.777 17.952 1.00 37.90 237 VAL B O 1
ATOM 3922 N N . GLN B 1 241 ? 76.987 8.677 18.612 1.00 38.30 238 GLN B N 1
ATOM 3923 C CA . GLN B 1 241 ? 76.592 8.122 17.324 1.00 38.74 238 GLN B CA 1
ATOM 3924 C C . GLN B 1 241 ? 75.120 8.357 17.079 1.00 39.24 238 GLN B C 1
ATOM 3925 O O . GLN B 1 241 ? 74.715 8.698 15.966 1.00 39.37 238 GLN B O 1
ATOM 3931 N N . THR B 1 242 ? 74.314 8.177 18.117 1.00 39.84 239 THR B N 1
ATOM 3932 C CA . THR B 1 242 ? 72.882 8.362 17.962 1.00 40.59 239 THR B CA 1
ATOM 3933 C C . THR B 1 242 ? 72.453 9.779 17.601 1.00 40.71 239 THR B C 1
ATOM 3934 O O . THR B 1 242 ? 71.677 9.968 16.673 1.00 40.82 239 THR B O 1
ATOM 3938 N N . VAL B 1 243 ? 72.955 10.780 18.313 1.00 41.12 240 VAL B N 1
ATOM 3939 C CA . VAL B 1 243 ? 72.539 12.133 18.003 1.00 41.48 240 VAL B CA 1
ATOM 3940 C C . VAL B 1 243 ? 73.177 12.638 16.732 1.00 41.64 240 VAL B C 1
ATOM 3941 O O . VAL B 1 243 ? 72.598 13.457 16.027 1.00 41.77 240 VAL B O 1
ATOM 3945 N N . GLU B 1 244 ? 74.370 12.158 16.422 1.00 41.82 241 GLU B N 1
ATOM 3946 C CA . GLU B 1 244 ? 75.010 12.624 15.208 1.00 41.94 241 GLU B CA 1
ATOM 3947 C C . GLU B 1 244 ? 74.237 12.130 13.983 1.00 42.45 241 GLU B C 1
ATOM 3948 O O . GLU B 1 244 ? 74.007 12.871 13.041 1.00 42.46 241 GLU B O 1
ATOM 3954 N N . LYS B 1 245 ? 73.826 10.872 14.008 1.00 42.98 242 LYS B N 1
ATOM 3955 C CA . LYS B 1 245 ? 73.121 10.290 12.887 1.00 43.35 242 LYS B CA 1
ATOM 3956 C C . LYS B 1 245 ? 71.658 10.640 12.885 1.00 43.74 242 LYS B C 1
ATOM 3957 O O . LYS B 1 245 ? 71.048 10.827 11.836 1.00 43.78 242 LYS B O 1
ATOM 3963 N N . ARG B 1 246 ? 71.095 10.753 14.072 1.00 43.96 243 ARG B N 1
ATOM 3964 C CA . ARG B 1 246 ? 69.700 11.069 14.194 1.00 44.14 243 ARG B CA 1
ATOM 3965 C C . ARG B 1 246 ? 69.442 12.565 13.952 1.00 44.07 243 ARG B C 1
ATOM 3966 O O . ARG B 1 246 ? 68.579 12.929 13.166 1.00 44.21 243 ARG B O 1
ATOM 3974 N N . GLN B 1 247 ? 70.205 13.436 14.598 1.00 44.01 244 GLN B N 1
ATOM 3975 C CA . GLN B 1 247 ? 69.974 14.859 14.452 1.00 44.07 244 GLN B CA 1
ATOM 3976 C C . GLN B 1 247 ? 70.860 15.651 13.504 1.00 44.38 244 GLN B C 1
ATOM 3977 O O . GLN B 1 247 ? 70.813 16.873 13.492 1.00 44.22 244 GLN B O 1
ATOM 3983 N N . GLY B 1 248 ? 71.689 14.970 12.728 1.00 44.82 245 GLY B N 1
ATOM 3984 C CA . GLY B 1 248 ? 72.510 15.657 11.753 1.00 45.24 245 GLY B CA 1
ATOM 3985 C C . GLY B 1 248 ? 73.664 16.591 12.061 1.00 45.73 245 GLY B C 1
ATOM 3986 O O . GLY B 1 248 ? 74.086 17.273 11.137 1.00 46.16 245 GLY B O 1
ATOM 3987 N N . PHE B 1 249 ? 74.176 16.690 13.284 1.00 45.88 246 PHE B N 1
ATOM 3988 C CA . PHE B 1 249 ? 75.337 17.560 13.498 1.00 45.93 246 PHE B CA 1
ATOM 3989 C C . PHE B 1 249 ? 76.446 16.716 14.106 1.00 45.62 246 PHE B C 1
ATOM 3990 O O . PHE B 1 249 ? 76.194 15.605 14.549 1.00 45.71 246 PHE B O 1
ATOM 3998 N N . LYS B 1 250 ? 77.671 17.225 14.125 1.00 45.15 247 LYS B N 1
ATOM 3999 C CA . LYS B 1 250 ? 78.780 16.480 14.693 1.00 44.64 247 LYS B CA 1
ATOM 4000 C C . LYS B 1 250 ? 79.194 17.059 16.025 1.00 44.01 247 LYS B C 1
ATOM 4001 O O . LYS B 1 250 ? 79.261 18.258 16.176 1.00 44.00 247 LYS B O 1
ATOM 4007 N N . ILE B 1 251 ? 79.473 16.208 16.999 1.00 43.60 248 ILE B N 1
ATOM 4008 C CA . ILE B 1 251 ? 79.916 16.699 18.305 1.00 43.41 248 ILE B CA 1
ATOM 4009 C C . ILE B 1 251 ? 81.442 16.651 18.379 1.00 43.07 248 ILE B C 1
ATOM 4010 O O . ILE B 1 251 ? 82.058 15.687 17.950 1.00 43.00 248 ILE B O 1
ATOM 4015 N N . ALA B 1 252 ? 82.044 17.707 18.910 1.00 42.98 249 ALA B N 1
ATOM 4016 C CA . ALA B 1 252 ? 83.490 17.775 19.027 1.00 42.96 249 ALA B CA 1
ATOM 4017 C C . ALA B 1 252 ? 84.231 17.654 17.694 1.00 42.87 249 ALA B C 1
ATOM 4018 O O . ALA B 1 252 ? 85.208 16.922 17.581 1.00 42.86 249 ALA B O 1
ATOM 4020 N N . CYS B 1 253 ? 83.743 18.361 16.686 1.00 43.01 250 CYS B N 1
ATOM 4021 C CA . CYS B 1 253 ? 84.377 18.379 15.375 1.00 43.22 250 CYS B CA 1
ATOM 4022 C C . CYS B 1 253 ? 85.253 19.636 15.409 1.00 43.63 250 CYS B C 1
ATOM 4023 O O . CYS B 1 253 ? 84.792 20.760 15.167 1.00 43.77 250 CYS B O 1
ATOM 4026 N N . LEU B 1 254 ? 86.528 19.436 15.708 1.00 44.09 251 LEU B N 1
ATOM 4027 C CA . LEU B 1 254 ? 87.434 20.553 15.872 1.00 44.49 251 LEU B CA 1
ATOM 4028 C C . LEU B 1 254 ? 87.550 21.508 14.698 1.00 44.91 251 LEU B C 1
ATOM 4029 O O . LEU B 1 254 ? 87.367 22.715 14.857 1.00 44.85 251 LEU B O 1
ATOM 4034 N N . GLU B 1 255 ? 87.857 20.998 13.517 1.00 45.46 252 GLU B N 1
ATOM 4035 C CA . GLU B 1 255 ? 87.989 21.911 12.406 1.00 46.03 252 GLU B CA 1
ATOM 4036 C C . GLU B 1 255 ? 86.731 22.772 12.277 1.00 46.46 252 GLU B C 1
ATOM 4037 O O . GLU B 1 255 ? 86.821 23.969 11.990 1.00 46.47 252 GLU B O 1
ATOM 4043 N N . GLU B 1 256 ? 85.557 22.193 12.504 1.00 47.02 253 GLU B N 1
ATOM 4044 C CA . GLU B 1 256 ? 84.351 22.988 12.383 1.00 47.59 253 GLU B CA 1
ATOM 4045 C C . GLU B 1 256 ? 84.266 24.072 13.466 1.00 47.83 253 GLU B C 1
ATOM 4046 O O . GLU B 1 256 ? 83.795 25.186 13.214 1.00 47.84 253 GLU B O 1
ATOM 4052 N N . ILE B 1 257 ? 84.711 23.761 14.677 1.00 48.09 254 ILE B N 1
ATOM 4053 C CA . ILE B 1 257 ? 84.665 24.756 15.744 1.00 48.33 254 ILE B CA 1
ATOM 4054 C C . ILE B 1 257 ? 85.626 25.895 15.403 1.00 48.88 254 ILE B C 1
ATOM 4055 O O . ILE B 1 257 ? 85.299 27.076 15.565 1.00 48.85 254 ILE B O 1
ATOM 4060 N N . ALA B 1 258 ? 86.808 25.525 14.917 1.00 49.42 255 ALA B N 1
ATOM 4061 C CA . ALA B 1 258 ? 87.822 26.498 14.546 1.00 50.03 255 ALA B CA 1
ATOM 4062 C C . ALA B 1 258 ? 87.281 27.409 13.465 1.00 50.49 255 ALA B C 1
ATOM 4063 O O . ALA B 1 258 ? 87.307 28.627 13.590 1.00 50.55 255 ALA B O 1
ATOM 4065 N N . TRP B 1 259 ? 86.780 26.809 12.401 1.00 50.93 256 TRP B N 1
ATOM 4066 C CA . TRP B 1 259 ? 86.230 27.558 11.287 1.00 51.54 256 TRP B CA 1
ATOM 4067 C C . TRP B 1 259 ? 85.314 28.700 11.715 1.00 51.98 256 TRP B C 1
ATOM 4068 O O . TRP B 1 259 ? 85.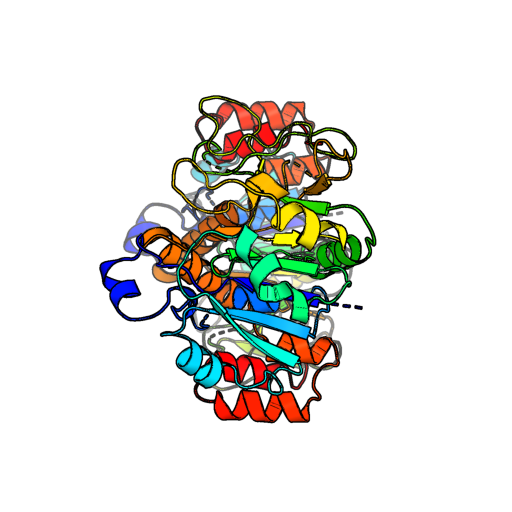584 29.869 11.430 1.00 51.84 256 TRP B O 1
ATOM 4079 N N . ARG B 1 260 ? 84.231 28.360 12.400 1.00 52.40 257 ARG B N 1
ATOM 4080 C CA . ARG B 1 260 ? 83.290 29.374 12.845 1.00 52.97 257 ARG B CA 1
ATOM 4081 C C . ARG B 1 260 ? 83.918 30.407 13.778 1.00 52.97 257 ARG B C 1
ATOM 4082 O O . ARG B 1 260 ? 83.482 31.559 13.839 1.00 53.05 257 ARG B O 1
ATOM 4090 N N . ASN B 1 261 ? 84.943 29.990 14.510 1.00 52.84 258 ASN B N 1
ATOM 4091 C CA . ASN B 1 261 ? 85.638 30.880 15.441 1.00 52.69 258 ASN B CA 1
ATOM 4092 C C . ASN B 1 261 ? 86.650 31.761 14.698 1.00 52.84 258 ASN B C 1
ATOM 4093 O O . ASN B 1 261 ? 87.405 32.538 15.304 1.00 52.79 258 ASN B O 1
ATOM 4098 N N . GLY B 1 262 ? 86.645 31.626 13.375 1.00 53.08 259 GLY B N 1
ATOM 4099 C CA . GLY B 1 262 ? 87.545 32.400 12.552 1.00 53.44 259 GLY B CA 1
ATOM 4100 C C . GLY B 1 262 ? 88.984 32.012 12.788 1.00 53.84 259 GLY B C 1
ATOM 4101 O O . GLY B 1 262 ? 89.899 32.762 12.425 1.00 53.76 259 GLY B O 1
ATOM 4102 N N . TRP B 1 263 ? 89.191 30.845 13.407 1.00 54.29 260 TRP B N 1
ATOM 4103 C CA . TRP B 1 263 ? 90.541 30.347 13.686 1.00 54.79 260 TRP B CA 1
ATOM 4104 C C . TRP B 1 263 ? 91.178 29.734 12.456 1.00 55.14 260 TRP B C 1
ATOM 4105 O O . TRP B 1 263 ? 92.401 29.701 12.351 1.00 55.20 260 TRP B O 1
ATOM 4116 N N . LEU B 1 264 ? 90.357 29.231 11.537 1.00 55.68 261 LEU B N 1
ATOM 4117 C CA . LEU B 1 264 ? 90.893 28.716 10.287 1.00 56.48 261 LEU B CA 1
ATOM 4118 C C . LEU B 1 264 ? 89.930 28.938 9.114 1.00 56.91 261 LEU B C 1
ATOM 4119 O O . LEU B 1 264 ? 88.709 28.790 9.227 1.00 56.84 261 LEU B O 1
ATOM 4124 N N . ASP B 1 265 ? 90.532 29.351 8.002 1.00 57.46 262 ASP B N 1
ATOM 4125 C CA . ASP B 1 265 ? 89.852 29.686 6.757 1.00 57.95 262 ASP B CA 1
ATOM 4126 C C . ASP B 1 265 ? 89.353 28.464 6.009 1.00 58.14 262 ASP B C 1
ATOM 4127 O O . ASP B 1 265 ? 89.853 27.349 6.208 1.00 58.17 262 ASP B O 1
ATOM 4132 N N . ASP B 1 266 ? 88.381 28.703 5.128 1.00 58.41 263 ASP B N 1
ATOM 4133 C CA . ASP B 1 266 ? 87.753 27.659 4.319 1.00 58.57 263 ASP B CA 1
ATOM 4134 C C . ASP B 1 266 ? 88.806 26.785 3.688 1.00 58.56 263 ASP B C 1
ATOM 4135 O O . ASP B 1 266 ? 88.618 25.579 3.527 1.00 58.68 263 ASP B O 1
ATOM 4140 N N . GLU B 1 267 ? 89.918 27.412 3.328 1.00 58.51 264 GLU B N 1
ATOM 4141 C CA . GLU B 1 267 ? 91.009 26.692 2.699 1.00 58.42 264 GLU B CA 1
ATOM 4142 C C . GLU B 1 267 ? 91.492 25.623 3.667 1.00 58.05 264 GLU B C 1
ATOM 4143 O O . GLU B 1 267 ? 91.743 24.477 3.270 1.00 58.02 264 GLU B O 1
ATOM 4149 N N . GLY B 1 268 ? 91.599 26.010 4.942 1.00 57.43 265 GLY B N 1
ATOM 4150 C CA . GLY B 1 268 ? 92.047 25.088 5.982 1.00 56.53 265 GLY B CA 1
ATOM 4151 C C . GLY B 1 268 ? 91.108 23.909 6.185 1.00 55.82 265 GLY B C 1
ATOM 4152 O O . GLY B 1 268 ? 91.543 22.748 6.294 1.00 55.77 265 GLY B O 1
ATOM 4153 N N . VAL B 1 269 ? 89.814 24.218 6.245 1.00 55.07 266 VAL B N 1
ATOM 4154 C CA . VAL B 1 269 ? 88.796 23.197 6.406 1.00 54.27 266 VAL B CA 1
ATOM 4155 C C . VAL B 1 269 ? 88.795 22.232 5.228 1.00 53.98 266 VAL B C 1
ATOM 4156 O O . VAL B 1 269 ? 88.547 21.036 5.400 1.00 54.02 266 VAL B O 1
ATOM 4160 N N . LYS B 1 270 ? 89.073 22.746 4.033 1.00 53.65 267 LYS B N 1
ATOM 4161 C CA . LYS B 1 270 ? 89.091 21.893 2.857 1.00 53.43 267 LYS B CA 1
ATOM 4162 C C . LYS B 1 270 ? 90.275 20.895 2.862 1.00 52.93 267 LYS B C 1
ATOM 4163 O O . LYS B 1 270 ? 90.120 19.744 2.433 1.00 52.90 267 LYS B O 1
ATOM 4169 N N . ARG B 1 271 ? 91.444 21.312 3.358 1.00 52.40 268 ARG B N 1
ATOM 4170 C CA . ARG B 1 271 ? 92.602 20.408 3.392 1.00 51.87 268 ARG B CA 1
ATOM 4171 C C . ARG B 1 271 ? 92.294 19.247 4.322 1.00 51.61 268 ARG B C 1
ATOM 4172 O O . ARG B 1 271 ? 92.699 18.106 4.079 1.00 51.49 268 ARG B O 1
ATOM 4174 N N . ALA B 1 272 ? 91.561 19.559 5.384 1.00 51.31 269 ALA B N 1
ATOM 4175 C CA . ALA B 1 272 ? 91.168 18.573 6.378 1.00 51.00 269 ALA B CA 1
ATOM 4176 C C . ALA B 1 272 ? 90.134 17.599 5.810 1.00 50.86 269 ALA B C 1
ATOM 4177 O O . ALA B 1 272 ? 90.369 16.385 5.736 1.00 50.78 269 ALA B O 1
ATOM 4179 N N . ALA B 1 273 ? 88.989 18.135 5.403 1.00 50.53 270 ALA B N 1
ATOM 4180 C CA . ALA B 1 273 ? 87.927 17.303 4.867 1.00 50.36 270 ALA B CA 1
ATOM 4181 C C . ALA B 1 273 ? 88.454 16.381 3.766 1.00 50.31 270 ALA B C 1
ATOM 4182 O O . ALA B 1 273 ? 87.949 15.283 3.557 1.00 50.16 270 ALA B O 1
ATOM 4184 N N . SER B 1 274 ? 89.482 16.840 3.066 1.00 50.42 271 SER B N 1
ATOM 4185 C CA . SER B 1 274 ? 90.049 16.047 1.998 1.00 50.54 271 SER B CA 1
ATOM 4186 C C . SER B 1 274 ? 90.726 14.807 2.533 1.00 50.70 271 SER B C 1
ATOM 4187 O O . SER B 1 274 ? 90.404 13.699 2.103 1.00 50.76 271 SER B O 1
ATOM 4188 N N . SER B 1 275 ? 91.654 14.993 3.474 1.00 50.79 272 SER B N 1
ATOM 4189 C CA . SER B 1 275 ? 92.407 13.888 4.063 1.00 50.82 272 SER B CA 1
ATOM 4190 C C . SER B 1 275 ? 91.544 12.975 4.909 1.00 50.97 272 SER B C 1
ATOM 4191 O O . SER B 1 275 ? 92.052 12.006 5.481 1.00 51.08 272 SER B O 1
ATOM 4194 N N . LEU B 1 276 ? 90.253 13.299 5.004 1.00 50.95 273 LEU B N 1
ATOM 4195 C CA . LEU B 1 276 ? 89.303 12.481 5.759 1.00 50.85 273 LEU B CA 1
ATOM 4196 C C . LEU B 1 276 ? 88.117 12.091 4.877 1.00 51.09 273 LEU B C 1
ATOM 4197 O O . LEU B 1 276 ? 87.180 11.427 5.332 1.00 51.04 273 LEU B O 1
ATOM 4202 N N . ALA B 1 277 ? 88.188 12.513 3.614 1.00 51.05 274 ALA B N 1
ATOM 4203 C CA . ALA B 1 277 ? 87.170 12.278 2.584 1.00 50.94 274 ALA B CA 1
ATOM 4204 C C . ALA B 1 277 ? 86.529 10.894 2.580 1.00 50.96 274 ALA B C 1
ATOM 4205 O O . ALA B 1 277 ? 85.335 10.751 2.294 1.00 50.96 274 ALA B O 1
ATOM 4207 N N . LYS B 1 278 ? 87.331 9.878 2.883 1.00 51.03 275 LYS B N 1
ATOM 4208 C CA . LYS B 1 278 ? 86.862 8.496 2.901 1.00 51.07 275 LYS B CA 1
ATOM 4209 C C . LYS B 1 278 ? 86.045 8.201 4.175 1.00 50.69 275 LYS B C 1
ATOM 4210 O O . LYS B 1 278 ? 85.507 7.095 4.363 1.00 50.84 275 LYS B O 1
ATOM 4216 N N . THR B 1 279 ? 85.929 9.229 5.016 1.00 50.21 276 THR B N 1
ATOM 4217 C CA . THR B 1 279 ? 85.263 9.171 6.312 1.00 49.64 276 THR B CA 1
ATOM 4218 C C . THR B 1 279 ? 83.981 10.015 6.464 1.00 49.20 276 THR B C 1
ATOM 4219 O O . THR B 1 279 ? 83.842 11.075 5.860 1.00 49.23 276 THR B O 1
ATOM 4223 N N . GLY B 1 280 ? 83.046 9.552 7.286 1.00 48.88 277 GLY B N 1
ATOM 4224 C CA . GLY B 1 280 ? 81.829 10.314 7.486 1.00 48.37 277 GLY B CA 1
ATOM 4225 C C . GLY B 1 280 ? 82.151 11.677 8.078 1.00 48.16 277 GLY B C 1
ATOM 4226 O O . GLY B 1 280 ? 81.412 12.648 7.917 1.00 48.03 277 GLY B O 1
ATOM 4227 N N . TYR B 1 281 ? 83.268 11.746 8.785 1.00 48.14 278 TYR B N 1
ATOM 4228 C CA . TYR B 1 281 ? 83.723 12.989 9.402 1.00 48.07 278 TYR B CA 1
ATOM 4229 C C . TYR B 1 281 ? 84.126 13.949 8.262 1.00 48.43 278 TYR B C 1
ATOM 4230 O O . TYR B 1 281 ? 83.871 15.160 8.330 1.00 48.49 278 TYR B O 1
ATOM 4239 N N . GLY B 1 282 ? 84.734 13.390 7.211 1.00 48.74 279 GLY B N 1
ATOM 4240 C CA . GLY B 1 282 ? 85.180 14.190 6.076 1.00 49.07 279 GLY B CA 1
ATOM 4241 C C . GLY B 1 282 ? 84.075 14.788 5.225 1.00 49.31 279 GLY B C 1
ATOM 4242 O O . GLY B 1 282 ? 84.137 15.957 4.829 1.00 49.39 279 GLY B O 1
ATOM 4243 N N . GLN B 1 283 ? 83.059 13.987 4.933 1.00 49.54 280 GLN B N 1
ATOM 4244 C CA . GLN B 1 283 ? 81.944 14.473 4.133 1.00 49.74 280 GLN B CA 1
ATOM 4245 C C . GLN B 1 283 ? 81.174 15.537 4.884 1.00 49.33 280 GLN B C 1
ATOM 4246 O O . GLN B 1 283 ? 80.691 16.498 4.288 1.00 49.41 280 GLN B O 1
ATOM 4252 N N . TYR B 1 284 ? 81.067 15.364 6.196 1.00 48.88 281 TYR B N 1
ATOM 4253 C CA . TYR B 1 284 ? 80.380 16.338 7.020 1.00 48.62 281 TYR B CA 1
ATOM 4254 C C . TYR B 1 284 ? 81.093 17.678 6.813 1.00 48.78 281 TYR B C 1
ATOM 4255 O O . TYR B 1 284 ? 80.471 18.741 6.773 1.00 48.59 281 TYR B O 1
ATOM 4264 N N . LEU B 1 285 ? 82.410 17.617 6.657 1.00 49.18 282 LEU B N 1
ATOM 4265 C CA . LEU B 1 285 ? 83.201 18.828 6.457 1.00 49.78 282 LEU B CA 1
ATOM 4266 C C . LEU B 1 285 ? 83.008 19.432 5.071 1.00 50.33 282 LEU B C 1
ATOM 4267 O O . LEU B 1 285 ? 82.945 20.664 4.932 1.00 50.46 282 LEU B O 1
ATOM 4272 N N . LEU B 1 286 ? 82.929 18.568 4.054 1.00 51.15 283 LEU B N 1
ATOM 4273 C CA . LEU B 1 286 ? 82.725 19.019 2.667 1.00 52.00 283 LEU B CA 1
ATOM 4274 C C . LEU B 1 286 ? 81.365 19.721 2.573 1.00 52.90 283 LEU B C 1
ATOM 4275 O O . LEU B 1 286 ? 81.232 20.800 1.981 1.00 52.87 283 LEU B O 1
ATOM 4280 N N . GLU B 1 287 ? 80.363 19.102 3.186 1.00 53.92 284 GLU B N 1
ATOM 4281 C CA . GLU B 1 287 ? 79.022 19.644 3.212 1.00 55.02 284 GLU B CA 1
ATOM 4282 C C . GLU B 1 287 ? 78.932 21.036 3.849 1.00 55.56 284 GLU B C 1
ATOM 4283 O O . GLU B 1 287 ? 78.081 21.823 3.476 1.00 55.40 284 GLU B O 1
ATOM 4289 N N . LEU B 1 288 ? 79.779 21.342 4.824 1.00 56.28 285 LEU B N 1
ATOM 4290 C CA . LEU B 1 288 ? 79.711 22.665 5.443 1.00 57.05 285 LEU B CA 1
ATOM 4291 C C . LEU B 1 288 ? 80.263 23.706 4.476 1.00 57.89 285 LEU B C 1
ATOM 4292 O O . LEU B 1 288 ? 80.092 24.929 4.664 1.00 58.01 285 LEU B O 1
ATOM 4297 N N . LEU B 1 289 ? 80.932 23.220 3.436 1.00 58.66 286 LEU B N 1
ATOM 4298 C CA . LEU B 1 289 ? 81.507 24.126 2.467 1.00 59.35 286 LEU B CA 1
ATOM 4299 C C . LEU B 1 289 ? 80.503 24.546 1.392 1.00 60.17 286 LEU B C 1
ATOM 4300 O O . LEU B 1 289 ? 80.844 24.572 0.199 1.00 60.28 286 LEU B O 1
ATOM 4305 N N . ARG B 1 290 ? 79.271 24.859 1.825 1.00 60.97 287 ARG B N 1
ATOM 4306 C CA . ARG B 1 290 ? 78.184 25.326 0.940 1.00 61.65 287 ARG B CA 1
ATOM 4307 C C . ARG B 1 290 ? 76.913 25.756 1.695 1.00 62.43 287 ARG B C 1
ATOM 4308 O O . ARG B 1 290 ? 76.981 26.265 2.823 1.00 62.36 287 ARG B O 1
ATOM 4316 N N . ALA B 1 291 ? 75.761 25.566 1.055 1.00 63.40 288 ALA B N 1
ATOM 4317 C CA . ALA B 1 291 ? 74.461 25.942 1.640 1.00 64.35 288 ALA B CA 1
ATOM 4318 C C . ALA B 1 291 ? 73.261 25.368 0.840 1.00 65.05 288 ALA B C 1
ATOM 4319 O O . ALA B 1 291 ? 73.439 24.845 -0.271 1.00 65.13 288 ALA B O 1
ATOM 4321 N N . ARG B 1 292 ? 72.055 25.475 1.414 1.00 65.84 289 ARG B N 1
ATOM 4322 C CA . ARG B 1 292 ? 70.821 24.974 0.785 1.00 66.66 289 ARG B CA 1
ATOM 4323 C C . ARG B 1 292 ? 69.765 26.097 0.552 1.00 67.11 289 ARG B C 1
ATOM 4324 O O . ARG B 1 292 ? 69.897 27.210 1.097 1.00 67.05 289 ARG B O 1
ATOM 4326 N N . PRO B 1 293 ? 68.722 25.824 -0.284 1.00 67.32 290 PRO B N 1
ATOM 4327 C CA . PRO B 1 293 ? 67.694 26.860 -0.537 1.00 67.71 290 PRO B CA 1
ATOM 4328 C C . PRO B 1 293 ? 66.811 27.159 0.691 1.00 67.75 290 PRO B C 1
ATOM 4329 O O . PRO B 1 293 ? 67.283 27.712 1.702 1.00 67.85 290 PRO B O 1
#

Sequence (572 aa):
HKGIILAGGSGTRLHPITRGVSKQLLPIYDKPIYYPLSVLLAGIREILIITTPEDKGYFQRLLGDGSEFGIQLEYAEQPSPDGLAQAFIIGETFLNGEPSCLVLGDNIFFGQGFSPKLRHVAARTEGATVFGYQVDPERFGVVEFDDNFRAISLEEKPKQPKSNWAVTGLYFYDSKVVEYAKQVKPSERGELEITSINQYLEAGNLTVELLGRGFAWLDTGTHDSLIEASTFVQTVEKRQGFKIACLEEIAWRNGWLDDEGVKRAASSLAKTGYGQYLLELLRARPHKGIILAGGSGTRLHPITRGVSKQLLPIYDKPIYYPLSVLLAGIREILIITTPEDKGYFQRLLGDGSEFGIQLEYAEQPSPDGLAQAFIIGETFLNGEPSCLVLGDNIFFGQGFSPKLRHVAARTEGATVFGYQVDPERFGVVEFDDNFRAISLEEKPKQPKSNWAVTGLYFYDSKVVEYAKQVKPSERGELEITSINQYLEAGNLTVELLGRGFAWLDTGTHDSLIEASTFVQTVEKRQGFKIACLEEIAWRNGWLDDEGVKRAASSLAKTGYGQYLLELLRARP

Secondary structure (DSSP, 8-state):
--EEEE-----GGGHHHHTTS-GGGS-BTTB--HHHHHH------EEEEEE-TTTHHHHHHHHTTSGGGT-EEEEEE-SS---STHHHHHTHHHHTTS--EEEETTEEEE-SS-HHHHHHHTT--SSEEEEEEE---SSSBB-EEETTEEEEE--BS-SS-S-SEEEEEEEE--THHHHHHHS-PPPSSSS--HHHHH--TTTT-EEEEE--TT-EEEE--SHHHHHHHHHHHHHHHHHHS--SS-HHHHHHHTTSS-HHHHHHHHHHTTTSHHHHHHHHTSS---/--EEEE--S--GGGHHHHTTS-GGGS-BTTB--HHHHHH------EEEEEE-TTTHHHHHHHHTTSGGGT-EEEEEE-SS--BSTHHHHHTHHHHTTS-EEEEETTEEEE-TTHHHHHHHHHS--SSEEEEEEE---TTS-EEE--SS---SEEESS-SS-S-SEEEEEEEEE-THHHHHHHT----TTSSB-HHHHH--TTTT--EEEE--TT-EEEE--SHHHHHHHHHHHHHHHHHH---SS-HHHHHHHTTSS-HHHHHHHHHHTTTSHHHHHHHHTSS---

CATH classification: 3.90.550.10

B-factor: mean 48.53, std 7.41, range [6.31, 73.91]

GO terms:
  GO:0005829 cytosol (C, IDA)
  GO:0042802 identical protein binding (F, IDA)
  GO:0009243 O antigen biosynthetic process (P, EXP)
  GO:0000287 magnesium ion binding (F, IDA)
  GO:0008879 glucose-1-phosphate thymidylyltransferase activity (F, IDA)
  GO:0000271 polysaccharide biosynthetic process (P, IDA)

Foldseek 3Di:
DEEEEEQEDQLCQAPVPSVPAGCQQDDLAPHGLLALVLLVLLPHAHYEYEYAPVHVVVVCVVQPCVVLLLGGYHYFYDDDQFEDLCRLVRCVVPCPQWWYKYAYSQKHKDFPPPSVLSNVVVVDAAFKEWEWDADVQQQAWDFAADDQRLTQDTDGNDPDDHDRTGTHRIMIHGRCSSVLSVDAAADPVGHRYVSSSLSSSVCSRYGYHYDDDRMDMARPSHPVSSVVSSVVQVCCCVVVPDHRSLSNVSCDVVVSDDLVSLLVVLVVQVVDPSSVSSVVVVDDDD/DEEEEEQADQLCQAPVPSVPAGQQQDDLAPHGLLALVLLVLLPHAHYEYEYAPVHVVVVCVVQPQVVLLLGGYHYFYDPDQQEDLCRCVRCCVPCPQFKYKYAYSQKHKDFPPSSVVSNVVVPDAFFKEWEWEQDLLLQAWDFAADDQGLGLDIHGSPPDDGPRIGTHRIMIGGRCSSVQSVPFDADVVRHRYPVSSVVSSVCSRYGYHYPDDRMDMARPSHPVSSVVSSVVQVCCCVVVPDHRSLSNVSCDVVVSDDLVSLLVVLVVQVVDPSSVSSVVVVDDDD

Radius of gyration: 27.2 Å; Cα contacts (8 Å, |Δi|>4): 1096; chains: 2; bounding box: 74×48×64 Å

InterPro domains:
  IPR005835 Nucleotidyl transferase domain [PF00483] (2-238)
  IPR005907 Glucose-1-phosphate thymidylyltransferase, short form [PTHR43532] (1-287)
  IPR005907 Glucose-1-phosphate thymidylyltransferase, short form [TIGR01207] (2-286)
  IPR005907 Glucose-1-phosphate thymidylyltransferase, short form [cd02538] (1-240)
  IPR029044 Nucleotide-diphospho-sugar transferases [G3DSA:3.90.550.10] (1-293)
  IPR029044 Nucleotide-diphospho-sugar transferases [SSF53448] (1-286)

Organism: Escherichia coli (strain K12) (NCBI:txid83333)